Protein AF-A0A0C4EGZ3-F1 (afdb_monomer_lite)

pLDDT: mean 76.12, std 15.62, range [22.12, 98.0]

Structure (mmCIF, N/CA/C/O backbone):
data_AF-A0A0C4EGZ3-F1
#
_entry.id   AF-A0A0C4EGZ3-F1
#
loop_
_atom_site.group_PDB
_atom_site.id
_atom_site.type_symbol
_atom_site.label_atom_id
_atom_site.label_alt_id
_atom_site.label_comp_id
_atom_site.label_asym_id
_atom_site.label_entity_id
_atom_site.label_seq_id
_atom_site.pdbx_PDB_ins_code
_atom_site.Cartn_x
_atom_site.Cartn_y
_atom_site.Cartn_z
_atom_site.occupancy
_atom_site.B_iso_or_equiv
_atom_site.auth_seq_id
_atom_site.auth_comp_id
_atom_site.auth_asym_id
_atom_site.auth_atom_id
_atom_site.pdbx_PDB_model_num
ATOM 1 N N . MET A 1 1 ? -20.909 23.816 -12.575 1.00 28.28 1 MET A N 1
ATOM 2 C CA . MET A 1 1 ? -21.375 24.308 -11.260 1.00 28.28 1 MET A CA 1
ATOM 3 C C . MET A 1 1 ? -20.165 24.326 -10.350 1.00 28.28 1 MET A C 1
ATOM 5 O O . MET A 1 1 ? -19.418 23.358 -10.388 1.00 28.28 1 MET A O 1
ATOM 9 N N . GLU A 1 2 ? -19.930 25.403 -9.607 1.00 22.12 2 GLU A N 1
ATOM 10 C CA . GLU A 1 2 ? -18.817 25.447 -8.649 1.00 22.12 2 GLU A CA 1
ATOM 11 C C . GLU A 1 2 ? -19.122 24.556 -7.429 1.00 22.12 2 GLU A C 1
ATOM 13 O O . GLU A 1 2 ? -20.281 24.499 -7.002 1.00 22.12 2 GLU A O 1
ATOM 18 N N . PRO A 1 3 ? -18.127 23.863 -6.847 1.00 28.38 3 PRO A N 1
ATOM 19 C CA . PRO A 1 3 ? -18.323 23.124 -5.608 1.00 28.38 3 PRO A CA 1
ATOM 20 C C . PRO A 1 3 ? -18.499 24.108 -4.444 1.00 28.38 3 PRO A C 1
ATOM 22 O O . PRO A 1 3 ? -17.603 24.891 -4.126 1.00 28.38 3 PRO A O 1
ATOM 25 N N . ALA A 1 4 ? -19.666 24.072 -3.800 1.00 27.59 4 ALA A N 1
ATOM 26 C CA . ALA A 1 4 ? -19.974 24.956 -2.684 1.00 27.59 4 ALA A CA 1
ATOM 27 C C . ALA A 1 4 ? -18.995 24.736 -1.517 1.00 27.59 4 ALA A C 1
ATOM 29 O O . ALA A 1 4 ? -18.885 23.635 -0.974 1.00 27.59 4 ALA A O 1
ATOM 30 N N . THR A 1 5 ? -18.313 25.802 -1.093 1.00 28.08 5 THR A N 1
ATOM 31 C CA . THR A 1 5 ? -17.576 25.789 0.176 1.00 28.08 5 THR A CA 1
ATOM 32 C C . THR A 1 5 ? -18.561 25.656 1.340 1.00 28.08 5 THR A C 1
ATOM 34 O O . THR A 1 5 ? -19.625 26.280 1.299 1.00 28.08 5 THR A O 1
ATOM 37 N N . PRO A 1 6 ? -18.216 24.924 2.418 1.00 26.80 6 PRO A N 1
ATOM 38 C CA . PRO A 1 6 ? -19.010 24.877 3.640 1.00 26.80 6 PRO A CA 1
ATOM 39 C C . PRO A 1 6 ? -18.819 26.167 4.452 1.00 26.80 6 PRO A C 1
ATOM 41 O O . PRO A 1 6 ? -18.401 26.147 5.610 1.00 26.80 6 PRO A O 1
ATOM 44 N N . LYS A 1 7 ? -19.160 27.313 3.851 1.00 27.16 7 LYS A N 1
ATOM 45 C CA . LYS A 1 7 ? -19.597 28.465 4.636 1.00 27.16 7 LYS A CA 1
ATOM 46 C C . LYS A 1 7 ? -20.762 27.981 5.499 1.00 27.16 7 LYS A C 1
ATOM 48 O O . LYS A 1 7 ? -21.623 27.247 5.006 1.00 27.16 7 LYS A O 1
ATOM 53 N N . ARG A 1 8 ? -20.831 28.414 6.763 1.00 26.69 8 ARG A N 1
ATOM 54 C CA . ARG A 1 8 ? -22.121 28.393 7.469 1.00 26.69 8 ARG A CA 1
ATOM 55 C C . ARG A 1 8 ? -23.141 29.079 6.541 1.00 26.69 8 ARG A C 1
ATOM 57 O O . ARG A 1 8 ? -22.766 30.088 5.932 1.00 26.69 8 ARG A O 1
ATOM 64 N N . PRO A 1 9 ? -24.374 28.557 6.382 1.00 26.31 9 PRO A N 1
ATOM 65 C CA . PRO A 1 9 ? -25.407 29.308 5.673 1.00 26.31 9 PRO A CA 1
ATOM 66 C C . PRO A 1 9 ? -25.470 30.700 6.302 1.00 26.31 9 PRO A C 1
ATOM 68 O O . PRO A 1 9 ? -25.292 30.798 7.517 1.00 26.31 9 PRO A O 1
ATOM 71 N N . PHE A 1 10 ? -25.637 31.749 5.488 1.00 32.25 10 PHE A N 1
ATOM 72 C CA . PHE A 1 10 ? -25.647 33.132 5.972 1.00 32.25 10 PHE A CA 1
ATOM 73 C C . PHE A 1 10 ? -26.631 33.241 7.138 1.00 32.25 10 PHE A C 1
ATOM 75 O O . PHE A 1 10 ? -27.843 33.235 6.931 1.00 32.25 10 PHE A O 1
ATOM 82 N N . ALA A 1 11 ? -26.096 33.294 8.358 1.00 34.78 11 ALA A N 1
ATOM 83 C CA . ALA A 1 11 ? -26.894 33.567 9.531 1.00 34.78 11 ALA A CA 1
ATOM 84 C C . ALA A 1 11 ? -27.449 34.977 9.353 1.00 34.78 11 ALA A C 1
ATOM 86 O O . ALA A 1 11 ? -26.715 35.886 8.948 1.00 34.78 11 ALA A O 1
ATOM 87 N N . GLU A 1 12 ? -28.742 35.145 9.618 1.00 38.12 12 GLU A N 1
ATOM 88 C CA . GLU A 1 12 ? -29.346 36.469 9.678 1.00 38.12 12 GLU A CA 1
ATOM 89 C C . GLU A 1 12 ? -28.510 37.315 10.644 1.00 38.12 12 GLU A C 1
ATOM 91 O O . GLU A 1 12 ? -28.166 36.855 11.733 1.00 38.12 12 GLU A O 1
ATOM 96 N N . VAL A 1 13 ? -28.084 38.499 10.194 1.00 42.41 13 VAL A N 1
ATOM 97 C CA . VAL A 1 13 ? -27.062 39.288 10.893 1.00 42.41 13 VAL A CA 1
ATOM 98 C C . VAL A 1 13 ? -27.560 39.613 12.297 1.00 42.41 13 VAL A C 1
ATOM 100 O O . VAL A 1 13 ? -28.473 40.427 12.437 1.00 42.41 13 VAL A O 1
ATOM 103 N N . GLU A 1 14 ? -26.963 38.991 13.320 1.00 48.62 14 GLU A N 1
ATOM 104 C CA . GLU A 1 14 ? -27.366 39.201 14.712 1.00 48.62 14 GLU A CA 1
ATOM 105 C C . GLU A 1 14 ? -27.346 40.704 15.039 1.00 48.62 14 GLU A C 1
ATOM 107 O O . GLU A 1 14 ? -26.294 41.351 14.927 1.00 48.62 14 GLU A O 1
ATOM 112 N N . PRO A 1 15 ? -28.479 41.293 15.464 1.00 52.50 15 PRO A N 1
ATOM 113 C CA . PRO A 1 15 ? -28.486 42.665 15.938 1.00 52.50 15 PRO A CA 1
ATOM 114 C C . PRO A 1 15 ? -27.582 42.791 17.168 1.00 52.50 15 PRO A C 1
ATOM 116 O O . PRO A 1 15 ? -27.762 42.091 18.166 1.00 52.50 15 PRO A O 1
ATOM 119 N N . LEU A 1 16 ? -26.639 43.739 17.139 1.00 56.06 16 LEU A N 1
ATOM 120 C CA . LEU A 1 16 ? -25.745 44.017 18.280 1.00 56.06 16 LEU A CA 1
ATOM 121 C C . LEU A 1 16 ? -26.473 44.647 19.481 1.00 56.06 16 LEU A C 1
ATOM 123 O O . LEU A 1 16 ? -25.844 44.973 20.484 1.00 56.06 16 LEU A O 1
ATOM 127 N N . ASP A 1 17 ? -27.788 44.808 19.364 1.00 58.28 17 ASP A N 1
ATOM 128 C CA . ASP A 1 17 ? -28.697 45.263 20.409 1.00 58.28 17 ASP A CA 1
ATOM 129 C C . ASP A 1 17 ? -29.010 44.137 21.423 1.00 58.28 17 ASP A C 1
ATOM 131 O O . ASP A 1 17 ? -29.636 44.378 22.454 1.00 58.28 17 ASP A O 1
ATOM 135 N N . ASN A 1 18 ? -28.514 42.912 21.183 1.00 67.38 18 ASN A N 1
ATOM 136 C CA . ASN A 1 18 ? -28.378 41.880 22.211 1.00 67.38 18 ASN A CA 1
ATOM 137 C C . ASN A 1 18 ? -27.344 42.313 23.275 1.00 67.38 18 ASN A C 1
ATOM 139 O O . ASN A 1 18 ? -26.167 42.532 22.979 1.00 67.38 18 ASN A O 1
ATOM 143 N N . ASP A 1 19 ? -27.774 42.368 24.537 1.00 74.69 19 ASP A N 1
ATOM 144 C CA . ASP A 1 19 ? -26.971 42.729 25.714 1.00 74.69 19 ASP A CA 1
ATOM 145 C C . ASP A 1 19 ? -25.637 41.954 25.823 1.00 74.69 19 ASP A C 1
ATOM 147 O O . ASP A 1 19 ? -24.616 42.531 26.209 1.00 74.69 19 ASP A O 1
ATOM 151 N N . GLN A 1 20 ? -25.591 40.683 25.402 1.00 76.62 20 GLN A N 1
ATOM 152 C CA . GLN A 1 20 ? -24.344 39.908 25.369 1.00 76.62 20 GLN A CA 1
ATOM 153 C C . GLN A 1 20 ? -23.332 40.468 24.352 1.00 76.62 20 GLN A C 1
ATOM 155 O O . GLN A 1 20 ? -22.144 40.593 24.667 1.00 76.62 20 GLN A O 1
ATOM 160 N N . ALA A 1 21 ? -23.792 40.843 23.154 1.00 78.38 21 ALA A N 1
ATOM 161 C CA . ALA A 1 21 ? -22.951 41.436 22.115 1.00 78.38 21 ALA A CA 1
ATOM 162 C C . ALA A 1 21 ? -22.480 42.843 22.519 1.00 78.38 21 ALA A C 1
ATOM 164 O O . ALA A 1 21 ? -21.316 43.185 22.314 1.00 78.38 21 ALA A O 1
ATOM 165 N N . LEU A 1 22 ? -23.338 43.634 23.174 1.00 81.38 22 LEU A N 1
ATOM 166 C CA . LEU A 1 22 ? -22.990 44.966 23.676 1.00 81.38 22 LEU A CA 1
ATOM 167 C C . LEU A 1 22 ? -21.930 44.914 24.796 1.00 81.38 22 LEU A C 1
ATOM 169 O O . LEU A 1 22 ? -20.983 45.708 24.798 1.00 81.38 22 LEU A O 1
ATOM 173 N N . LYS A 1 23 ? -22.038 43.947 25.718 1.00 84.81 23 LYS A N 1
ATOM 174 C CA . LYS A 1 23 ? -21.036 43.689 26.771 1.00 84.81 23 LYS A CA 1
ATOM 175 C C . LYS A 1 23 ? -19.691 43.243 26.192 1.00 84.81 23 LYS A C 1
ATOM 177 O O . LYS A 1 23 ? -18.650 43.764 26.602 1.00 84.81 23 LYS A O 1
ATOM 182 N N . ALA A 1 24 ? -19.707 42.333 25.218 1.00 85.94 24 ALA A N 1
ATOM 183 C CA . ALA A 1 24 ? -18.502 41.891 24.523 1.00 85.94 24 ALA A CA 1
ATOM 184 C C . ALA A 1 24 ? -17.862 43.022 23.695 1.00 85.94 24 ALA A C 1
ATOM 186 O O . ALA A 1 24 ? -16.649 43.210 23.773 1.00 85.94 24 ALA A O 1
ATOM 187 N N . PHE A 1 25 ? -18.657 43.842 22.992 1.00 87.31 25 PHE A N 1
ATOM 188 C CA . PHE A 1 25 ? -18.159 45.013 22.260 1.00 87.31 25 PHE A CA 1
ATOM 189 C C . PHE A 1 25 ? -17.453 46.003 23.189 1.00 87.31 25 PHE A C 1
ATOM 191 O O . PHE A 1 25 ? -16.370 46.490 22.860 1.00 87.31 25 PHE A O 1
ATOM 198 N N . LYS A 1 26 ? -18.023 46.266 24.374 1.00 85.12 26 LYS A N 1
ATOM 199 C CA . LYS A 1 26 ? -17.377 47.125 25.371 1.00 85.12 26 LYS A CA 1
ATOM 200 C C . LYS A 1 26 ? -16.008 46.567 25.775 1.00 85.12 26 LYS A C 1
ATOM 202 O O . LYS A 1 26 ? -15.026 47.285 25.645 1.00 85.12 26 LYS A O 1
ATOM 207 N N . ARG A 1 27 ? -15.917 45.294 26.186 1.00 87.50 27 ARG A N 1
ATOM 208 C CA . ARG A 1 27 ? -14.638 44.642 26.555 1.00 87.50 27 ARG A CA 1
ATOM 209 C C . ARG A 1 27 ? -13.618 44.604 25.412 1.00 87.50 27 ARG A C 1
ATOM 211 O O . ARG A 1 27 ? -12.423 44.724 25.663 1.00 87.50 27 ARG A O 1
ATOM 218 N N . PHE A 1 28 ? -14.083 44.444 24.175 1.00 86.75 28 PHE A N 1
ATOM 219 C CA . PHE A 1 28 ? -13.249 44.465 22.976 1.00 86.75 28 PHE A CA 1
ATOM 220 C C . PHE A 1 28 ? -12.660 45.853 22.718 1.00 86.75 28 PHE A C 1
ATOM 222 O O . PHE A 1 28 ? -11.446 45.992 22.607 1.00 86.75 28 PHE A O 1
ATOM 229 N N . ARG A 1 29 ? -13.501 46.895 22.681 1.00 85.00 29 ARG A N 1
ATOM 230 C CA . ARG A 1 29 ? -13.050 48.283 22.510 1.00 85.00 29 ARG A CA 1
ATOM 231 C C . ARG A 1 29 ? -12.151 48.711 23.667 1.00 85.00 29 ARG A C 1
ATOM 233 O O . ARG A 1 29 ? -11.118 49.324 23.441 1.00 85.00 29 ARG A O 1
ATOM 240 N N . ASP A 1 30 ? -12.507 48.337 24.892 1.00 83.56 30 ASP A N 1
ATOM 241 C CA . ASP A 1 30 ? -11.729 48.641 26.092 1.00 83.56 30 ASP A CA 1
ATOM 242 C C . ASP A 1 30 ? -10.389 47.854 26.144 1.00 83.56 30 ASP A C 1
ATOM 244 O O . ASP A 1 30 ? -9.596 48.103 27.047 1.00 83.56 30 ASP A O 1
ATOM 248 N N . ASN A 1 31 ? -10.091 46.980 25.167 1.00 82.25 31 ASN A N 1
ATOM 249 C CA . ASN A 1 31 ? -8.781 46.346 24.929 1.00 82.25 31 ASN A CA 1
ATOM 250 C C . ASN A 1 31 ? -7.975 46.974 23.762 1.00 82.25 31 ASN A C 1
ATOM 252 O O . ASN A 1 31 ? -6.841 46.562 23.525 1.00 82.25 31 ASN A O 1
ATOM 256 N N . LEU A 1 32 ? -8.512 47.971 23.047 1.00 79.56 32 LEU A N 1
ATOM 257 C CA . LEU A 1 32 ? -7.816 48.679 21.961 1.00 79.56 32 LEU A CA 1
ATOM 258 C C . LEU A 1 32 ? -7.083 49.946 22.457 1.00 79.56 32 LEU A C 1
ATOM 260 O O . LEU A 1 32 ? -7.340 50.427 23.571 1.00 79.56 32 LEU A O 1
ATOM 264 N N . PRO A 1 33 ? -6.176 50.522 21.647 1.00 77.56 33 PRO A N 1
ATOM 265 C CA . PRO A 1 33 ? -5.698 51.889 21.829 1.00 77.56 33 PRO A CA 1
ATOM 266 C C . PRO A 1 33 ? -6.845 52.911 21.675 1.00 77.56 33 PRO A C 1
ATOM 268 O O . PRO A 1 33 ? -7.692 52.742 20.791 1.00 77.56 33 PRO A O 1
ATOM 271 N N . PRO A 1 34 ? -6.874 54.001 22.472 1.00 72.31 34 PRO A N 1
ATOM 272 C CA . PRO A 1 34 ? -7.842 55.094 22.312 1.00 72.31 34 PRO A CA 1
ATOM 273 C C . PRO A 1 34 ? -7.934 55.657 20.888 1.00 72.31 34 PRO A C 1
ATOM 275 O O . PRO A 1 34 ? -8.995 56.107 20.459 1.00 72.31 34 PRO A O 1
ATOM 278 N N . GLU A 1 35 ? -6.818 55.618 20.167 1.00 69.88 35 GLU A N 1
ATOM 279 C CA . GLU A 1 35 ? -6.644 56.116 18.809 1.00 69.88 35 GLU A CA 1
ATOM 280 C C . GLU A 1 35 ? -7.433 55.283 17.765 1.00 69.88 35 GLU A C 1
ATOM 282 O O . GLU A 1 35 ? -7.863 55.820 16.747 1.00 69.88 35 GLU A O 1
ATOM 287 N N . GLU A 1 36 ? -7.724 54.003 18.041 1.00 70.12 36 GLU A N 1
ATOM 288 C CA . GLU A 1 36 ? -8.481 53.094 17.153 1.00 70.12 36 GLU A CA 1
ATOM 289 C C . GLU A 1 36 ? -9.994 53.046 17.437 1.00 70.12 36 GLU A C 1
ATOM 291 O O . GLU A 1 36 ? -10.761 52.397 16.714 1.00 70.12 36 GLU A O 1
ATOM 296 N N . HIS A 1 37 ? -10.465 53.736 18.481 1.00 73.38 37 HIS A N 1
ATOM 297 C CA . HIS A 1 37 ? -11.857 53.655 18.934 1.00 73.38 37 HIS A CA 1
ATOM 298 C C . HIS A 1 37 ? -12.893 53.965 17.836 1.00 73.38 37 HIS A C 1
ATOM 300 O O . HIS A 1 37 ? -13.986 53.395 17.879 1.00 73.38 37 HIS A O 1
ATOM 306 N N . ALA A 1 38 ? -12.561 54.804 16.848 1.00 66.62 38 ALA A N 1
ATOM 307 C CA . ALA A 1 38 ? -13.451 55.168 15.742 1.00 66.62 38 ALA A CA 1
ATOM 308 C C . ALA A 1 38 ? -13.899 53.955 14.899 1.00 66.62 38 ALA A C 1
ATOM 310 O O . ALA A 1 38 ? -15.091 53.793 14.642 1.00 66.62 38 ALA A O 1
ATOM 311 N N . ASN A 1 39 ? -12.968 53.062 14.544 1.00 69.25 39 ASN A N 1
ATOM 312 C CA . ASN A 1 39 ? -13.236 51.917 13.660 1.00 69.25 39 ASN A CA 1
ATOM 313 C C . ASN A 1 39 ? -13.618 50.641 14.439 1.00 69.25 39 ASN A C 1
ATOM 315 O O . ASN A 1 39 ? -14.086 49.656 13.861 1.00 69.25 39 ASN A O 1
ATOM 319 N N . SER A 1 40 ? -13.466 50.663 15.770 1.00 78.69 40 SER A N 1
ATOM 320 C CA . SER A 1 40 ? -13.679 49.516 16.665 1.00 78.69 40 SER A CA 1
ATOM 321 C C . SER A 1 40 ? -15.025 48.796 16.482 1.00 78.69 40 SER A C 1
ATOM 323 O O . SER A 1 40 ? -15.082 47.572 16.596 1.00 78.69 40 SER A O 1
ATOM 325 N N . LYS A 1 41 ? -16.111 49.520 16.168 1.00 80.62 41 LYS A N 1
ATOM 326 C CA . LYS A 1 41 ? -17.461 48.941 16.016 1.00 80.62 41 LYS A CA 1
ATOM 327 C C . LYS A 1 41 ? -17.584 48.034 14.789 1.00 80.62 41 LYS A C 1
ATOM 329 O O . LYS A 1 41 ? -18.318 47.050 14.836 1.00 80.62 41 LYS A O 1
ATOM 334 N N . GLU A 1 42 ? -16.872 48.334 13.708 1.00 80.06 42 GLU A N 1
ATOM 335 C CA . GLU A 1 42 ? -16.872 47.520 12.488 1.00 80.06 42 GLU A CA 1
ATOM 336 C C . GLU A 1 42 ? -15.873 46.360 12.592 1.00 80.06 42 GLU A C 1
ATOM 338 O O . GLU A 1 42 ? -16.224 45.211 12.322 1.00 80.06 42 GLU A O 1
ATOM 343 N N . ALA A 1 43 ? -14.685 46.627 13.142 1.00 80.81 43 ALA A N 1
ATOM 344 C CA . ALA A 1 43 ? -13.686 45.604 13.449 1.00 80.81 43 ALA A CA 1
ATOM 345 C C . ALA A 1 43 ? -14.187 44.534 14.447 1.00 80.81 43 ALA A C 1
ATOM 347 O O . ALA A 1 43 ? -13.747 43.382 14.383 1.00 80.81 43 ALA A O 1
ATOM 348 N N . PHE A 1 44 ? -15.113 44.901 15.346 1.00 86.62 44 PHE A N 1
ATOM 349 C CA . PHE A 1 44 ? -15.837 43.967 16.214 1.00 86.62 44 PHE A CA 1
ATOM 350 C C . PHE A 1 44 ? -16.922 43.186 15.464 1.00 86.62 44 PHE A C 1
ATOM 352 O O . PHE A 1 44 ? -17.010 41.975 15.632 1.00 86.62 44 PHE A O 1
ATOM 359 N N . ARG A 1 45 ? -17.730 43.851 14.622 1.00 84.00 45 ARG A N 1
ATOM 360 C CA . ARG A 1 45 ? -18.804 43.215 13.832 1.00 84.00 45 ARG A CA 1
ATOM 361 C C . ARG A 1 45 ? -18.290 42.067 12.970 1.00 84.00 45 ARG A C 1
ATOM 363 O O . ARG A 1 45 ? -18.865 40.985 13.001 1.00 84.00 45 ARG A O 1
ATOM 370 N N . LEU A 1 46 ? -17.200 42.292 12.237 1.00 82.69 46 LEU A N 1
ATOM 371 C CA . LEU A 1 46 ? -16.586 41.267 11.389 1.00 82.69 46 LEU A CA 1
ATOM 372 C C . LEU A 1 46 ? -16.129 40.057 12.224 1.00 82.69 46 LEU A C 1
ATOM 374 O O . LEU A 1 46 ? -16.478 38.921 11.914 1.00 82.69 46 LEU A O 1
ATOM 378 N N . PHE A 1 47 ? -15.443 40.310 13.343 1.00 86.69 47 PHE A N 1
ATOM 379 C CA . PHE A 1 47 ? -14.962 39.270 14.256 1.00 86.69 47 PHE A CA 1
ATOM 380 C C . PHE A 1 47 ? -16.101 38.488 14.933 1.00 86.69 47 PHE A C 1
ATOM 382 O O . PHE A 1 47 ? -16.028 37.264 15.014 1.00 86.69 47 PHE A O 1
ATOM 389 N N . TRP A 1 48 ? -17.172 39.164 15.364 1.00 86.44 48 TRP A N 1
ATOM 390 C CA . TRP A 1 48 ? -18.366 38.529 15.937 1.00 86.44 48 TRP A CA 1
ATOM 391 C C . TRP A 1 48 ? -19.062 37.614 14.931 1.00 86.44 48 TRP A C 1
ATOM 393 O O . TRP A 1 48 ? -19.365 36.468 15.258 1.00 86.44 48 TRP A O 1
ATOM 403 N N . ASN A 1 49 ? -19.250 38.086 13.698 1.00 83.31 49 ASN A N 1
ATOM 404 C CA . ASN A 1 49 ? -19.936 37.333 12.652 1.00 83.31 49 ASN A CA 1
ATOM 405 C C . ASN A 1 49 ? -19.140 36.100 12.187 1.00 83.31 49 ASN A C 1
ATOM 407 O O . ASN A 1 49 ? -19.741 35.072 11.876 1.00 83.31 49 ASN A O 1
ATOM 411 N N . GLU A 1 50 ? -17.805 36.179 12.137 1.00 81.25 50 GLU A N 1
ATOM 412 C CA . GLU A 1 50 ? -16.965 35.067 11.670 1.00 81.25 50 GLU A CA 1
ATOM 413 C C . GLU A 1 50 ? -16.633 34.056 12.786 1.00 81.25 50 GLU A C 1
ATOM 415 O O . GLU A 1 50 ? -16.741 32.847 12.572 1.00 81.25 50 GLU A O 1
ATOM 420 N N . ALA A 1 51 ? -16.286 34.520 13.993 1.00 83.94 51 ALA A N 1
ATOM 421 C CA . ALA A 1 51 ? -15.950 33.645 15.123 1.00 83.94 51 ALA A CA 1
ATOM 422 C C . ALA A 1 51 ? -17.194 33.097 15.854 1.00 83.94 51 ALA A C 1
ATOM 424 O O . ALA A 1 51 ? -17.205 31.953 16.315 1.00 83.94 51 ALA A O 1
ATOM 425 N N . GLY A 1 52 ? -18.254 33.901 15.961 1.00 87.00 52 GLY A N 1
ATOM 426 C CA . GLY A 1 52 ? -19.413 33.636 16.813 1.00 87.00 52 GLY A CA 1
ATOM 427 C C . GLY A 1 52 ? -19.180 33.965 18.295 1.00 87.00 52 GLY A C 1
ATOM 428 O O . GLY A 1 52 ? -18.049 34.015 18.790 1.00 87.00 52 GLY A O 1
ATOM 429 N N . ALA A 1 53 ? -20.284 34.170 19.019 1.00 84.00 53 ALA A N 1
ATOM 430 C CA . ALA A 1 53 ? -20.302 34.701 20.383 1.00 84.00 53 ALA A CA 1
ATOM 431 C C . ALA A 1 53 ? -19.390 33.959 21.383 1.00 84.00 53 ALA A C 1
ATOM 433 O O . ALA A 1 53 ? -18.722 34.603 22.195 1.00 84.00 53 ALA A O 1
ATOM 434 N N . GLU A 1 54 ? -19.337 32.624 21.336 1.00 85.62 54 GLU A N 1
ATOM 435 C CA . GLU A 1 54 ? -18.522 31.814 22.257 1.00 85.62 54 GLU A CA 1
ATOM 436 C C . GLU A 1 54 ? -17.020 32.086 22.098 1.00 85.62 54 GLU A C 1
ATOM 438 O O . GLU A 1 54 ? -16.321 32.323 23.086 1.00 85.62 54 GLU A O 1
ATOM 443 N N . LEU A 1 55 ? -16.520 32.098 20.856 1.00 86.50 55 LEU A N 1
ATOM 444 C CA . LEU A 1 55 ? -15.101 32.315 20.575 1.00 86.50 55 LEU A CA 1
ATOM 445 C C . LEU A 1 55 ? -14.678 33.763 20.834 1.00 86.50 55 LEU A C 1
ATOM 447 O O . LEU A 1 55 ? -13.570 33.971 21.325 1.00 86.50 55 LEU A O 1
ATOM 451 N N . VAL A 1 56 ? -15.546 34.753 20.589 1.00 89.88 56 VAL A N 1
ATOM 452 C CA . VAL A 1 56 ? -15.239 36.154 20.933 1.00 89.88 56 VAL A CA 1
ATOM 453 C C . VAL A 1 56 ? -15.185 36.365 22.446 1.00 89.88 56 VAL A C 1
ATOM 455 O O . VAL A 1 56 ? -14.239 36.982 22.931 1.00 89.88 56 VAL A O 1
ATOM 458 N N . ASN A 1 57 ? -16.147 35.840 23.213 1.00 87.69 57 ASN A N 1
ATOM 459 C CA . ASN A 1 57 ? -16.103 35.968 24.675 1.00 87.69 57 ASN A CA 1
ATOM 460 C C . ASN A 1 57 ? -14.874 35.253 25.256 1.00 87.69 57 ASN A C 1
ATOM 462 O O . ASN A 1 57 ? -14.138 35.853 26.039 1.00 87.69 57 ASN A O 1
ATOM 466 N N . LYS A 1 58 ? -14.574 34.037 24.780 1.00 89.56 58 LYS A N 1
ATOM 467 C CA . LYS A 1 58 ? -13.362 33.313 25.176 1.00 89.56 58 LYS A CA 1
ATOM 468 C C . LYS A 1 58 ? -12.076 34.057 24.802 1.00 89.56 58 LYS A C 1
ATOM 470 O O . LYS A 1 58 ? -11.170 34.112 25.625 1.00 89.56 58 LYS A O 1
ATOM 475 N N . TYR A 1 59 ? -11.987 34.645 23.606 1.00 93.62 59 TYR A N 1
ATOM 476 C CA . TYR A 1 59 ? -10.843 35.477 23.210 1.00 93.62 59 TYR A CA 1
ATOM 477 C C . TYR A 1 59 ? -10.616 36.619 24.204 1.00 93.62 59 TYR A C 1
ATOM 479 O O . TYR A 1 59 ? -9.482 36.846 24.610 1.00 93.62 59 TYR A O 1
ATOM 487 N N . LEU A 1 60 ? -11.682 37.305 24.626 1.00 92.06 60 LEU A N 1
ATOM 488 C CA . LEU A 1 60 ? -11.593 38.408 25.586 1.00 92.06 60 LEU A CA 1
ATOM 489 C C . LEU A 1 60 ? -11.156 37.921 26.977 1.00 92.06 60 LEU A C 1
ATOM 491 O O . LEU A 1 60 ? -10.316 38.561 27.600 1.00 92.06 60 LEU A O 1
ATOM 495 N N . ASP A 1 61 ? -11.651 36.774 27.447 1.00 91.12 61 ASP A N 1
ATOM 496 C CA . ASP A 1 61 ? -11.220 36.173 28.720 1.00 91.12 61 ASP A CA 1
ATOM 497 C C . ASP A 1 61 ? -9.749 35.711 28.684 1.00 91.12 61 ASP A C 1
ATOM 499 O O . ASP A 1 61 ? -8.968 36.017 29.594 1.00 91.12 61 ASP A O 1
ATOM 503 N N . ASP A 1 62 ? -9.350 35.016 27.613 1.00 91.12 62 ASP A N 1
ATOM 504 C CA . ASP A 1 62 ? -7.983 34.531 27.411 1.00 91.12 62 ASP A CA 1
ATOM 505 C C . ASP A 1 62 ? -6.992 35.694 27.191 1.00 91.12 62 ASP A C 1
ATOM 507 O O . ASP A 1 62 ? -5.844 35.580 27.637 1.00 91.12 62 ASP A O 1
ATOM 511 N N . LEU A 1 63 ? -7.417 36.805 26.568 1.00 92.38 63 LEU A N 1
ATOM 512 C CA . LEU A 1 63 ? -6.641 38.041 26.379 1.00 92.38 63 LEU A CA 1
ATOM 513 C C . LEU A 1 63 ? -6.510 38.845 27.678 1.00 92.38 63 LEU A C 1
ATOM 515 O O . LEU A 1 63 ? -5.396 39.220 28.036 1.00 92.38 63 LEU A O 1
ATOM 519 N N . ASP A 1 64 ? -7.605 39.059 28.413 1.00 89.19 64 ASP A N 1
ATOM 520 C CA . ASP A 1 64 ? -7.594 39.765 29.701 1.00 89.19 64 ASP A CA 1
ATOM 521 C C . ASP A 1 64 ? -6.725 39.017 30.731 1.00 89.19 64 ASP A C 1
ATOM 523 O O . ASP A 1 64 ? -6.064 39.630 31.568 1.00 89.19 64 ASP A O 1
ATOM 527 N N . SER A 1 65 ? -6.694 37.679 30.687 1.00 90.62 65 SER A N 1
ATOM 528 C CA . SER A 1 65 ? -5.726 36.896 31.466 1.00 90.62 65 SER A CA 1
ATOM 529 C C . SER A 1 65 ? -4.305 37.018 30.913 1.00 90.62 65 SER A C 1
ATOM 531 O O . SER A 1 65 ? -3.378 37.156 31.704 1.00 90.62 65 SER A O 1
ATOM 533 N N . PHE A 1 66 ? -4.111 36.990 29.591 1.00 90.44 66 PHE A N 1
ATOM 534 C CA . PHE A 1 66 ? -2.779 37.076 28.990 1.00 90.44 66 PHE A CA 1
ATOM 535 C C . PHE A 1 66 ? -2.099 38.414 29.291 1.00 90.44 66 PHE A C 1
ATOM 537 O O . PHE A 1 66 ? -0.927 38.419 29.651 1.00 90.44 66 PHE A O 1
ATOM 544 N N . SER A 1 67 ? -2.825 39.532 29.217 1.00 89.69 67 SER A N 1
ATOM 545 C CA . SER A 1 67 ? -2.295 40.862 29.535 1.00 89.69 67 SER A CA 1
ATOM 546 C C . SER A 1 67 ? -1.860 40.968 31.000 1.00 89.69 67 SER A C 1
ATOM 548 O O . SER A 1 67 ? -0.772 41.472 31.272 1.00 89.69 67 SER A O 1
ATOM 550 N N . ARG A 1 68 ? -2.636 40.414 31.945 1.00 87.75 68 ARG A N 1
ATOM 551 C CA . ARG A 1 68 ? -2.245 40.329 33.365 1.00 87.75 68 ARG A CA 1
ATOM 552 C C . ARG A 1 68 ? -0.985 39.487 33.570 1.00 87.75 68 ARG A C 1
ATOM 554 O O . ARG A 1 68 ? -0.058 39.957 34.225 1.00 87.75 68 ARG A O 1
ATOM 561 N N . ASP A 1 69 ? -0.928 38.295 32.977 1.00 85.88 69 ASP A N 1
ATOM 562 C CA . ASP A 1 69 ? 0.228 37.390 33.077 1.00 85.88 69 ASP A CA 1
ATOM 563 C C . ASP A 1 69 ? 1.507 38.015 32.471 1.00 85.88 69 ASP A C 1
ATOM 565 O O . ASP A 1 69 ? 2.614 37.752 32.936 1.00 85.88 69 ASP A O 1
ATOM 569 N N . LEU A 1 70 ? 1.356 38.854 31.439 1.00 84.75 70 LEU A N 1
ATOM 570 C CA . LEU A 1 70 ? 2.435 39.519 30.698 1.00 84.75 70 LEU A CA 1
ATOM 571 C C . LEU A 1 70 ? 2.929 40.820 31.362 1.00 84.75 70 LEU A C 1
ATOM 573 O O . LEU A 1 70 ? 4.105 41.176 31.269 1.00 84.75 70 LEU A O 1
ATOM 577 N N . LEU A 1 71 ? 2.035 41.560 32.023 1.00 85.56 71 LEU A N 1
ATOM 578 C CA . LEU A 1 71 ? 2.383 42.776 32.765 1.00 85.56 71 LEU A CA 1
ATOM 579 C C . LEU A 1 71 ? 2.962 42.462 34.156 1.00 85.56 71 LEU A C 1
ATOM 581 O O . LEU A 1 71 ? 3.653 43.298 34.747 1.00 85.56 71 LEU A O 1
ATOM 585 N N . GLN A 1 72 ? 2.751 41.243 34.662 1.00 79.19 72 GLN A N 1
ATOM 586 C CA . GLN A 1 72 ? 3.341 40.779 35.913 1.00 79.19 72 GLN A CA 1
ATOM 587 C C . GLN A 1 72 ? 4.880 40.850 35.853 1.00 79.19 72 GLN A C 1
ATOM 589 O O . GLN A 1 72 ? 5.529 40.209 35.031 1.00 79.19 72 GLN A O 1
ATOM 594 N N . ASN A 1 73 ? 5.474 41.636 36.755 1.00 67.69 73 ASN A N 1
ATOM 595 C CA . ASN A 1 73 ? 6.923 41.855 36.892 1.00 67.69 73 ASN A CA 1
ATOM 596 C C . ASN A 1 73 ? 7.637 42.575 35.721 1.00 67.69 73 ASN A C 1
ATOM 598 O O . ASN A 1 73 ? 8.861 42.710 35.770 1.00 67.69 73 ASN A O 1
ATOM 602 N N . THR A 1 74 ? 6.933 43.086 34.700 1.00 74.25 74 THR A N 1
ATOM 603 C CA . THR A 1 74 ? 7.573 43.860 33.608 1.00 74.25 74 THR A CA 1
ATOM 604 C C . THR A 1 74 ? 7.613 45.370 33.854 1.00 74.25 74 THR A C 1
ATOM 606 O O . THR A 1 74 ? 8.439 46.056 33.255 1.00 74.25 74 THR A O 1
ATOM 609 N N . GLY A 1 75 ? 6.761 45.897 34.744 1.00 75.38 75 GLY A N 1
ATOM 610 C CA . GLY A 1 75 ? 6.695 47.331 35.069 1.00 75.38 75 GLY A CA 1
ATOM 611 C C . GLY A 1 75 ? 6.074 48.205 33.969 1.00 75.38 75 GLY A C 1
ATOM 612 O O . GLY A 1 75 ? 6.161 49.430 34.033 1.00 75.38 75 GLY A O 1
ATOM 613 N N . LEU A 1 76 ? 5.467 47.586 32.954 1.00 84.00 76 LEU A N 1
ATOM 614 C CA . LEU A 1 76 ? 4.792 48.264 31.848 1.00 84.00 76 LEU A CA 1
ATOM 615 C C . LEU A 1 76 ? 3.312 48.519 32.178 1.00 84.00 76 LEU A C 1
ATOM 617 O O . LEU A 1 76 ? 2.755 47.932 33.103 1.00 84.00 76 LEU A O 1
ATOM 621 N N . THR A 1 77 ? 2.663 49.406 31.421 1.00 86.38 77 THR A N 1
ATOM 622 C CA . THR A 1 77 ? 1.247 49.760 31.638 1.00 86.38 77 THR A CA 1
ATOM 623 C C . THR A 1 77 ? 0.318 48.999 30.694 1.00 86.38 77 THR A C 1
ATOM 625 O O . THR A 1 77 ? 0.730 48.598 29.604 1.00 86.38 77 THR A O 1
ATOM 628 N N . GLU A 1 78 ? -0.971 48.900 31.035 1.00 84.44 78 GLU A N 1
ATOM 629 C CA . GLU A 1 78 ? -1.987 48.434 30.080 1.00 84.44 78 GLU A CA 1
ATOM 630 C C . GLU A 1 78 ? -2.015 49.272 28.794 1.00 84.44 78 GLU A C 1
ATOM 632 O O . GLU A 1 78 ? -2.165 48.703 27.718 1.00 84.44 78 GLU A O 1
ATOM 637 N N . LYS A 1 79 ? -1.797 50.599 28.854 1.00 85.31 79 LYS A N 1
ATOM 638 C CA . LYS A 1 79 ? -1.699 51.417 27.630 1.00 85.31 79 LYS A CA 1
ATOM 639 C C . LYS A 1 79 ? -0.536 50.945 26.745 1.00 85.31 79 LYS A C 1
ATOM 641 O O . LYS A 1 79 ? -0.686 50.871 25.530 1.00 85.31 79 LYS A O 1
ATOM 646 N N . THR A 1 80 ? 0.597 50.578 27.348 1.00 85.50 80 THR A N 1
ATOM 647 C CA . THR A 1 80 ? 1.743 49.993 26.635 1.00 85.50 80 THR A CA 1
ATOM 648 C C . THR A 1 80 ? 1.400 48.633 26.026 1.00 85.50 80 THR A C 1
ATOM 650 O O . THR A 1 80 ? 1.801 48.371 24.895 1.00 85.50 80 THR A O 1
ATOM 653 N N . PHE A 1 81 ? 0.648 47.786 26.740 1.00 89.50 81 PHE A N 1
ATOM 654 C CA . PHE A 1 81 ? 0.161 46.511 26.207 1.00 89.50 81 PHE A CA 1
ATOM 655 C C . PHE A 1 81 ? -0.743 46.712 24.989 1.00 89.50 81 PHE A C 1
ATOM 657 O O . PHE A 1 81 ? -0.442 46.163 23.938 1.00 89.50 81 PHE A O 1
ATOM 664 N N . ARG A 1 82 ? -1.796 47.533 25.097 1.00 88.38 82 ARG A N 1
ATOM 665 C CA . ARG A 1 82 ? -2.799 47.710 24.030 1.00 88.38 82 ARG A CA 1
ATOM 666 C C . ARG A 1 82 ? -2.182 48.222 22.727 1.00 88.38 82 ARG A C 1
ATOM 668 O O . ARG A 1 82 ? -2.441 47.645 21.681 1.00 88.38 82 ARG A O 1
ATOM 675 N N . VAL A 1 83 ? -1.300 49.227 22.798 1.00 87.94 83 VAL A N 1
ATOM 676 C CA . VAL A 1 83 ? -0.565 49.734 21.619 1.00 87.94 83 VAL A CA 1
ATOM 677 C C . VAL A 1 83 ? 0.287 48.631 20.986 1.00 87.94 83 VAL A C 1
ATOM 679 O O . VAL A 1 83 ? 0.155 48.357 19.800 1.00 87.94 83 VAL A O 1
ATOM 682 N N . ARG A 1 84 ? 1.107 47.931 21.780 1.00 89.31 84 ARG A N 1
ATOM 683 C CA . ARG A 1 84 ? 2.000 46.878 21.264 1.00 89.31 84 ARG A CA 1
ATOM 684 C C . ARG A 1 84 ? 1.254 45.624 20.799 1.00 89.31 84 ARG A C 1
ATOM 686 O O . ARG A 1 84 ? 1.780 44.879 19.979 1.00 89.31 84 ARG A O 1
ATOM 693 N N . TRP A 1 85 ? 0.049 45.389 21.314 1.00 91.38 85 TRP A N 1
ATOM 694 C CA . TRP A 1 85 ? -0.855 44.348 20.838 1.00 91.38 85 TRP A CA 1
ATOM 695 C C . TRP A 1 85 ? -1.448 44.724 19.477 1.00 91.38 85 TRP A C 1
ATOM 697 O O . TRP A 1 85 ? -1.408 43.893 18.577 1.00 91.38 85 TRP A O 1
ATOM 707 N N . SER A 1 86 ? -1.881 45.974 19.274 1.00 88.25 86 SER A N 1
ATOM 708 C CA . SER A 1 86 ? -2.259 46.472 17.942 1.00 88.25 86 SER A CA 1
ATOM 709 C C . SER A 1 86 ? -1.109 46.399 16.936 1.00 88.25 86 SER A C 1
ATOM 711 O O . SER A 1 86 ? -1.312 45.849 15.858 1.00 88.25 86 SER A O 1
ATOM 713 N N . ASP A 1 87 ? 0.105 46.843 17.292 1.00 87.12 87 ASP A N 1
ATOM 714 C CA . ASP A 1 87 ? 1.275 46.746 16.398 1.00 87.12 87 ASP A CA 1
ATOM 715 C C . ASP A 1 87 ? 1.524 45.290 15.937 1.00 87.12 87 ASP A C 1
ATOM 717 O O . ASP A 1 87 ? 1.886 45.036 14.786 1.00 87.12 87 ASP A O 1
ATOM 721 N N . PHE A 1 88 ? 1.327 44.319 16.839 1.00 89.25 88 PHE A N 1
ATOM 722 C CA . PHE A 1 88 ? 1.481 42.887 16.563 1.00 89.25 88 PHE A CA 1
ATOM 723 C C . PHE A 1 88 ? 0.317 42.314 15.735 1.00 89.25 88 PHE A C 1
ATOM 725 O O . PHE A 1 88 ? 0.550 41.507 14.839 1.00 89.25 88 PHE A O 1
ATOM 732 N N . LEU A 1 89 ? -0.923 42.757 15.977 1.00 88.31 89 LEU A N 1
ATOM 733 C CA . LEU A 1 89 ? -2.094 42.379 15.174 1.00 88.31 89 LEU A CA 1
ATOM 734 C C . LEU A 1 89 ? -2.046 42.950 13.748 1.00 88.31 89 LEU A C 1
ATOM 736 O O . LEU A 1 89 ? -2.522 42.293 12.825 1.00 88.31 89 LEU A O 1
ATOM 740 N N . ALA A 1 90 ? -1.477 44.143 13.563 1.00 83.19 90 ALA A N 1
ATOM 741 C CA . ALA A 1 90 ? -1.308 44.791 12.261 1.00 83.19 90 ALA A CA 1
ATOM 742 C C . ALA A 1 90 ? -0.139 44.220 11.432 1.00 83.19 90 ALA A C 1
ATOM 744 O O . ALA A 1 90 ? -0.033 44.497 10.239 1.00 83.19 90 ALA A O 1
ATOM 745 N N . GLY A 1 91 ? 0.753 43.432 12.046 1.00 81.69 91 GLY A N 1
ATOM 746 C CA . GLY A 1 91 ? 1.974 42.942 11.397 1.00 81.69 91 GLY A CA 1
ATOM 747 C C . GLY A 1 91 ? 3.077 44.001 11.254 1.00 81.69 91 GLY A C 1
ATOM 748 O O . GLY A 1 91 ? 4.031 43.794 10.500 1.00 81.69 91 GLY A O 1
ATOM 749 N N . ASP A 1 92 ? 2.972 45.123 11.973 1.00 85.38 92 ASP A N 1
ATOM 750 C CA . ASP A 1 92 ? 4.014 46.158 12.057 1.00 85.38 92 ASP A CA 1
ATOM 751 C C . ASP A 1 92 ? 5.044 45.859 13.165 1.00 85.38 92 ASP A C 1
ATOM 753 O O . ASP A 1 92 ? 6.163 46.378 13.145 1.00 85.38 92 ASP A O 1
ATOM 757 N N . MET A 1 93 ? 4.717 44.957 14.099 1.00 87.12 93 MET A N 1
ATOM 758 C CA . MET A 1 93 ? 5.652 44.387 15.070 1.00 87.12 93 MET A CA 1
ATOM 759 C C . MET A 1 93 ? 5.789 42.865 14.894 1.00 87.12 93 MET A C 1
ATOM 761 O O . MET A 1 93 ? 4.799 42.152 15.040 1.00 87.12 93 MET A O 1
ATOM 765 N N . PRO A 1 94 ? 7.000 42.321 14.659 1.00 88.31 94 PRO A N 1
ATOM 766 C CA . PRO A 1 94 ? 7.217 40.875 14.634 1.00 88.31 94 PRO A CA 1
ATOM 767 C C . PRO A 1 94 ? 7.153 40.271 16.046 1.00 88.31 94 PRO A C 1
ATOM 769 O O . PRO A 1 94 ? 7.431 40.950 17.041 1.00 88.31 94 PRO A O 1
ATOM 772 N N . LEU A 1 95 ? 6.866 38.966 16.131 1.00 88.31 95 LEU A N 1
ATOM 773 C CA . LEU A 1 95 ? 6.755 38.220 17.392 1.00 88.31 95 LEU A CA 1
ATOM 774 C C . LEU A 1 95 ? 8.000 38.381 18.279 1.00 88.31 95 LEU A C 1
ATOM 776 O O . LEU A 1 95 ? 7.881 38.596 19.481 1.00 88.31 95 LEU A O 1
ATOM 780 N N . GLU A 1 96 ? 9.199 38.343 17.701 1.00 87.69 96 GLU A N 1
ATOM 781 C CA . GLU A 1 96 ? 10.466 38.520 18.417 1.00 87.69 96 GLU A CA 1
ATOM 782 C C . GLU A 1 96 ? 10.605 39.933 19.007 1.00 87.69 96 GLU A C 1
ATOM 784 O O . GLU A 1 96 ? 11.210 40.105 20.067 1.00 87.69 96 GLU A O 1
ATOM 789 N N . GLY A 1 97 ? 10.029 40.942 18.344 1.00 87.62 97 GLY A N 1
ATOM 790 C CA . GLY A 1 97 ? 9.948 42.318 18.835 1.00 87.62 97 GLY A CA 1
ATOM 791 C C . GLY A 1 97 ? 8.978 42.440 20.008 1.00 87.62 97 GLY A C 1
ATOM 792 O O . GLY A 1 97 ? 9.356 42.953 21.063 1.00 87.62 97 GLY A O 1
ATOM 793 N N . PHE A 1 98 ? 7.773 41.881 19.861 1.00 89.69 98 PHE A N 1
ATOM 794 C CA . PHE A 1 98 ? 6.765 41.832 20.923 1.00 89.69 98 PHE A CA 1
ATOM 795 C C . PHE A 1 98 ? 7.298 41.094 22.164 1.00 89.69 98 PHE A C 1
ATOM 797 O O . PHE A 1 98 ? 7.289 41.626 23.275 1.00 89.69 98 PHE A O 1
ATOM 804 N N . CYS A 1 99 ? 7.867 39.899 21.983 1.00 88.69 99 CYS A N 1
ATOM 805 C CA . CYS A 1 99 ? 8.457 39.124 23.071 1.00 88.69 99 CYS A CA 1
ATOM 806 C C . CYS A 1 99 ? 9.623 39.853 23.750 1.00 88.69 99 CYS A C 1
ATOM 808 O O . CYS A 1 99 ? 9.713 39.818 24.975 1.00 88.69 99 CYS A O 1
ATOM 810 N N . ARG A 1 100 ? 10.483 40.558 23.000 1.00 87.06 100 ARG A N 1
ATOM 811 C CA . ARG A 1 100 ? 11.564 41.373 23.580 1.00 87.06 100 ARG A CA 1
ATOM 812 C C . ARG A 1 100 ? 11.018 42.528 24.423 1.00 87.06 100 ARG A C 1
ATOM 814 O O . ARG A 1 100 ? 11.529 42.762 25.516 1.00 87.06 100 ARG A O 1
ATOM 821 N N . GLN A 1 101 ? 9.978 43.215 23.947 1.00 84.88 101 GLN A N 1
ATOM 822 C CA . GLN A 1 101 ? 9.357 44.343 24.648 1.00 84.88 101 GLN A CA 1
ATOM 823 C C . GLN A 1 101 ? 8.793 43.938 26.021 1.00 84.88 101 GLN A C 1
ATOM 825 O O . GLN A 1 101 ? 8.933 44.694 26.980 1.00 84.88 101 GLN A O 1
ATOM 830 N N . PHE A 1 102 ? 8.207 42.740 26.126 1.00 85.69 102 PHE A N 1
ATOM 831 C CA . PHE A 1 102 ? 7.590 42.218 27.354 1.00 85.69 102 PHE A CA 1
ATOM 832 C C . PHE A 1 102 ? 8.419 41.133 28.075 1.00 85.69 102 PHE A C 1
ATOM 834 O O . PHE A 1 102 ? 7.899 40.457 28.956 1.00 85.69 102 PHE A O 1
ATOM 841 N N . ARG A 1 103 ? 9.708 40.961 27.732 1.00 83.38 103 ARG A N 1
ATOM 842 C CA . ARG A 1 103 ? 10.629 39.969 28.344 1.00 83.38 103 ARG A CA 1
ATOM 843 C C . ARG A 1 103 ? 10.083 38.526 28.342 1.00 83.38 103 ARG A C 1
ATOM 845 O O . ARG A 1 103 ? 10.205 37.781 29.313 1.00 83.38 103 ARG A O 1
ATOM 852 N N . VAL A 1 104 ? 9.446 38.132 27.241 1.00 83.00 104 VAL A N 1
ATOM 853 C CA . VAL A 1 104 ? 8.765 36.839 27.093 1.00 83.00 104 VAL A CA 1
ATOM 854 C C . VAL A 1 104 ? 9.741 35.772 26.613 1.00 83.00 104 VAL A C 1
ATOM 856 O O . VAL A 1 104 ? 9.855 35.517 25.416 1.00 83.00 104 VAL A O 1
ATOM 859 N N . ASP A 1 105 ? 10.415 35.101 27.542 1.00 75.69 105 ASP A N 1
ATOM 860 C CA . ASP A 1 105 ? 11.344 34.018 27.189 1.00 75.69 105 ASP A CA 1
ATOM 861 C C . ASP A 1 105 ? 10.648 32.649 27.065 1.00 75.69 105 ASP A C 1
ATOM 863 O O . ASP A 1 105 ? 10.985 31.854 26.181 1.00 75.69 105 ASP A O 1
ATOM 867 N N . ASN A 1 106 ? 9.615 32.397 27.877 1.00 80.06 106 ASN A N 1
ATOM 868 C CA . ASN A 1 106 ? 8.893 31.122 27.935 1.00 80.06 106 ASN A CA 1
ATOM 869 C C . ASN A 1 106 ? 8.036 30.858 26.679 1.00 80.06 106 ASN A C 1
ATOM 871 O O . ASN A 1 106 ? 7.086 31.592 26.396 1.00 80.06 106 ASN A O 1
ATOM 875 N N . GLN A 1 107 ? 8.305 29.743 25.990 1.00 81.75 107 GLN A N 1
ATOM 876 C CA . GLN A 1 107 ? 7.578 29.306 24.793 1.00 81.75 107 GLN A CA 1
ATOM 877 C C . GLN A 1 107 ? 6.054 29.231 24.988 1.00 81.75 107 GLN A C 1
ATOM 879 O O . GLN A 1 107 ? 5.313 29.602 24.085 1.00 81.75 107 GLN A O 1
ATOM 884 N N . ARG A 1 108 ? 5.560 28.846 26.174 1.00 84.31 108 ARG A N 1
ATOM 885 C CA . ARG A 1 108 ? 4.113 28.765 26.453 1.00 84.31 108 ARG A CA 1
ATOM 886 C C . ARG A 1 108 ? 3.401 30.117 26.303 1.00 84.31 108 ARG A C 1
ATOM 888 O O . ARG A 1 108 ? 2.237 30.147 25.912 1.00 84.31 108 ARG A O 1
ATOM 895 N N . LEU A 1 109 ? 4.080 31.224 26.611 1.00 84.75 109 LEU A N 1
ATOM 896 C CA . LEU A 1 109 ? 3.532 32.574 26.437 1.00 84.75 109 LEU A CA 1
ATOM 897 C C . LEU A 1 109 ? 3.648 33.049 24.982 1.00 84.75 109 LEU A C 1
ATOM 899 O O . LEU A 1 109 ? 2.729 33.702 24.496 1.00 84.75 109 LEU A O 1
ATOM 903 N N . LYS A 1 110 ? 4.710 32.653 24.265 1.00 87.81 110 LYS A N 1
ATOM 904 C CA . LYS A 1 110 ? 4.869 32.894 22.816 1.00 87.81 110 LYS A CA 1
ATOM 905 C C . LYS A 1 110 ? 3.750 32.213 22.023 1.00 87.81 110 LYS A C 1
ATOM 907 O O . LYS A 1 110 ? 3.043 32.866 21.262 1.00 87.81 110 LYS A O 1
ATOM 912 N N . ASP A 1 111 ? 3.515 30.929 22.292 1.00 88.56 111 ASP A N 1
ATOM 913 C CA . ASP A 1 111 ? 2.439 30.144 21.679 1.00 88.56 111 ASP A CA 1
ATOM 914 C C . ASP A 1 111 ? 1.049 30.728 21.980 1.00 88.56 111 ASP A C 1
ATOM 916 O O . ASP A 1 111 ? 0.164 30.698 21.124 1.00 88.56 111 ASP A O 1
ATOM 920 N N . ARG A 1 112 ? 0.843 31.274 23.188 1.00 91.56 112 ARG A N 1
ATOM 921 C CA . ARG A 1 112 ? -0.413 31.932 23.579 1.00 91.56 112 ARG A CA 1
ATOM 922 C C . ARG A 1 112 ? -0.620 33.261 22.849 1.00 91.56 112 ARG A C 1
ATOM 924 O O . ARG A 1 112 ? -1.727 33.492 22.371 1.00 91.56 112 ARG A O 1
ATOM 931 N N . ALA A 1 113 ? 0.426 34.078 22.705 1.00 90.62 113 ALA A N 1
ATOM 932 C CA . ALA A 1 113 ? 0.386 35.311 21.916 1.00 90.62 113 ALA A CA 1
ATOM 933 C C . ALA A 1 113 ? 0.009 35.022 20.454 1.00 90.62 113 ALA A C 1
ATOM 935 O O . ALA A 1 113 ? -0.955 35.586 19.940 1.00 90.62 113 ALA A O 1
ATOM 936 N N . VAL A 1 114 ? 0.702 34.071 19.816 1.00 93.19 114 VAL A N 1
ATOM 937 C CA . VAL A 1 114 ? 0.418 33.646 18.434 1.00 93.19 114 VAL A CA 1
ATOM 938 C C . VAL A 1 114 ? -1.020 33.143 18.288 1.00 93.19 114 VAL A C 1
ATOM 940 O O . VAL A 1 114 ? -1.712 33.544 17.359 1.00 93.19 114 VAL A O 1
ATOM 943 N N . ARG A 1 115 ? -1.508 32.301 19.209 1.00 92.62 115 ARG A N 1
ATOM 944 C CA . ARG A 1 115 ? -2.885 31.776 19.158 1.00 92.62 115 ARG A CA 1
ATOM 945 C C . ARG A 1 115 ? -3.949 32.863 19.316 1.00 92.62 115 ARG A C 1
ATOM 947 O O . ARG A 1 115 ? -4.954 32.807 18.613 1.00 92.62 115 ARG A O 1
ATOM 954 N N . LEU A 1 116 ? -3.742 33.832 20.210 1.00 93.69 116 LEU A N 1
ATOM 955 C CA . LEU A 1 116 ? -4.669 34.951 20.402 1.00 93.69 116 LEU A CA 1
ATOM 956 C C . LEU A 1 116 ? -4.710 35.862 19.168 1.00 93.69 116 LEU A C 1
ATOM 958 O O . LEU A 1 116 ? -5.796 36.151 18.670 1.00 93.69 116 LEU A O 1
ATOM 962 N N . ALA A 1 117 ? -3.553 36.248 18.624 1.00 92.56 117 ALA A N 1
ATOM 963 C CA . ALA A 1 117 ? -3.491 37.045 17.399 1.00 92.56 117 ALA A CA 1
ATOM 964 C C . ALA A 1 117 ? -4.081 36.299 16.188 1.00 92.56 117 ALA A C 1
ATOM 966 O O . ALA A 1 117 ? -4.830 36.878 15.403 1.00 92.56 117 ALA A O 1
ATOM 967 N N . PHE A 1 118 ? -3.838 34.990 16.074 1.00 92.38 118 PHE A N 1
ATOM 968 C CA . PHE A 1 118 ? -4.405 34.172 15.002 1.00 92.38 118 PHE A CA 1
ATOM 969 C C . PHE A 1 118 ? -5.934 34.045 15.095 1.00 92.38 118 PHE A C 1
ATOM 971 O O . PHE A 1 118 ? -6.606 34.155 14.077 1.00 92.38 118 PHE A O 1
ATOM 978 N N . LEU A 1 119 ? -6.507 33.890 16.298 1.00 92.44 119 LEU A N 1
ATOM 979 C CA . LEU A 1 119 ? -7.965 33.956 16.489 1.00 92.44 119 LEU A CA 1
ATOM 980 C C . LEU A 1 119 ? -8.526 35.328 16.095 1.00 92.44 119 LEU A C 1
ATOM 982 O O . LEU A 1 119 ? -9.592 35.406 15.496 1.00 92.44 119 LEU A O 1
ATOM 986 N N . ARG A 1 120 ? -7.811 36.409 16.416 1.00 89.00 120 ARG A N 1
ATOM 987 C CA . ARG A 1 120 ? -8.252 37.780 16.141 1.00 89.00 120 ARG A CA 1
ATOM 988 C C . ARG A 1 120 ? -8.254 38.133 14.648 1.00 89.00 120 ARG A C 1
ATOM 990 O O . ARG A 1 120 ? -9.169 38.840 14.224 1.00 89.00 120 ARG A O 1
ATOM 997 N N . ASN A 1 121 ? -7.271 37.647 13.887 1.00 88.00 121 ASN A N 1
ATOM 998 C CA . ASN A 1 121 ? -7.088 37.970 12.464 1.00 88.00 121 ASN A CA 1
ATOM 999 C C . ASN A 1 121 ? -7.670 36.915 11.506 1.00 88.00 121 ASN A C 1
ATOM 1001 O O . ASN A 1 121 ? -8.054 37.254 10.389 1.00 88.00 121 ASN A O 1
ATOM 1005 N N . HIS A 1 122 ? -7.738 35.646 11.922 1.00 88.56 122 HIS A N 1
ATOM 1006 C CA . HIS A 1 122 ? -8.149 34.507 11.089 1.00 88.56 122 HIS A CA 1
ATOM 1007 C C . HIS A 1 122 ? -9.160 33.579 11.809 1.00 88.56 122 HIS A C 1
ATOM 1009 O O . HIS A 1 122 ? -8.943 32.361 11.893 1.00 88.56 122 HIS A O 1
ATOM 1015 N N . PRO A 1 123 ? -10.264 34.120 12.369 1.00 86.88 123 PRO A N 1
ATOM 1016 C CA . PRO A 1 123 ? -11.156 33.381 13.265 1.00 86.88 123 PRO A CA 1
ATOM 1017 C C . PRO A 1 123 ? -11.790 32.138 12.632 1.00 86.88 123 PRO A C 1
ATOM 1019 O O . PRO A 1 123 ? -11.851 31.103 13.299 1.00 86.88 123 PRO A O 1
ATOM 1022 N N . GLY A 1 124 ? -12.177 32.183 11.350 1.00 84.12 124 GLY A N 1
ATOM 1023 C CA . GLY A 1 124 ? -12.747 31.042 10.624 1.00 84.12 124 GLY A CA 1
ATOM 1024 C C . GLY A 1 124 ? -11.825 29.817 10.525 1.00 84.12 124 GLY A C 1
ATOM 1025 O O . GLY A 1 124 ? -12.290 28.716 10.229 1.00 84.12 124 GLY A O 1
ATOM 1026 N N . TYR A 1 125 ? -10.531 29.978 10.823 1.00 84.12 125 TYR A N 1
ATOM 1027 C CA . TYR A 1 125 ? -9.528 28.913 10.795 1.00 84.12 125 TYR A CA 1
ATOM 1028 C C . TYR A 1 125 ? -9.028 28.480 12.180 1.00 84.12 125 TYR A C 1
ATOM 1030 O O . TYR A 1 125 ? -8.396 27.429 12.294 1.00 84.12 125 TYR A O 1
ATOM 1038 N N . PHE A 1 126 ? -9.304 29.242 13.245 1.00 83.88 126 PHE A N 1
ATOM 1039 C CA . PHE A 1 126 ? -8.718 29.016 14.575 1.00 83.88 126 PHE A CA 1
ATOM 1040 C C . PHE A 1 126 ? -9.040 27.640 15.179 1.00 83.88 126 PHE A C 1
ATOM 1042 O O . PHE A 1 126 ? -8.207 27.052 15.870 1.00 83.88 126 PHE A O 1
ATOM 1049 N N . THR A 1 127 ? -10.232 27.103 14.912 1.00 79.56 127 THR A N 1
ATOM 1050 C CA . THR A 1 127 ? -10.672 25.797 15.430 1.00 79.56 127 THR A CA 1
ATOM 1051 C C . THR A 1 127 ? -10.119 24.604 14.643 1.00 79.56 127 THR A C 1
ATOM 1053 O O . THR A 1 127 ? -10.446 23.464 14.969 1.00 79.56 127 THR A O 1
ATOM 1056 N N . ASN A 1 128 ? -9.315 24.824 13.597 1.00 74.00 128 ASN A N 1
ATOM 1057 C CA . ASN A 1 128 ? -8.796 23.748 12.760 1.00 74.00 128 ASN A CA 1
ATOM 1058 C C . ASN A 1 128 ? -7.485 23.166 13.323 1.00 74.00 128 ASN A C 1
ATOM 1060 O O . ASN A 1 128 ? -6.415 23.765 13.213 1.00 74.00 128 ASN A O 1
ATOM 1064 N N . GLU A 1 129 ? -7.564 21.956 13.887 1.00 69.12 129 GLU A N 1
ATOM 1065 C CA . GLU A 1 129 ? -6.430 21.257 14.515 1.00 69.12 129 GLU A CA 1
ATOM 1066 C C . GLU A 1 129 ? -5.249 20.964 13.560 1.00 69.12 129 GLU A C 1
ATOM 1068 O O . GLU A 1 129 ? -4.137 20.719 14.030 1.00 69.12 129 GLU A O 1
ATOM 1073 N N . ALA A 1 130 ? -5.446 21.017 12.234 1.00 64.62 130 ALA A N 1
ATOM 1074 C CA . ALA A 1 130 ? -4.395 20.780 11.236 1.00 64.62 130 ALA A CA 1
ATOM 1075 C C . ALA A 1 130 ? -3.471 21.996 10.986 1.00 64.62 130 ALA A C 1
ATOM 1077 O O . ALA A 1 130 ? -2.509 21.895 10.208 1.00 64.62 130 ALA A O 1
ATOM 1078 N N . ILE A 1 131 ? -3.750 23.140 11.623 1.00 74.19 131 ILE A N 1
ATOM 1079 C CA . ILE A 1 131 ? -2.927 24.355 11.581 1.00 74.19 131 ILE A CA 1
ATOM 1080 C C . ILE A 1 131 ? -2.105 24.429 12.874 1.00 74.19 131 ILE A C 1
ATOM 1082 O O . ILE A 1 131 ? -2.632 24.577 13.976 1.00 74.19 131 ILE A O 1
ATOM 1086 N N . THR A 1 132 ? -0.784 24.302 12.752 1.00 84.12 132 THR A N 1
ATOM 1087 C CA . THR A 1 132 ? 0.127 24.298 13.909 1.00 84.12 132 THR A CA 1
ATOM 1088 C C . THR A 1 132 ? 0.508 25.717 14.343 1.00 84.12 132 THR A C 1
ATOM 1090 O O . THR A 1 132 ? 0.428 26.651 13.552 1.00 84.12 132 THR A O 1
ATOM 1093 N N . VAL A 1 133 ? 0.981 25.905 15.582 1.00 84.62 133 VAL A N 1
ATOM 1094 C CA . VAL A 1 133 ? 1.393 27.237 16.083 1.00 84.62 133 VAL A CA 1
ATOM 1095 C C . VAL A 1 133 ? 2.457 27.913 15.193 1.00 84.62 133 VAL A C 1
ATOM 1097 O O . VAL A 1 133 ? 2.291 29.094 14.903 1.00 84.62 133 VAL A O 1
ATOM 1100 N N . PRO A 1 134 ? 3.481 27.214 14.653 1.00 86.94 134 PRO A N 1
ATOM 1101 C CA . PRO A 1 134 ? 4.380 27.816 13.664 1.00 86.94 134 PRO A CA 1
ATOM 1102 C C . PRO A 1 134 ? 3.677 28.273 12.377 1.00 86.94 134 PRO A C 1
ATOM 1104 O O . PRO A 1 134 ? 4.052 29.293 11.819 1.00 86.94 134 PRO A O 1
ATOM 1107 N N . GLN A 1 135 ? 2.637 27.565 11.920 1.00 85.19 135 GLN A N 1
ATOM 1108 C CA . GLN A 1 135 ? 1.847 27.952 10.742 1.00 85.19 135 GLN A CA 1
ATOM 1109 C C . GLN A 1 135 ? 0.932 29.151 11.034 1.00 85.19 135 GLN A C 1
ATOM 1111 O O . GLN A 1 135 ? 0.816 30.044 10.201 1.00 85.19 135 GLN A O 1
ATOM 1116 N N . MET A 1 136 ? 0.355 29.223 12.239 1.00 90.00 136 MET A N 1
ATOM 1117 C CA . MET A 1 136 ? -0.345 30.418 12.730 1.00 90.00 136 MET A CA 1
ATOM 1118 C C . MET A 1 136 ? 0.600 31.630 12.774 1.00 90.00 136 MET A C 1
ATOM 1120 O O . MET A 1 136 ? 0.244 32.709 12.315 1.00 90.00 136 MET A O 1
ATOM 1124 N N . SER A 1 137 ? 1.829 31.437 13.268 1.00 87.44 137 SER A N 1
ATOM 1125 C CA . SER A 1 137 ? 2.854 32.486 13.338 1.00 87.44 137 SER A CA 1
ATOM 1126 C C . SER A 1 137 ? 3.415 32.905 11.977 1.00 87.44 137 SER A C 1
ATOM 1128 O O . SER A 1 137 ? 4.016 33.974 11.900 1.00 87.44 137 SER A O 1
ATOM 1130 N N . GLU A 1 138 ? 3.274 32.082 10.937 1.00 86.12 138 GLU A N 1
ATOM 1131 C CA . GLU A 1 138 ? 3.676 32.434 9.571 1.00 86.12 138 GLU A CA 1
ATOM 1132 C C . GLU A 1 138 ? 2.559 33.198 8.853 1.00 86.12 138 GLU A C 1
ATOM 1134 O O . GLU A 1 138 ? 2.824 34.232 8.251 1.00 86.12 138 GLU A O 1
ATOM 1139 N N . ALA A 1 139 ? 1.301 32.763 9.007 1.00 86.69 139 ALA A N 1
ATOM 1140 C CA . ALA A 1 139 ? 0.136 33.474 8.477 1.00 86.69 139 ALA A CA 1
ATOM 1141 C C . ALA A 1 139 ? 0.051 34.922 8.996 1.00 86.69 139 ALA A C 1
ATOM 1143 O O . ALA A 1 139 ? -0.242 35.826 8.224 1.00 86.69 139 ALA A O 1
ATOM 1144 N N . LEU A 1 140 ? 0.401 35.154 10.269 1.00 87.06 140 LEU A N 1
ATOM 1145 C CA . LEU A 1 140 ? 0.473 36.490 10.883 1.00 87.06 140 LEU A CA 1
ATOM 1146 C C . LEU A 1 140 ? 1.592 37.403 10.329 1.00 87.06 140 LEU A C 1
ATOM 1148 O O . LEU A 1 140 ? 1.664 38.563 10.723 1.00 87.06 140 LEU A O 1
ATOM 1152 N N . LYS A 1 141 ? 2.476 36.910 9.448 1.00 85.38 141 LYS A N 1
ATOM 1153 C CA . LYS A 1 141 ? 3.483 37.728 8.737 1.00 85.38 141 LYS A CA 1
ATOM 1154 C C . LYS A 1 141 ? 3.034 38.128 7.331 1.00 85.38 141 LYS A C 1
ATOM 1156 O O . LYS A 1 141 ? 3.572 39.082 6.773 1.00 85.38 141 LYS A O 1
ATOM 1161 N N . CYS A 1 142 ? 2.113 37.368 6.741 1.00 81.69 142 CYS A N 1
ATOM 1162 C CA . CYS A 1 142 ? 1.578 37.620 5.408 1.00 81.69 142 CYS A CA 1
ATOM 1163 C C . CYS A 1 142 ? 0.704 38.880 5.415 1.00 81.69 142 CYS A C 1
ATOM 1165 O O . CYS A 1 142 ? -0.011 39.131 6.385 1.00 81.69 142 CYS A O 1
ATOM 1167 N N . ARG A 1 143 ? 0.739 39.664 4.331 1.00 74.88 143 ARG A N 1
ATOM 1168 C CA . ARG A 1 143 ? -0.061 40.893 4.211 1.00 74.88 143 ARG A CA 1
ATOM 1169 C C . ARG A 1 143 ? -1.280 40.669 3.317 1.00 74.88 143 ARG A C 1
ATOM 1171 O O . ARG A 1 143 ? -1.257 39.855 2.395 1.00 74.88 143 ARG A O 1
ATOM 1178 N N . ASP A 1 144 ? -2.357 41.389 3.613 1.00 66.81 144 ASP A N 1
ATOM 1179 C CA . ASP A 1 144 ? -3.608 41.375 2.849 1.00 66.81 144 ASP A CA 1
ATOM 1180 C C . ASP A 1 144 ? -4.106 39.943 2.527 1.00 66.81 144 ASP A C 1
ATOM 1182 O O . ASP A 1 144 ? -4.182 39.072 3.398 1.00 66.81 144 ASP A O 1
ATOM 1186 N N . ASN A 1 145 ? -4.442 39.673 1.262 1.00 70.19 145 ASN A N 1
ATOM 1187 C CA . ASN A 1 145 ? -4.980 38.387 0.811 1.00 70.19 145 ASN A CA 1
ATOM 1188 C C . ASN A 1 145 ? -3.955 37.232 0.817 1.00 70.19 145 ASN A C 1
ATOM 1190 O O . ASN A 1 145 ? -4.344 36.082 0.599 1.00 70.19 145 ASN A O 1
ATOM 1194 N N . GLU A 1 146 ? -2.663 37.486 1.059 1.00 76.62 146 GLU A N 1
ATOM 1195 C CA . GLU A 1 146 ? -1.646 36.426 1.097 1.00 76.62 146 GLU A CA 1
ATOM 1196 C C . GLU A 1 146 ? -1.876 35.455 2.257 1.00 76.62 146 GLU A C 1
ATOM 1198 O O . GLU A 1 146 ? -1.712 34.250 2.078 1.00 76.62 146 GLU A O 1
ATOM 1203 N N . ALA A 1 147 ? -2.309 35.949 3.424 1.00 79.56 147 ALA A N 1
ATOM 1204 C CA . ALA A 1 147 ? -2.590 35.107 4.588 1.00 79.56 147 ALA A CA 1
ATOM 1205 C C . ALA A 1 147 ? -3.738 34.123 4.302 1.00 79.56 147 ALA A C 1
ATOM 1207 O O . ALA A 1 147 ? -3.644 32.935 4.603 1.00 79.56 147 ALA A O 1
ATOM 1208 N N . GLU A 1 148 ? -4.792 34.602 3.639 1.00 79.19 148 GLU A N 1
ATOM 1209 C CA . GLU A 1 148 ? -5.951 33.812 3.211 1.00 79.19 148 GLU A CA 1
ATOM 1210 C C . GLU A 1 148 ? -5.566 32.757 2.155 1.00 79.19 148 GLU A C 1
ATOM 1212 O O . GLU A 1 148 ? -6.000 31.604 2.224 1.00 79.19 148 GLU A O 1
ATOM 1217 N N . LEU A 1 149 ? -4.700 33.109 1.196 1.00 75.69 149 LEU A N 1
ATOM 1218 C CA . LEU A 1 149 ? -4.160 32.166 0.208 1.00 75.69 149 LEU A CA 1
ATOM 1219 C C . LEU A 1 149 ? -3.226 31.127 0.848 1.00 75.69 149 LEU A C 1
ATOM 1221 O O . LEU A 1 149 ? -3.322 29.938 0.535 1.00 75.69 149 LEU A O 1
ATOM 1225 N N . TYR A 1 150 ? -2.365 31.544 1.778 1.00 78.62 150 TYR A N 1
ATOM 1226 C CA . TYR A 1 150 ? -1.481 30.665 2.540 1.00 78.62 150 TYR A CA 1
ATOM 1227 C C . TYR A 1 150 ? -2.282 29.675 3.391 1.00 78.62 150 TYR A C 1
ATOM 1229 O O . TYR A 1 150 ? -2.052 28.467 3.297 1.00 78.62 150 TYR A O 1
ATOM 1237 N N . LEU A 1 151 ? -3.279 30.142 4.145 1.00 79.12 151 LEU A N 1
ATOM 1238 C CA . LEU A 1 151 ? -4.148 29.292 4.962 1.00 79.12 151 LEU A CA 1
ATOM 1239 C C . LEU A 1 151 ? -4.974 28.328 4.106 1.00 79.12 151 LEU A C 1
ATOM 1241 O O . LEU A 1 151 ? -5.012 27.134 4.408 1.00 79.12 151 LEU A O 1
ATOM 1245 N N . LYS A 1 152 ? -5.517 28.779 2.969 1.00 76.00 152 LYS A N 1
ATOM 1246 C CA . LYS A 1 152 ? -6.133 27.876 1.982 1.00 76.00 152 LYS A CA 1
ATOM 1247 C C . LYS A 1 152 ? -5.139 26.856 1.434 1.00 76.00 152 LYS A C 1
ATOM 1249 O O . LYS A 1 152 ? -5.502 25.692 1.322 1.00 76.00 152 LYS A O 1
ATOM 1254 N N . SER A 1 153 ? -3.879 27.214 1.178 1.00 65.06 153 SER A N 1
ATOM 1255 C CA . SER A 1 153 ? -2.846 26.243 0.771 1.00 65.06 153 SER A CA 1
ATOM 1256 C C . SER A 1 153 ? -2.505 25.225 1.876 1.00 65.06 153 SER A C 1
ATOM 1258 O O . SER A 1 153 ? -2.240 24.058 1.587 1.00 65.06 153 SER A O 1
ATOM 1260 N N . LEU A 1 154 ? -2.575 25.633 3.151 1.00 61.72 154 LEU A N 1
ATOM 1261 C CA . LEU A 1 154 ? -2.365 24.768 4.315 1.00 61.72 154 LEU A CA 1
ATOM 1262 C C . LEU A 1 154 ? -3.549 23.838 4.620 1.00 61.72 154 LEU A C 1
ATOM 1264 O O . LEU A 1 154 ? -3.383 22.908 5.414 1.00 61.72 154 LEU A O 1
ATOM 1268 N N . LEU A 1 155 ? -4.714 24.090 4.027 1.00 60.22 155 LEU A N 1
ATOM 1269 C CA . LEU A 1 155 ? -5.929 23.278 4.147 1.00 60.22 155 LEU A CA 1
ATOM 1270 C C . LEU A 1 155 ? -6.149 22.425 2.890 1.00 60.22 155 LEU A C 1
ATOM 1272 O O . LEU A 1 155 ? -6.456 21.242 2.999 1.00 60.22 155 LEU A O 1
ATOM 1276 N N . ASN A 1 156 ? -5.770 22.947 1.723 1.00 48.84 156 ASN A N 1
ATOM 1277 C CA . ASN A 1 156 ? -5.528 22.204 0.481 1.00 48.84 156 ASN A CA 1
ATOM 1278 C C . ASN A 1 156 ? -4.203 21.394 0.530 1.00 48.84 156 ASN A C 1
ATOM 1280 O O . ASN A 1 156 ? -3.621 21.048 -0.500 1.00 48.84 156 ASN A O 1
ATOM 1284 N N . LYS A 1 157 ? -3.741 21.043 1.742 1.00 42.47 157 LYS A N 1
ATOM 1285 C CA . LYS A 1 157 ? -2.535 20.253 2.041 1.00 42.47 157 LYS A CA 1
ATOM 1286 C C . LYS A 1 157 ? -2.420 18.875 1.364 1.00 42.47 157 LYS A C 1
ATOM 1288 O O . LYS A 1 157 ? -1.267 18.469 1.190 1.00 42.47 157 LYS A O 1
ATOM 1293 N N . PRO A 1 158 ? -3.494 18.142 0.978 1.00 40.62 158 PRO A N 1
ATOM 1294 C CA . PRO A 1 158 ? -3.324 16.824 0.354 1.00 40.62 158 PRO A CA 1
ATOM 1295 C C . PRO A 1 158 ? -2.499 16.877 -0.938 1.00 40.62 158 PRO A C 1
ATOM 1297 O O . PRO A 1 158 ? -1.741 15.964 -1.260 1.00 40.62 158 PRO A O 1
ATOM 1300 N N . ALA A 1 159 ? -2.536 18.017 -1.631 1.00 41.97 159 ALA A N 1
ATOM 1301 C CA . ALA A 1 159 ? -1.944 18.175 -2.946 1.00 41.97 159 ALA A CA 1
ATOM 1302 C C . ALA A 1 159 ? -0.395 18.151 -2.989 1.00 41.97 159 ALA A C 1
ATOM 1304 O O . ALA A 1 159 ? 0.176 18.365 -4.051 1.00 41.97 159 ALA A O 1
ATOM 1305 N N . ARG A 1 160 ? 0.340 17.851 -1.904 1.00 39.69 160 ARG A N 1
ATOM 1306 C CA . ARG A 1 160 ? 1.814 17.723 -1.986 1.00 39.69 160 ARG A CA 1
ATOM 1307 C C . ARG A 1 160 ? 2.319 16.490 -2.746 1.00 39.69 160 ARG A C 1
ATOM 1309 O O . ARG A 1 160 ? 3.463 16.522 -3.186 1.00 39.69 160 ARG A O 1
ATOM 1316 N N . GLU A 1 161 ? 1.491 15.467 -2.975 1.00 37.31 161 GLU A N 1
ATOM 1317 C CA . GLU A 1 161 ? 1.779 14.439 -3.996 1.00 37.31 161 GLU A CA 1
ATOM 1318 C C . GLU A 1 161 ? 1.042 14.705 -5.328 1.00 37.31 161 GLU A C 1
ATOM 1320 O O . GLU A 1 161 ? 1.619 14.496 -6.397 1.00 37.31 161 GLU A O 1
ATOM 1325 N N . ALA A 1 162 ? -0.195 15.221 -5.293 1.00 39.50 162 ALA A N 1
ATOM 1326 C CA . ALA A 1 162 ? -1.017 15.432 -6.494 1.00 39.50 162 ALA A CA 1
ATOM 1327 C C . ALA A 1 162 ? -0.630 16.677 -7.328 1.00 39.50 162 ALA A C 1
ATOM 1329 O O . ALA A 1 162 ? -0.489 16.586 -8.546 1.00 39.50 162 ALA A O 1
ATOM 1330 N N . LEU A 1 163 ? -0.382 17.836 -6.702 1.00 39.41 163 LEU A N 1
ATOM 1331 C CA . LEU A 1 163 ? 0.012 19.079 -7.394 1.00 39.41 163 LEU A CA 1
ATOM 1332 C C . LEU A 1 163 ? 1.420 18.985 -7.999 1.00 39.41 163 LEU A C 1
ATOM 1334 O O . LEU A 1 163 ? 1.705 19.627 -9.002 1.00 39.41 163 LEU A O 1
ATOM 1338 N N . ALA A 1 164 ? 2.290 18.159 -7.410 1.00 41.97 164 ALA A N 1
ATOM 1339 C CA . ALA A 1 164 ? 3.627 17.872 -7.934 1.00 41.97 164 ALA A CA 1
ATOM 1340 C C . ALA A 1 164 ? 3.611 16.977 -9.193 1.00 41.97 164 ALA A C 1
ATOM 1342 O O . ALA A 1 164 ? 4.654 16.761 -9.809 1.00 41.97 164 ALA A O 1
ATOM 1343 N N . SER A 1 165 ? 2.447 16.430 -9.558 1.00 48.94 165 SER A N 1
ATOM 1344 C CA . SER A 1 165 ? 2.299 15.444 -10.633 1.00 48.94 165 SER A CA 1
ATOM 1345 C C . SER A 1 165 ? 1.147 15.715 -11.611 1.00 48.94 165 SER A C 1
ATOM 1347 O O . SER A 1 165 ? 1.096 15.060 -12.648 1.00 48.94 165 SER A O 1
ATOM 1349 N N . GLY A 1 166 ? 0.259 16.677 -11.327 1.00 60.44 166 GLY A N 1
ATOM 1350 C CA . GLY A 1 166 ? -0.887 17.043 -12.177 1.00 60.44 166 GLY A CA 1
ATOM 1351 C C . GLY A 1 166 ? -2.065 16.058 -12.119 1.00 60.44 166 GLY A C 1
ATOM 1352 O O . GLY A 1 166 ? -2.957 16.086 -12.966 1.00 60.44 166 GLY A O 1
ATOM 1353 N N . ILE A 1 167 ? -2.068 15.153 -11.140 1.00 70.12 167 ILE A N 1
ATOM 1354 C CA . ILE A 1 167 ? -2.973 14.000 -11.104 1.00 70.12 167 ILE A CA 1
ATOM 1355 C C . ILE A 1 167 ? -4.282 14.346 -10.391 1.00 70.12 167 ILE A C 1
ATOM 1357 O O . ILE A 1 167 ? -4.278 14.810 -9.251 1.00 70.12 167 ILE A O 1
ATOM 1361 N N . SER A 1 168 ? -5.416 14.046 -11.028 1.00 75.62 168 SER A N 1
ATOM 1362 C CA . SER A 1 168 ? -6.734 14.192 -10.407 1.00 75.62 168 SER A CA 1
ATOM 1363 C C . SER A 1 168 ? -7.013 13.065 -9.408 1.00 75.62 168 SER A C 1
ATOM 1365 O O . SER A 1 168 ? -7.106 11.887 -9.766 1.00 75.62 168 SER A O 1
ATOM 1367 N N . VAL A 1 169 ? -7.223 13.440 -8.145 1.00 73.12 169 VAL A N 1
ATOM 1368 C CA . VAL A 1 169 ? -7.685 12.531 -7.081 1.00 73.12 169 VAL A CA 1
ATOM 1369 C C . VAL A 1 169 ? -9.068 11.950 -7.413 1.00 73.12 169 VAL A C 1
ATOM 1371 O O . VAL A 1 169 ? -9.349 10.797 -7.089 1.00 73.12 169 VAL A O 1
ATOM 1374 N N . GLU A 1 170 ? -9.914 12.703 -8.118 1.00 79.38 170 GLU A N 1
ATOM 1375 C CA . GLU A 1 170 ? -11.252 12.270 -8.537 1.00 79.38 170 GLU A CA 1
ATOM 1376 C C . GLU A 1 170 ? -11.176 11.143 -9.576 1.00 79.38 170 GLU A C 1
ATOM 1378 O O . GLU A 1 170 ? -11.923 10.170 -9.490 1.00 79.38 170 GLU A O 1
ATOM 1383 N N . ILE A 1 171 ? -10.212 11.212 -10.499 1.00 83.31 171 ILE A N 1
ATOM 1384 C CA . ILE A 1 171 ? -9.982 10.168 -11.509 1.00 83.31 171 ILE A CA 1
ATOM 1385 C C . ILE A 1 171 ? -9.287 8.947 -10.888 1.00 83.31 171 ILE A C 1
ATOM 1387 O O . ILE A 1 171 ? -9.653 7.818 -11.213 1.00 83.31 171 ILE A O 1
ATOM 1391 N N . ILE A 1 172 ? -8.369 9.130 -9.924 1.00 81.44 172 ILE A N 1
ATOM 1392 C CA . ILE A 1 172 ? -7.877 8.013 -9.089 1.00 81.44 172 ILE A CA 1
ATOM 1393 C C . ILE A 1 172 ? -9.050 7.308 -8.398 1.00 81.44 172 ILE A C 1
ATOM 1395 O O . ILE A 1 172 ? -9.099 6.078 -8.376 1.00 81.44 172 ILE A O 1
ATOM 1399 N N . LYS A 1 173 ? -10.000 8.068 -7.841 1.00 82.38 173 LYS A N 1
ATOM 1400 C CA . LYS A 1 173 ? -11.177 7.512 -7.171 1.00 82.38 173 LYS A CA 1
ATOM 1401 C C . LYS A 1 173 ? -12.098 6.780 -8.151 1.00 82.38 173 LYS A C 1
ATOM 1403 O O . LYS A 1 173 ? -12.447 5.637 -7.884 1.00 82.38 173 LYS A O 1
ATOM 1408 N N . LYS A 1 174 ? -12.410 7.367 -9.311 1.00 85.56 174 LYS A N 1
ATOM 1409 C CA . LYS A 1 174 ? -13.177 6.720 -10.392 1.00 85.56 174 LYS A CA 1
ATOM 1410 C C . LYS A 1 174 ? -12.531 5.395 -10.833 1.00 85.56 174 LYS A C 1
ATOM 1412 O O . LYS A 1 174 ? -13.217 4.377 -10.918 1.00 85.56 174 LYS A O 1
ATOM 1417 N N . GLY A 1 175 ? -11.205 5.376 -10.981 1.00 85.12 175 GLY A N 1
ATOM 1418 C CA . GLY A 1 175 ? -10.433 4.172 -11.300 1.00 85.12 175 GLY A CA 1
ATOM 1419 C C . GLY A 1 175 ? -10.366 3.137 -10.177 1.00 85.12 175 GLY A C 1
ATOM 1420 O O . GLY A 1 175 ? -10.314 1.941 -10.462 1.00 85.12 175 GLY A O 1
ATOM 1421 N N . TYR A 1 176 ? -10.412 3.570 -8.914 1.00 84.75 176 TYR A N 1
ATOM 1422 C CA . TYR A 1 176 ? -10.561 2.686 -7.758 1.00 84.75 176 TYR A CA 1
ATOM 1423 C C . TYR A 1 176 ? -11.974 2.097 -7.663 1.00 84.75 176 TYR A C 1
ATOM 1425 O O . TYR A 1 176 ? -12.107 0.929 -7.311 1.00 84.75 176 TYR A O 1
ATOM 1433 N N . ASP A 1 177 ? -13.014 2.873 -7.974 1.00 86.06 177 ASP A N 1
ATOM 1434 C CA . ASP A 1 177 ? -14.417 2.470 -7.834 1.00 86.06 177 ASP A CA 1
ATOM 1435 C C . ASP A 1 177 ? -14.942 1.619 -9.009 1.00 86.06 177 ASP A C 1
ATOM 1437 O O . ASP A 1 177 ? -15.907 0.874 -8.819 1.00 86.06 177 ASP A O 1
ATOM 1441 N N . GLY A 1 178 ? -14.273 1.641 -10.169 1.00 85.50 178 GLY A N 1
ATOM 1442 C CA . GLY A 1 178 ? -14.604 0.851 -11.366 1.00 85.50 178 GLY A CA 1
ATOM 1443 C C . GLY A 1 178 ? -14.339 -0.668 -11.299 1.00 85.50 178 GLY A C 1
ATOM 1444 O O . GLY A 1 178 ? -13.968 -1.233 -10.265 1.00 85.50 178 GLY A O 1
ATOM 1445 N N . ASP A 1 179 ? -14.556 -1.348 -12.429 1.00 87.00 179 ASP A N 1
ATOM 1446 C CA . ASP A 1 179 ? -14.624 -2.816 -12.518 1.00 87.00 179 ASP A CA 1
ATOM 1447 C C . ASP A 1 179 ? -13.374 -3.564 -12.028 1.00 87.00 179 ASP A C 1
ATOM 1449 O O . ASP A 1 179 ? -12.231 -3.181 -12.287 1.00 87.00 179 ASP A O 1
ATOM 1453 N N . PHE A 1 180 ? -13.602 -4.698 -11.354 1.00 88.56 180 PHE A N 1
ATOM 1454 C CA . PHE A 1 180 ? -12.538 -5.575 -10.867 1.00 88.56 180 PHE A CA 1
ATOM 1455 C C . PHE A 1 180 ? -12.264 -6.710 -11.860 1.00 88.56 180 PHE A C 1
ATOM 1457 O O . PHE A 1 180 ? -12.988 -7.703 -11.923 1.00 88.56 180 PHE A O 1
ATOM 1464 N N . LEU A 1 181 ? -11.215 -6.538 -12.660 1.00 87.12 181 LEU A N 1
ATOM 1465 C CA . LEU A 1 181 ? -10.879 -7.431 -13.769 1.00 87.12 181 LEU A CA 1
ATOM 1466 C C . LEU A 1 181 ? -10.095 -8.672 -13.315 1.00 87.12 181 LEU A C 1
ATOM 1468 O O . LEU A 1 181 ? -9.368 -8.636 -12.325 1.00 87.12 181 LEU A O 1
ATOM 1472 N N . LYS A 1 182 ? -10.217 -9.764 -14.087 1.00 85.81 182 LYS A N 1
ATOM 1473 C CA . LYS A 1 182 ? -9.548 -11.064 -13.854 1.00 85.81 182 LYS A CA 1
ATOM 1474 C C . LYS A 1 182 ? -9.770 -11.603 -12.422 1.00 85.81 182 LYS A C 1
ATOM 1476 O O . LYS A 1 182 ? -8.850 -12.134 -11.802 1.00 85.81 182 LYS A O 1
ATOM 1481 N N . SER A 1 183 ? -11.000 -11.474 -11.904 1.00 86.31 183 SER A N 1
ATOM 1482 C CA . SER A 1 183 ? -11.361 -11.808 -10.514 1.00 86.31 183 SER A CA 1
ATOM 1483 C C . SER A 1 183 ? -10.917 -13.217 -10.090 1.00 86.31 183 SER A C 1
ATOM 1485 O O . SER A 1 183 ? -10.211 -13.359 -9.092 1.00 86.31 183 SER A O 1
ATOM 1487 N N . ASP A 1 184 ? -11.196 -14.242 -10.903 1.00 85.56 184 ASP A N 1
ATOM 1488 C CA . ASP A 1 184 ? -10.785 -15.632 -10.639 1.00 85.56 184 ASP A CA 1
ATOM 1489 C C . ASP A 1 184 ? -9.261 -15.835 -10.577 1.00 85.56 184 ASP A C 1
ATOM 1491 O O . ASP A 1 184 ? -8.781 -16.770 -9.943 1.00 85.56 184 ASP A O 1
ATOM 1495 N N . THR A 1 185 ? -8.476 -14.964 -11.215 1.00 86.88 185 THR A N 1
ATOM 1496 C CA . THR A 1 185 ? -7.004 -15.017 -11.203 1.00 86.88 185 THR A CA 1
ATOM 1497 C C . THR A 1 185 ? -6.405 -14.339 -9.964 1.00 86.88 185 THR A C 1
ATOM 1499 O O . THR A 1 185 ? -5.277 -14.652 -9.577 1.00 86.88 185 THR A O 1
ATOM 1502 N N . ILE A 1 186 ? -7.141 -13.414 -9.333 1.00 88.69 186 ILE A N 1
ATOM 1503 C CA . ILE A 1 186 ? -6.649 -12.568 -8.232 1.00 88.69 186 ILE A CA 1
ATOM 1504 C C . ILE A 1 186 ? -7.282 -12.954 -6.889 1.00 88.69 186 ILE A C 1
ATOM 1506 O O . ILE A 1 186 ? -6.562 -13.175 -5.915 1.00 88.69 186 ILE A O 1
ATOM 1510 N N . LEU A 1 187 ? -8.614 -13.053 -6.814 1.00 91.44 187 LEU A N 1
ATOM 1511 C CA . LEU A 1 187 ? -9.320 -13.330 -5.560 1.00 91.44 187 LEU A CA 1
ATOM 1512 C C . LEU A 1 187 ? -9.277 -14.805 -5.180 1.00 91.44 187 LEU A C 1
ATOM 1514 O O . LEU A 1 187 ? -9.140 -15.101 -3.997 1.00 91.44 187 LEU A O 1
ATOM 1518 N N . LYS A 1 188 ? -9.370 -15.734 -6.139 1.00 90.25 188 LYS A N 1
ATOM 1519 C CA . LYS A 1 188 ? -9.436 -17.169 -5.824 1.00 90.25 188 LYS A CA 1
ATOM 1520 C C . LYS A 1 188 ? -8.195 -17.669 -5.059 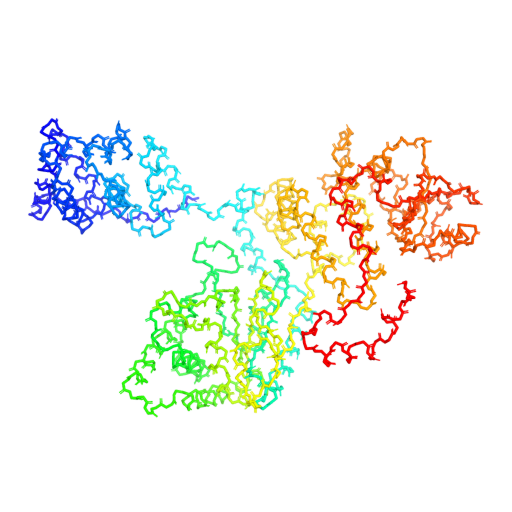1.00 90.25 188 LYS A C 1
ATOM 1522 O O . LYS A 1 188 ? -8.398 -18.237 -3.987 1.00 90.25 188 LYS A O 1
ATOM 1527 N N . PRO A 1 189 ? -6.937 -17.394 -5.475 1.00 91.06 189 PRO A N 1
ATOM 1528 C CA . PRO A 1 189 ? -5.762 -17.831 -4.710 1.00 91.06 189 PRO A CA 1
ATOM 1529 C C . PRO A 1 189 ? -5.663 -17.158 -3.330 1.00 91.06 189 PRO A C 1
ATOM 1531 O O . PRO A 1 189 ? -5.290 -17.798 -2.347 1.00 91.06 189 PRO A O 1
ATOM 1534 N N . LEU A 1 190 ? -6.044 -15.877 -3.239 1.00 91.94 190 LEU A N 1
ATOM 1535 C CA . LEU A 1 190 ? -6.093 -15.111 -1.989 1.00 91.94 190 LEU A CA 1
ATOM 1536 C C . LEU A 1 190 ? -7.116 -15.706 -1.004 1.00 91.94 190 LEU A C 1
ATOM 1538 O O . LEU A 1 190 ? -6.803 -15.926 0.167 1.00 91.94 190 LEU A O 1
ATOM 1542 N N . LEU A 1 191 ? -8.320 -16.012 -1.487 1.00 92.38 191 LEU A N 1
ATOM 1543 C CA . LEU A 1 191 ? -9.414 -16.606 -0.726 1.00 92.38 191 LEU A CA 1
ATOM 1544 C C . LEU A 1 191 ? -9.104 -18.050 -0.309 1.00 92.38 191 LEU A C 1
ATOM 1546 O O . LEU A 1 191 ? -9.400 -18.427 0.820 1.00 92.38 191 LEU A O 1
ATOM 1550 N N . GLU A 1 192 ? -8.475 -18.850 -1.171 1.00 92.25 192 GLU A N 1
ATOM 1551 C CA . GLU A 1 192 ? -8.022 -20.208 -0.842 1.00 92.25 192 GLU A CA 1
ATOM 1552 C C . GLU A 1 192 ? -6.913 -20.195 0.224 1.00 92.25 192 GLU A C 1
ATOM 1554 O O . GLU A 1 192 ? -6.985 -20.954 1.195 1.00 92.25 192 GLU A O 1
ATOM 1559 N N . LYS A 1 193 ? -5.933 -19.284 0.118 1.00 93.19 193 LYS A N 1
ATOM 1560 C CA . LYS A 1 193 ? -4.892 -19.082 1.143 1.00 93.19 193 LYS A CA 1
ATOM 1561 C C . LYS A 1 193 ? -5.498 -18.644 2.481 1.00 93.19 193 LYS A C 1
ATOM 1563 O O . LYS A 1 193 ? -5.121 -19.203 3.511 1.00 93.19 193 LYS A O 1
ATOM 1568 N N . LEU A 1 194 ? -6.459 -17.715 2.469 1.00 94.12 194 LEU A N 1
ATOM 1569 C CA . LEU A 1 194 ? -7.170 -17.256 3.669 1.00 94.12 194 LEU A CA 1
ATOM 1570 C C . LEU A 1 194 ? -8.028 -18.354 4.304 1.00 94.12 194 LEU A C 1
ATOM 1572 O O . LEU A 1 194 ? -7.889 -18.602 5.498 1.00 94.12 194 LEU A O 1
ATOM 1576 N N . ARG A 1 195 ? -8.838 -19.075 3.517 1.00 94.00 195 ARG A N 1
ATOM 1577 C CA . ARG A 1 195 ? -9.617 -20.239 3.981 1.00 94.00 195 ARG A CA 1
ATOM 1578 C C . ARG A 1 195 ? -8.716 -21.291 4.625 1.00 94.00 195 ARG A C 1
ATOM 1580 O O . ARG A 1 195 ? -9.042 -21.798 5.695 1.00 94.00 195 ARG A O 1
ATOM 1587 N N . LYS A 1 196 ? -7.558 -21.579 4.018 1.00 93.50 196 LYS A N 1
ATOM 1588 C CA . LYS A 1 196 ? -6.569 -22.509 4.579 1.00 93.50 196 LYS A CA 1
ATOM 1589 C C . LYS A 1 196 ? -5.967 -21.995 5.890 1.00 93.50 196 LYS A C 1
ATOM 1591 O O . LYS A 1 196 ? -5.824 -22.781 6.816 1.00 93.50 196 LYS A O 1
ATOM 1596 N N . GLN A 1 197 ? -5.618 -20.711 5.996 1.00 93.81 197 GLN A N 1
ATOM 1597 C CA . GLN A 1 197 ? -5.065 -20.145 7.235 1.00 93.81 197 GLN A CA 1
ATOM 1598 C C . GLN A 1 197 ? -6.110 -20.074 8.363 1.00 93.81 197 GLN A C 1
ATOM 1600 O O . GLN A 1 197 ? -5.801 -20.472 9.482 1.00 93.81 197 GLN A O 1
ATOM 1605 N N . ALA A 1 198 ? -7.359 -19.706 8.062 1.00 93.25 198 ALA A N 1
ATOM 1606 C CA . ALA A 1 198 ? -8.467 -19.730 9.020 1.00 93.25 198 ALA A 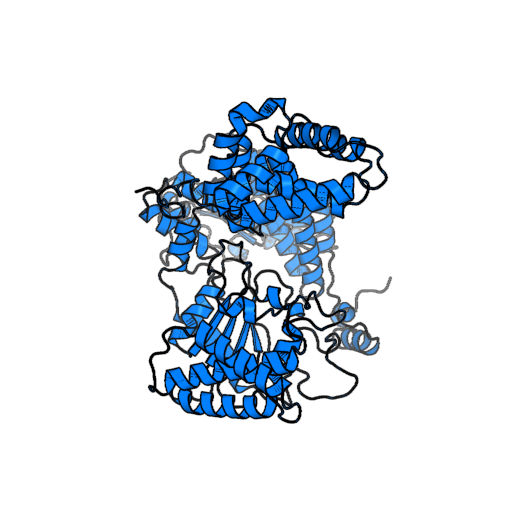CA 1
ATOM 1607 C C . ALA A 1 198 ? -8.769 -21.148 9.542 1.00 93.25 198 ALA A C 1
ATOM 1609 O O . ALA A 1 198 ? -8.901 -21.345 10.747 1.00 93.25 198 ALA A O 1
ATOM 1610 N N . ALA A 1 199 ? -8.794 -22.154 8.660 1.00 91.88 199 ALA A N 1
ATOM 1611 C CA . ALA A 1 199 ? -8.990 -23.557 9.041 1.00 91.88 199 ALA A CA 1
ATOM 1612 C C . ALA A 1 199 ? -7.790 -24.181 9.790 1.00 91.88 199 ALA A C 1
ATOM 1614 O O . ALA A 1 199 ? -7.929 -25.242 10.391 1.00 91.88 199 ALA A O 1
ATOM 1615 N N . MET A 1 200 ? -6.618 -23.536 9.767 1.00 92.31 200 MET A N 1
ATOM 1616 C CA . MET A 1 200 ? -5.441 -23.913 10.563 1.00 92.31 200 MET A CA 1
ATOM 1617 C C . MET A 1 200 ? -5.358 -23.151 11.902 1.00 92.31 200 MET A C 1
ATOM 1619 O O . MET A 1 200 ? -4.363 -23.296 12.611 1.00 92.31 200 MET A O 1
ATOM 1623 N N . TRP A 1 201 ? -6.359 -22.335 12.267 1.00 92.94 201 TRP A N 1
ATOM 1624 C CA . TRP A 1 201 ? -6.373 -21.638 13.556 1.00 92.94 201 TRP A CA 1
ATOM 1625 C C . TRP A 1 201 ? -6.553 -22.612 14.727 1.00 92.94 201 TRP A C 1
ATOM 1627 O O . TRP A 1 201 ? -7.621 -23.189 14.927 1.00 92.94 201 TRP A O 1
ATOM 1637 N N . ASP A 1 202 ? -5.493 -22.733 15.523 1.00 88.81 202 ASP A N 1
ATOM 1638 C CA . ASP A 1 202 ? -5.433 -23.418 16.810 1.00 88.81 202 ASP A CA 1
ATOM 1639 C C . ASP A 1 202 ? -4.545 -22.602 17.762 1.00 88.81 202 ASP A C 1
ATOM 1641 O O . ASP A 1 202 ? -3.427 -22.222 17.401 1.00 88.81 202 ASP A O 1
ATOM 1645 N N . GLU A 1 203 ? -5.037 -22.381 18.984 1.00 85.19 203 GLU A N 1
ATOM 1646 C CA . GLU A 1 203 ? -4.370 -21.574 20.013 1.00 85.19 203 GLU A CA 1
ATOM 1647 C C . GLU A 1 203 ? -3.044 -22.179 20.497 1.00 85.19 203 GLU A C 1
ATOM 1649 O O . GLU A 1 203 ? -2.211 -21.459 21.038 1.00 85.19 203 GLU A O 1
ATOM 1654 N N . ASN A 1 204 ? -2.813 -23.484 20.315 1.00 84.94 204 ASN A N 1
ATOM 1655 C CA . ASN A 1 204 ? -1.592 -24.147 20.778 1.00 84.94 204 ASN A CA 1
ATOM 1656 C C . ASN A 1 204 ? -0.446 -24.016 19.754 1.00 84.94 204 ASN A C 1
ATOM 1658 O O . ASN A 1 204 ? 0.705 -23.802 20.141 1.00 84.94 204 ASN A O 1
ATOM 1662 N N . ASN A 1 205 ? -0.755 -24.099 18.455 1.00 84.12 205 ASN A N 1
ATOM 1663 C CA . ASN A 1 205 ? 0.210 -23.982 17.358 1.00 84.12 205 ASN A CA 1
ATOM 1664 C C . ASN A 1 205 ? 0.512 -22.528 16.959 1.00 84.12 205 ASN A C 1
ATOM 1666 O O . ASN A 1 205 ? 1.675 -22.198 16.709 1.00 84.12 205 ASN A O 1
ATOM 1670 N N . TYR A 1 206 ? -0.506 -21.665 16.901 1.00 87.06 206 TYR A N 1
ATOM 1671 C CA . TYR A 1 206 ? -0.398 -20.287 16.412 1.00 87.06 206 TYR A CA 1
ATOM 1672 C C . TYR A 1 206 ? -0.714 -19.261 17.505 1.00 87.06 206 TYR A C 1
ATOM 1674 O O . TYR A 1 206 ? -1.539 -19.510 18.376 1.00 87.06 206 TYR A O 1
ATOM 1682 N N . HIS A 1 207 ? -0.091 -18.081 17.446 1.00 85.31 207 HIS A N 1
ATOM 1683 C CA . HIS A 1 207 ? -0.290 -17.024 18.447 1.00 85.31 207 HIS A CA 1
ATOM 1684 C C . HIS A 1 207 ? -1.733 -16.497 18.442 1.00 85.31 207 HIS A C 1
ATOM 1686 O O . HIS A 1 207 ? -2.333 -16.313 19.496 1.00 85.31 207 HIS A O 1
ATOM 1692 N N . SER A 1 208 ? -2.271 -16.202 17.253 1.00 89.94 208 SER A N 1
ATOM 1693 C CA . SER A 1 208 ? -3.572 -15.538 17.041 1.00 89.94 208 SER A CA 1
ATOM 1694 C C . SER A 1 208 ? -4.037 -15.684 15.578 1.00 89.94 208 SER A C 1
ATOM 1696 O O . SER A 1 208 ? -3.178 -15.781 14.696 1.00 89.94 208 SER A O 1
ATOM 1698 N N . PRO A 1 209 ? -5.353 -15.622 15.286 1.00 94.75 209 PRO A N 1
ATOM 1699 C CA . PRO A 1 209 ? -5.935 -15.802 13.952 1.00 94.75 209 PRO A CA 1
ATOM 1700 C C . PRO A 1 209 ? -5.772 -14.557 13.062 1.00 94.75 209 PRO A C 1
ATOM 1702 O O . PRO A 1 209 ? -6.739 -13.850 12.765 1.00 94.75 209 PRO A O 1
ATOM 1705 N N . TYR A 1 210 ? -4.539 -14.262 12.643 1.00 94.94 210 TYR A N 1
ATOM 1706 C CA . TYR A 1 210 ? -4.268 -13.190 11.684 1.00 94.94 210 TYR A CA 1
ATOM 1707 C C . TYR A 1 210 ? -3.125 -13.501 10.715 1.00 94.94 210 TYR A C 1
ATOM 1709 O O . TYR A 1 210 ? -2.200 -14.245 11.036 1.00 94.94 210 TYR A O 1
ATOM 1717 N N . THR A 1 211 ? -3.153 -12.847 9.554 1.00 93.19 211 THR A N 1
ATOM 1718 C CA . THR A 1 211 ? -2.003 -12.712 8.645 1.00 93.19 211 THR A CA 1
ATOM 1719 C C . THR A 1 211 ? -1.820 -11.252 8.207 1.00 93.19 211 THR A C 1
ATOM 1721 O O . THR A 1 211 ? -2.635 -10.389 8.540 1.00 93.19 211 THR A O 1
ATOM 1724 N N . SER A 1 212 ? -0.759 -10.957 7.455 1.00 89.94 212 SER A N 1
ATOM 1725 C CA . SER A 1 212 ? -0.556 -9.667 6.790 1.00 89.94 212 SER A CA 1
ATOM 1726 C C . SER A 1 212 ? -0.662 -9.783 5.266 1.00 89.94 212 SER A C 1
ATOM 1728 O O . SER A 1 212 ? -0.333 -10.817 4.683 1.00 89.94 212 SER A O 1
ATOM 1730 N N . LEU A 1 213 ? -1.135 -8.715 4.616 1.00 89.12 213 LEU A N 1
ATOM 1731 C CA . LEU A 1 213 ? -1.181 -8.572 3.159 1.00 89.12 213 LEU A CA 1
ATOM 1732 C C . LEU A 1 213 ? -0.094 -7.587 2.725 1.00 89.12 213 LEU A C 1
ATOM 1734 O O . LEU A 1 213 ? -0.197 -6.379 2.952 1.00 89.12 213 LEU A O 1
ATOM 1738 N N . VAL A 1 214 ? 0.953 -8.120 2.106 1.00 78.88 214 VAL A N 1
ATOM 1739 C CA . VAL A 1 214 ? 2.190 -7.413 1.779 1.00 78.88 214 VAL A CA 1
ATOM 1740 C C . VAL A 1 214 ? 2.236 -7.131 0.281 1.00 78.88 214 VAL A C 1
ATOM 1742 O O . VAL A 1 214 ? 1.951 -7.993 -0.543 1.00 78.88 214 VAL A O 1
ATOM 1745 N N . GLY A 1 215 ? 2.616 -5.914 -0.091 1.00 71.56 215 GLY A N 1
ATOM 1746 C CA . GLY A 1 215 ? 2.804 -5.534 -1.488 1.00 71.56 215 GLY A CA 1
ATOM 1747 C C . GLY A 1 215 ? 3.016 -4.030 -1.643 1.00 71.56 215 GLY A C 1
ATOM 1748 O O . GLY A 1 215 ? 2.698 -3.278 -0.714 1.00 71.56 215 GLY A O 1
ATOM 1749 N N . PRO A 1 216 ? 3.528 -3.570 -2.796 1.00 70.88 216 PRO A N 1
ATOM 1750 C CA . PRO A 1 216 ? 3.769 -2.153 -3.049 1.00 70.88 216 PRO A CA 1
ATOM 1751 C C . PRO A 1 216 ? 2.472 -1.326 -3.061 1.00 70.88 216 PRO A C 1
ATOM 1753 O O . PRO A 1 216 ? 1.349 -1.834 -2.949 1.00 70.88 216 PRO A O 1
ATOM 1756 N N . THR A 1 217 ? 2.613 -0.011 -3.207 1.00 72.69 217 THR A N 1
ATOM 1757 C CA . THR A 1 217 ? 1.482 0.871 -3.511 1.00 72.69 217 THR A CA 1
ATOM 1758 C C . THR A 1 217 ? 0.867 0.443 -4.846 1.00 72.69 217 THR A C 1
ATOM 1760 O O . THR A 1 217 ? 1.571 -0.021 -5.740 1.00 72.69 217 THR A O 1
ATOM 1763 N N . THR A 1 218 ? -0.440 0.641 -5.025 1.00 77.44 218 THR A N 1
ATOM 1764 C CA . THR A 1 218 ? -1.149 0.481 -6.314 1.00 77.44 218 THR A CA 1
ATOM 1765 C C . THR A 1 218 ? -1.305 -0.945 -6.877 1.00 77.44 218 THR A C 1
ATOM 1767 O O . THR A 1 218 ? -2.068 -1.119 -7.822 1.00 77.44 218 THR A O 1
ATOM 1770 N N . CYS A 1 219 ? -0.733 -1.994 -6.269 1.00 78.88 219 CYS A N 1
ATOM 1771 C CA . CYS A 1 219 ? -0.950 -3.394 -6.692 1.00 78.88 219 CYS A CA 1
ATOM 1772 C C . CYS A 1 219 ? -2.329 -3.985 -6.306 1.00 78.88 219 CYS A C 1
ATOM 1774 O O . CYS A 1 219 ? -2.487 -5.199 -6.211 1.00 78.88 219 CYS A O 1
ATOM 1776 N N . GLY A 1 220 ? -3.345 -3.154 -6.062 1.00 84.38 220 GLY A N 1
ATOM 1777 C CA . GLY A 1 220 ? -4.721 -3.609 -5.833 1.00 84.38 220 GLY A CA 1
ATOM 1778 C C . GLY A 1 220 ? -5.043 -4.220 -4.460 1.00 84.38 220 GLY A C 1
ATOM 1779 O O . GLY A 1 220 ? -6.191 -4.632 -4.289 1.00 84.38 220 GLY A O 1
ATOM 1780 N N . LYS A 1 221 ? -4.109 -4.254 -3.484 1.00 87.19 221 LYS A N 1
ATOM 1781 C CA . LYS A 1 221 ? -4.321 -4.788 -2.109 1.00 87.19 221 LYS A CA 1
ATOM 1782 C C . LYS A 1 221 ? -5.721 -4.486 -1.564 1.00 87.19 221 LYS A C 1
ATOM 1784 O O . LYS A 1 221 ? -6.518 -5.391 -1.333 1.00 87.19 221 LYS A O 1
ATOM 1789 N N . THR A 1 222 ? -6.032 -3.202 -1.416 1.00 89.19 222 THR A N 1
ATOM 1790 C CA . THR A 1 222 ? -7.252 -2.742 -0.754 1.00 89.19 222 THR A CA 1
ATOM 1791 C C . THR A 1 222 ? -8.518 -3.002 -1.567 1.00 89.19 222 THR A C 1
ATOM 1793 O O . THR A 1 222 ? -9.538 -3.393 -1.007 1.00 89.19 222 THR A O 1
ATOM 1796 N N . ARG A 1 223 ? -8.453 -2.876 -2.899 1.00 88.88 223 ARG A N 1
ATOM 1797 C CA . ARG A 1 223 ? -9.587 -3.219 -3.770 1.00 88.88 223 ARG A CA 1
ATOM 1798 C C . ARG A 1 223 ? -9.890 -4.721 -3.710 1.00 88.88 223 ARG A C 1
ATOM 1800 O O . ARG A 1 223 ? -11.057 -5.094 -3.695 1.00 88.88 223 ARG A O 1
ATOM 1807 N N . SER A 1 224 ? -8.858 -5.560 -3.580 1.00 91.00 224 SER A N 1
ATOM 1808 C CA . SER A 1 224 ? -9.006 -7.007 -3.366 1.00 91.00 224 SER A CA 1
ATOM 1809 C C . SER A 1 224 ? -9.651 -7.311 -2.009 1.00 91.00 224 SER A C 1
ATOM 1811 O O . SER A 1 224 ? -10.582 -8.106 -1.959 1.00 91.00 224 SER A O 1
ATOM 1813 N N . LEU A 1 225 ? -9.238 -6.632 -0.927 1.00 92.25 225 LEU A N 1
ATOM 1814 C CA . LEU A 1 225 ? -9.895 -6.742 0.388 1.00 92.25 225 LEU A CA 1
ATOM 1815 C C . LEU A 1 225 ? -11.384 -6.380 0.324 1.00 92.25 225 LEU A C 1
ATOM 1817 O O . LEU A 1 225 ? -12.210 -7.112 0.860 1.00 92.25 225 LEU A O 1
ATOM 1821 N N . GLY A 1 226 ? -11.729 -5.284 -0.359 1.00 90.81 226 GLY A N 1
ATOM 1822 C CA . GLY A 1 226 ? -13.122 -4.896 -0.581 1.00 90.81 226 GLY A CA 1
ATOM 1823 C C . GLY A 1 226 ? -13.897 -5.945 -1.382 1.00 90.81 226 GLY A C 1
ATOM 1824 O O . GLY A 1 226 ? -15.000 -6.321 -0.996 1.00 90.81 226 GLY A O 1
ATOM 1825 N N . LYS A 1 227 ? -13.310 -6.476 -2.460 1.00 92.56 227 LYS A N 1
ATOM 1826 C CA . LYS A 1 227 ? -13.957 -7.465 -3.336 1.00 92.56 227 LYS A CA 1
ATOM 1827 C C . LYS A 1 227 ? -14.092 -8.869 -2.735 1.00 92.56 227 LYS A C 1
ATOM 1829 O O . LYS A 1 227 ? -14.990 -9.596 -3.139 1.00 92.56 227 LYS A O 1
ATOM 1834 N N . LEU A 1 228 ? -13.323 -9.224 -1.700 1.00 92.94 228 LEU A N 1
ATOM 1835 C CA . LEU A 1 228 ? -13.588 -10.440 -0.913 1.00 92.94 228 LEU A CA 1
ATOM 1836 C C . LEU A 1 228 ? -14.988 -10.442 -0.257 1.00 92.94 228 LEU A C 1
ATOM 1838 O O . LEU A 1 228 ? -15.484 -11.520 0.065 1.00 92.94 228 LEU A O 1
ATOM 1842 N N . SER A 1 229 ? -15.655 -9.285 -0.117 1.00 91.75 229 SER A N 1
ATOM 1843 C CA . SER A 1 229 ? -17.042 -9.203 0.382 1.00 91.75 229 SER A CA 1
ATOM 1844 C C . SER A 1 229 ? -18.074 -9.944 -0.482 1.00 91.75 229 SER A C 1
ATOM 1846 O O . SER A 1 229 ? -19.144 -10.288 0.010 1.00 91.75 229 SER A O 1
ATOM 1848 N N . GLU A 1 230 ? -17.735 -10.275 -1.731 1.00 91.06 230 GLU A N 1
ATOM 1849 C CA . GLU A 1 230 ? -18.558 -11.102 -2.627 1.00 91.06 230 GLU A CA 1
ATOM 1850 C C . GLU A 1 230 ? -18.488 -12.606 -2.277 1.00 91.06 230 GLU A C 1
ATOM 1852 O O . GLU A 1 230 ? -19.194 -13.421 -2.876 1.00 91.06 230 GLU A O 1
ATOM 1857 N N . HIS A 1 231 ? -17.632 -13.000 -1.321 1.00 90.75 231 HIS A N 1
ATOM 1858 C CA . HIS A 1 231 ? -17.332 -14.402 -0.989 1.00 90.75 231 HIS A CA 1
ATOM 1859 C C . HIS A 1 231 ? -17.238 -14.719 0.519 1.00 90.75 231 HIS A C 1
ATOM 1861 O O . HIS A 1 231 ? -17.213 -15.896 0.890 1.00 90.75 231 HIS A O 1
ATOM 1867 N N . VAL A 1 232 ? -17.129 -13.705 1.383 1.00 93.94 232 VAL A N 1
ATOM 1868 C CA . VAL A 1 232 ? -17.065 -13.814 2.852 1.00 93.94 232 VAL A CA 1
ATOM 1869 C C . VAL A 1 232 ? -17.574 -12.507 3.477 1.00 93.94 232 VAL A C 1
ATOM 1871 O O . VAL A 1 232 ? -17.474 -11.459 2.845 1.00 93.94 232 VAL A O 1
ATOM 1874 N N . CYS A 1 233 ? -18.098 -12.504 4.708 1.00 94.88 233 CYS A N 1
ATOM 1875 C CA . CYS A 1 233 ? -18.418 -11.238 5.375 1.00 94.88 233 CYS A CA 1
ATOM 1876 C C . CYS A 1 233 ? -17.117 -10.479 5.690 1.00 94.88 233 CYS A C 1
ATOM 1878 O O . CYS A 1 233 ? -16.318 -10.944 6.499 1.00 94.88 233 CYS A O 1
ATOM 1880 N N . VAL A 1 234 ? -16.888 -9.317 5.069 1.00 96.06 234 VAL A N 1
ATOM 1881 C CA . VAL A 1 234 ? -15.700 -8.489 5.336 1.00 96.06 234 VAL A CA 1
ATOM 1882 C C . VAL A 1 234 ? -16.070 -7.301 6.220 1.00 96.06 234 VAL A C 1
ATOM 1884 O O . VAL A 1 234 ? -16.770 -6.386 5.790 1.00 96.06 234 VAL A O 1
ATOM 1887 N N . VAL A 1 235 ? -15.537 -7.275 7.442 1.00 96.62 235 VAL A N 1
ATOM 1888 C CA . VAL A 1 235 ? -15.554 -6.092 8.309 1.00 96.62 235 VAL A CA 1
ATOM 1889 C C . VAL A 1 235 ? -14.312 -5.268 7.976 1.00 96.62 235 VAL A C 1
ATOM 1891 O O . VAL A 1 235 ? -13.203 -5.606 8.385 1.00 96.62 235 VAL A O 1
ATOM 1894 N N . TYR A 1 236 ? -14.488 -4.218 7.175 1.00 96.00 236 TYR A N 1
ATOM 1895 C CA . TYR A 1 236 ? -13.389 -3.429 6.617 1.00 96.00 236 TYR A CA 1
ATOM 1896 C C . TYR A 1 236 ? -13.116 -2.138 7.409 1.00 96.00 236 TYR A C 1
ATOM 1898 O O . TYR A 1 236 ? -14.023 -1.332 7.626 1.00 96.00 236 TYR A O 1
ATOM 1906 N N . ILE A 1 237 ? -11.857 -1.911 7.804 1.00 95.88 237 ILE A N 1
ATOM 1907 C CA . ILE A 1 237 ? -11.420 -0.722 8.551 1.00 95.88 237 ILE A CA 1
ATOM 1908 C C . ILE A 1 237 ? -10.094 -0.187 7.982 1.00 95.88 237 ILE A C 1
ATOM 1910 O O . ILE A 1 237 ? -9.029 -0.756 8.209 1.00 95.88 237 ILE A O 1
ATOM 1914 N N . CYS A 1 238 ? -10.134 0.953 7.288 1.00 93.44 238 CYS A N 1
ATOM 1915 C CA . CYS A 1 238 ? -8.939 1.663 6.828 1.00 93.44 238 CYS A CA 1
ATOM 1916 C C . CYS A 1 238 ? -8.454 2.662 7.885 1.00 93.44 238 CYS A C 1
ATOM 1918 O O . CYS A 1 238 ? -9.180 3.595 8.240 1.00 93.44 238 CYS A O 1
ATOM 1920 N N . LEU A 1 239 ? -7.215 2.506 8.353 1.00 91.69 239 LEU A N 1
ATOM 1921 C CA . LEU A 1 239 ? -6.596 3.343 9.386 1.00 91.69 239 LEU A CA 1
ATOM 1922 C C . LEU A 1 239 ? -5.795 4.534 8.834 1.00 91.69 239 LEU A C 1
ATOM 1924 O O . LEU A 1 239 ? -5.063 5.181 9.590 1.00 91.69 239 LEU A O 1
ATOM 1928 N N . ARG A 1 240 ? -5.976 4.857 7.544 1.00 86.12 240 ARG A N 1
ATOM 1929 C CA . ARG A 1 240 ? -5.435 6.040 6.849 1.00 86.12 240 ARG A CA 1
ATOM 1930 C C . ARG A 1 240 ? -5.524 7.299 7.718 1.00 86.12 240 ARG A C 1
ATOM 1932 O O . ARG A 1 240 ? -6.501 7.480 8.445 1.00 86.12 240 ARG A O 1
ATOM 1939 N N . ASN A 1 241 ? -4.515 8.174 7.668 1.00 79.50 241 ASN A N 1
ATOM 1940 C CA . ASN A 1 241 ? -4.556 9.426 8.431 1.00 79.50 241 ASN A CA 1
ATOM 1941 C C . ASN A 1 241 ? -5.774 10.284 8.024 1.00 79.50 241 ASN A C 1
ATOM 1943 O O . ASN A 1 241 ? -6.176 10.254 6.863 1.00 79.50 241 ASN A O 1
ATOM 1947 N N . LYS A 1 242 ? -6.340 11.057 8.963 1.00 75.44 242 LYS A N 1
ATOM 1948 C CA . LYS A 1 242 ? -7.493 11.943 8.708 1.00 75.44 242 LYS A CA 1
ATOM 1949 C C . LYS A 1 242 ? -7.231 12.925 7.559 1.00 75.44 242 LYS A C 1
ATOM 1951 O O . LYS A 1 242 ? -8.138 13.204 6.788 1.00 75.44 242 LYS A O 1
ATOM 1956 N N . ASP A 1 243 ? -5.989 13.390 7.437 1.00 67.62 243 ASP A N 1
ATOM 1957 C CA . ASP A 1 243 ? -5.573 14.436 6.493 1.00 67.62 243 ASP A CA 1
ATOM 1958 C C . ASP A 1 243 ? -5.124 13.884 5.119 1.00 67.62 243 ASP A C 1
ATOM 1960 O O . ASP A 1 243 ? -4.475 14.593 4.353 1.00 67.62 243 ASP A O 1
ATOM 1964 N N . SER A 1 244 ? -5.391 12.604 4.822 1.00 64.50 244 SER A N 1
ATOM 1965 C CA . SER A 1 244 ? -4.943 11.933 3.593 1.00 64.50 244 SER A CA 1
ATOM 1966 C C . SER A 1 244 ? -6.098 11.679 2.620 1.00 64.50 244 SER A C 1
ATOM 1968 O O . SER A 1 244 ? -7.094 11.045 2.957 1.00 64.50 244 SER A O 1
ATOM 1970 N N . ASP A 1 245 ? -5.895 12.134 1.387 1.00 57.59 245 ASP A N 1
ATOM 1971 C CA . ASP A 1 245 ? -6.728 11.979 0.185 1.00 57.59 245 ASP A CA 1
ATOM 1972 C C . ASP A 1 245 ? -6.626 10.604 -0.499 1.00 57.59 245 ASP A C 1
ATOM 1974 O O . ASP A 1 245 ? -7.415 10.288 -1.397 1.00 57.59 245 ASP A O 1
ATOM 1978 N N . GLY A 1 246 ? -5.662 9.779 -0.083 1.00 64.81 246 GLY A N 1
ATOM 1979 C CA . GLY A 1 246 ? -5.446 8.440 -0.621 1.00 64.81 246 GLY A CA 1
ATOM 1980 C C . GLY A 1 246 ? -6.708 7.576 -0.554 1.00 64.81 246 GLY A C 1
ATOM 1981 O O . GLY A 1 246 ? -7.467 7.624 0.413 1.00 64.81 246 GLY A O 1
ATOM 1982 N N . GLN A 1 247 ? -6.933 6.761 -1.583 1.00 71.75 247 GLN A N 1
ATOM 1983 C CA . GLN A 1 247 ? -8.096 5.876 -1.641 1.00 71.75 247 GLN A CA 1
ATOM 1984 C C . GLN A 1 247 ? -7.777 4.484 -1.066 1.00 71.75 247 GLN A C 1
ATOM 1986 O O . GLN A 1 247 ? -6.677 3.972 -1.294 1.00 71.75 247 GLN A O 1
ATOM 1991 N N . PRO A 1 248 ? -8.719 3.845 -0.347 1.00 79.50 248 PRO A N 1
ATOM 1992 C CA . PRO A 1 248 ? -9.983 4.397 0.149 1.00 79.50 248 PRO A CA 1
ATOM 1993 C C . PRO A 1 248 ? -9.772 5.321 1.370 1.00 79.50 248 PRO A C 1
ATOM 1995 O O . PRO A 1 248 ? -8.717 5.254 2.013 1.00 79.50 248 PRO A O 1
ATOM 1998 N N . PRO A 1 249 ? -10.769 6.156 1.721 1.00 83.69 249 PRO A N 1
ATOM 1999 C CA . PRO A 1 249 ? -10.707 7.051 2.877 1.00 83.69 249 PRO A CA 1
ATOM 2000 C C . PRO A 1 249 ? -10.661 6.305 4.222 1.00 83.69 249 PRO A C 1
ATOM 2002 O O . PRO A 1 249 ? -11.021 5.130 4.327 1.00 83.69 249 PRO A O 1
ATOM 2005 N N . ARG A 1 250 ? -10.264 7.026 5.280 1.00 89.50 250 ARG A N 1
ATOM 2006 C CA . ARG A 1 250 ? -10.280 6.545 6.672 1.00 89.50 250 ARG A CA 1
ATOM 2007 C C . ARG A 1 250 ? -11.693 6.105 7.087 1.00 89.50 250 ARG A C 1
ATOM 2009 O O . ARG A 1 250 ? -12.639 6.882 6.986 1.00 89.50 250 ARG A O 1
ATOM 2016 N N . SER A 1 251 ? -11.830 4.891 7.618 1.00 92.31 251 SER A N 1
ATOM 2017 C CA . SER A 1 251 ? -13.114 4.372 8.116 1.00 92.31 251 SER A CA 1
ATOM 2018 C C . SER A 1 251 ? -13.531 5.047 9.429 1.00 92.31 251 SER A C 1
ATOM 2020 O O . SER A 1 251 ? -12.681 5.401 10.243 1.00 92.31 251 SER A O 1
ATOM 2022 N N . ALA A 1 252 ? -14.835 5.156 9.708 1.00 91.62 252 ALA A N 1
ATOM 2023 C CA . ALA A 1 252 ? -15.318 5.791 10.942 1.00 91.62 252 ALA A CA 1
ATOM 2024 C C . ALA A 1 252 ? -14.820 5.076 12.222 1.00 91.62 252 ALA A C 1
ATOM 2026 O O . ALA A 1 252 ? -14.379 5.730 13.168 1.00 91.62 252 ALA A O 1
ATOM 2027 N N . LEU A 1 253 ? -14.772 3.735 12.211 1.00 92.50 253 LEU A N 1
ATOM 2028 C CA . LEU A 1 253 ? -14.199 2.911 13.291 1.00 92.50 253 LEU A CA 1
ATOM 2029 C C . LEU A 1 253 ? -12.671 3.024 13.452 1.00 92.50 253 LEU A C 1
ATOM 2031 O O . LEU A 1 253 ? -12.122 2.516 14.429 1.00 92.50 253 LEU A O 1
ATOM 2035 N N . ALA A 1 254 ? -11.956 3.692 12.543 1.00 92.38 254 ALA A N 1
ATOM 2036 C CA . ALA A 1 254 ? -10.497 3.764 12.599 1.00 92.38 254 ALA A CA 1
ATOM 2037 C C . ALA A 1 254 ? -9.967 4.497 13.840 1.00 92.38 254 ALA A C 1
ATOM 2039 O O . ALA A 1 254 ? -8.847 4.244 14.273 1.00 92.38 254 ALA A O 1
ATOM 2040 N N . SER A 1 255 ? -10.750 5.415 14.415 1.00 90.69 255 SER A N 1
ATOM 2041 C CA . SER A 1 255 ? -10.403 6.087 15.676 1.00 90.69 255 SER A CA 1
ATOM 2042 C C . SER A 1 255 ? -10.556 5.155 16.882 1.00 90.69 255 SER A C 1
ATOM 2044 O O . SER A 1 255 ? -9.729 5.201 17.788 1.00 90.69 255 SER A O 1
ATOM 2046 N N . SER A 1 256 ? -11.543 4.254 16.856 1.00 92.75 256 SER A N 1
ATOM 2047 C CA . SER A 1 256 ? -11.733 3.202 17.865 1.00 92.75 256 SER A CA 1
ATOM 2048 C C . SER A 1 256 ? -10.614 2.151 17.826 1.00 92.75 256 SER A C 1
ATOM 2050 O O . SER A 1 256 ? -10.334 1.514 18.829 1.00 92.75 256 SER A O 1
ATOM 2052 N N . MET A 1 257 ? -9.910 2.002 16.699 1.00 92.88 257 MET A N 1
ATOM 2053 C CA . MET A 1 257 ? -8.717 1.147 16.603 1.00 92.88 257 MET A CA 1
ATOM 2054 C C . MET A 1 257 ? -7.434 1.777 17.182 1.00 92.88 257 MET A C 1
ATOM 2056 O O . MET A 1 257 ? -6.445 1.063 17.337 1.00 92.88 257 MET A O 1
ATOM 2060 N N . THR A 1 258 ? -7.429 3.072 17.531 1.00 90.62 258 THR A N 1
ATOM 2061 C CA . THR A 1 258 ? -6.275 3.776 18.137 1.00 90.62 258 THR A CA 1
ATOM 2062 C C . THR A 1 258 ? -6.702 4.687 19.311 1.00 90.62 258 THR A C 1
ATOM 2064 O O . THR A 1 258 ? -6.608 5.917 19.204 1.00 90.62 258 THR A O 1
ATOM 2067 N N . PRO A 1 259 ? -7.223 4.132 20.423 1.00 89.06 259 PRO A N 1
ATOM 2068 C CA . PRO A 1 259 ? -7.829 4.916 21.502 1.00 89.06 259 PRO A CA 1
ATOM 2069 C C . PRO A 1 259 ? -6.790 5.551 22.454 1.00 89.06 259 PRO A C 1
ATOM 2071 O O . PRO A 1 259 ? -6.457 5.006 23.504 1.00 89.06 259 PRO A O 1
ATOM 2074 N N . ASP A 1 260 ? -6.334 6.767 22.132 1.00 78.88 260 ASP A N 1
ATOM 2075 C CA . ASP A 1 260 ? -5.369 7.583 22.912 1.00 78.88 260 ASP A CA 1
ATOM 2076 C C . ASP A 1 260 ? -5.859 8.002 24.337 1.00 78.88 260 ASP A C 1
ATOM 2078 O O . ASP A 1 260 ? -5.190 8.775 25.029 1.00 78.88 260 ASP A O 1
ATOM 2082 N N . THR A 1 261 ? -7.042 7.554 24.783 1.00 77.44 261 THR A N 1
ATOM 2083 C CA . THR A 1 261 ? -7.709 7.929 26.054 1.00 77.44 261 THR A CA 1
ATOM 2084 C C . THR A 1 261 ? -8.093 6.750 26.957 1.00 77.44 261 THR A C 1
ATOM 2086 O O . THR A 1 261 ? -8.620 6.973 28.046 1.00 77.44 261 THR A O 1
ATOM 2089 N N . VAL A 1 262 ? -7.857 5.511 26.526 1.00 82.88 262 VAL A N 1
ATOM 2090 C CA . VAL A 1 262 ? -8.310 4.289 27.212 1.00 82.88 262 VAL A CA 1
ATOM 2091 C C . VAL A 1 262 ? -7.231 3.757 28.153 1.00 82.88 262 VAL A C 1
ATOM 2093 O O . VAL A 1 262 ? -6.117 3.494 27.718 1.00 82.88 262 VAL A O 1
ATOM 2096 N N . ALA A 1 263 ? -7.574 3.585 29.433 1.00 79.56 263 ALA A N 1
ATOM 2097 C CA . ALA A 1 263 ? -6.647 3.144 30.481 1.00 79.56 263 ALA A CA 1
ATOM 2098 C C . ALA A 1 263 ? -6.296 1.642 30.437 1.00 79.56 263 ALA A C 1
ATOM 2100 O O . ALA A 1 263 ? -5.196 1.275 30.833 1.00 79.56 263 ALA A O 1
ATOM 2101 N N . ASP A 1 264 ? -7.204 0.784 29.958 1.00 85.31 264 ASP A N 1
ATOM 2102 C CA . ASP A 1 264 ? -6.974 -0.657 29.797 1.00 85.31 264 ASP A CA 1
ATOM 2103 C C . ASP A 1 264 ? -7.279 -1.077 28.356 1.00 85.31 264 ASP A C 1
ATOM 2105 O O . ASP A 1 264 ? -8.430 -1.285 27.965 1.00 85.31 264 ASP A O 1
ATOM 2109 N N . LEU A 1 265 ? -6.222 -1.213 27.554 1.00 87.56 265 LEU A N 1
ATOM 2110 C CA . LEU A 1 265 ? -6.338 -1.650 26.165 1.00 87.56 265 LEU A CA 1
ATOM 2111 C C . LEU A 1 265 ? -6.722 -3.129 26.014 1.00 87.56 265 LEU A C 1
ATOM 2113 O O . LEU A 1 265 ? -7.213 -3.503 24.953 1.00 87.56 265 LEU A O 1
ATOM 2117 N N . THR A 1 266 ? -6.517 -3.974 27.028 1.00 84.38 266 THR A N 1
ATOM 2118 C CA . THR A 1 266 ? -6.807 -5.413 26.923 1.00 84.38 266 THR A CA 1
ATOM 2119 C C . THR A 1 266 ? -8.314 -5.633 26.955 1.00 84.38 266 THR A C 1
ATOM 2121 O O . THR A 1 266 ? -8.886 -6.115 25.975 1.00 84.38 266 THR A O 1
ATOM 2124 N N . ASN A 1 267 ? -8.984 -5.166 28.015 1.00 88.12 267 ASN A N 1
ATOM 2125 C CA . ASN A 1 267 ? -10.447 -5.224 28.092 1.00 88.12 267 ASN A CA 1
ATOM 2126 C C . ASN A 1 267 ? -11.117 -4.382 26.991 1.00 88.12 267 ASN A C 1
ATOM 2128 O O . ASN A 1 267 ? -12.210 -4.728 26.537 1.00 88.12 267 ASN A O 1
ATOM 2132 N N . TYR A 1 268 ? -10.475 -3.309 26.511 1.00 92.88 268 TYR A N 1
ATOM 2133 C CA . TYR A 1 268 ? -10.994 -2.524 25.389 1.00 92.88 268 TYR A CA 1
ATOM 2134 C C . TYR A 1 268 ? -10.971 -3.287 24.059 1.00 92.88 268 TYR A C 1
ATOM 2136 O O . TYR A 1 268 ? -11.995 -3.326 23.382 1.00 92.88 268 TYR A O 1
ATOM 2144 N N . TYR A 1 269 ? -9.858 -3.923 23.668 1.00 94.81 269 TYR A N 1
ATOM 2145 C CA . TYR A 1 269 ? -9.825 -4.679 22.407 1.00 94.81 269 TYR A CA 1
ATOM 2146 C C . TYR A 1 269 ? -10.676 -5.955 22.457 1.00 94.81 269 TYR A C 1
ATOM 2148 O O . TYR A 1 269 ? -11.225 -6.357 21.431 1.00 94.81 269 TYR A O 1
ATOM 2156 N N . GLU A 1 270 ? -10.875 -6.548 23.635 1.00 94.94 270 GLU A N 1
ATOM 2157 C CA . GLU A 1 270 ? -11.872 -7.610 23.812 1.00 94.94 270 GLU A CA 1
ATOM 2158 C C . GLU A 1 270 ? -13.298 -7.062 23.633 1.00 94.94 270 GLU A C 1
ATOM 2160 O O . GLU A 1 270 ? -14.067 -7.622 22.854 1.00 94.94 270 GLU A O 1
ATOM 2165 N N . SER A 1 271 ? -13.619 -5.904 24.227 1.00 95.44 271 SER A N 1
ATOM 2166 C CA . SER A 1 271 ? -14.895 -5.190 24.009 1.00 95.44 271 SER A CA 1
ATOM 2167 C C . SER A 1 271 ? -15.118 -4.794 22.542 1.00 95.44 271 SER A C 1
ATOM 2169 O O . SER A 1 271 ? -16.245 -4.837 22.055 1.00 95.44 271 SER A O 1
ATOM 2171 N N . PHE A 1 272 ? -14.050 -4.444 21.819 1.00 96.94 272 PHE A N 1
ATOM 2172 C CA . PHE A 1 272 ? -14.061 -4.124 20.389 1.00 96.94 272 PHE A CA 1
ATOM 2173 C C . PHE A 1 272 ? -14.423 -5.335 19.523 1.00 96.94 272 PHE A C 1
ATOM 2175 O O . PHE A 1 272 ? -15.284 -5.234 18.646 1.00 96.94 272 PHE A O 1
ATOM 2182 N N . LEU A 1 273 ? -13.815 -6.492 19.791 1.00 97.75 273 LEU A N 1
ATOM 2183 C CA . LEU A 1 273 ? -14.126 -7.729 19.074 1.00 97.75 273 LEU A CA 1
ATOM 2184 C C . LEU A 1 273 ? -15.535 -8.243 19.419 1.00 97.75 273 LEU A C 1
ATOM 2186 O O . LEU A 1 273 ? -16.273 -8.601 18.504 1.00 97.75 273 LEU A O 1
ATOM 2190 N N . ILE A 1 274 ? -15.951 -8.183 20.693 1.00 97.69 274 ILE A N 1
ATOM 2191 C CA . ILE A 1 274 ? -17.333 -8.481 21.120 1.00 97.69 274 ILE A CA 1
ATOM 2192 C C . ILE A 1 274 ? -18.328 -7.597 20.357 1.00 97.69 274 ILE A C 1
ATOM 2194 O O . ILE A 1 274 ? -19.275 -8.107 19.765 1.00 97.69 274 ILE A O 1
ATOM 2198 N N . ALA A 1 275 ? -18.095 -6.281 20.312 1.00 97.44 275 ALA A N 1
ATOM 2199 C CA . ALA A 1 275 ? -18.974 -5.340 19.625 1.00 97.44 275 ALA A CA 1
ATOM 2200 C C . ALA A 1 275 ? -19.102 -5.629 18.119 1.00 97.44 275 ALA A C 1
ATOM 2202 O O . ALA A 1 275 ? -20.208 -5.563 17.585 1.00 97.44 275 ALA A O 1
ATOM 2203 N N . ILE A 1 276 ? -18.007 -5.984 17.435 1.00 97.31 276 ILE A N 1
ATOM 2204 C CA . ILE A 1 276 ? -18.056 -6.412 16.027 1.00 97.31 276 ILE A CA 1
ATOM 2205 C C . ILE A 1 276 ? -18.858 -7.708 15.878 1.00 97.31 276 ILE A C 1
ATOM 2207 O O . ILE A 1 276 ? -19.752 -7.771 15.035 1.00 97.31 276 ILE A O 1
ATOM 2211 N N . PHE A 1 277 ? -18.573 -8.727 16.693 1.00 97.81 277 PHE A N 1
ATOM 2212 C CA . PHE A 1 277 ? -19.251 -10.023 16.616 1.00 97.81 277 PHE A CA 1
ATOM 2213 C C . PHE A 1 277 ? -20.753 -9.897 16.875 1.00 97.81 277 PHE A C 1
ATOM 2215 O O . PHE A 1 277 ? -21.542 -10.466 16.124 1.00 97.81 277 PHE A O 1
ATOM 2222 N N . GLU A 1 278 ? -21.170 -9.089 17.849 1.00 95.94 278 GLU A N 1
ATOM 2223 C CA . GLU A 1 278 ? -22.584 -8.810 18.104 1.00 95.94 278 GLU A CA 1
ATOM 2224 C C . GLU A 1 278 ? -23.272 -8.096 16.932 1.00 95.94 278 GLU A C 1
ATOM 2226 O O . GLU A 1 278 ? -24.369 -8.497 16.558 1.00 95.94 278 GLU A O 1
ATOM 2231 N N . VAL A 1 279 ? -22.662 -7.073 16.316 1.00 95.00 279 VAL A N 1
ATOM 2232 C CA . VAL A 1 279 ? -23.302 -6.362 15.186 1.00 95.00 279 VAL A CA 1
ATOM 2233 C C . VAL A 1 279 ? -23.362 -7.238 13.930 1.00 95.00 279 VAL A C 1
ATOM 2235 O O . VAL A 1 279 ? -24.356 -7.198 13.208 1.00 95.00 279 VAL A O 1
ATOM 2238 N N . VAL A 1 280 ? -22.356 -8.086 13.690 1.00 94.56 280 VAL A N 1
ATOM 2239 C CA . VAL A 1 280 ? -22.406 -9.109 12.628 1.00 94.56 280 VAL A CA 1
ATOM 2240 C C . VAL A 1 280 ? -23.510 -10.137 12.917 1.00 94.56 280 VAL A C 1
ATOM 2242 O O . VAL A 1 280 ? -24.304 -10.448 12.030 1.00 94.56 280 VAL A O 1
ATOM 2245 N N . THR A 1 281 ? -23.630 -10.607 14.162 1.00 94.62 281 THR A N 1
ATOM 2246 C CA . THR A 1 281 ? -24.711 -11.507 14.611 1.00 94.62 281 THR A CA 1
ATOM 2247 C C . THR A 1 281 ? -26.088 -10.871 14.386 1.00 94.62 281 THR A C 1
ATOM 2249 O O . THR A 1 281 ? -26.975 -11.494 13.803 1.00 94.62 281 THR A O 1
ATOM 2252 N N . GLU A 1 282 ? -26.266 -9.609 14.786 1.00 92.31 282 GLU A N 1
ATOM 2253 C CA . GLU A 1 282 ? -27.499 -8.839 14.589 1.00 92.31 282 GLU A CA 1
ATOM 2254 C C . GLU A 1 282 ? -27.850 -8.698 13.098 1.00 92.31 282 GLU A C 1
ATOM 2256 O O . GLU A 1 282 ? -28.987 -8.994 12.723 1.00 92.31 282 GLU A O 1
ATOM 2261 N N . PHE A 1 283 ? -26.876 -8.345 12.251 1.00 89.50 283 PHE A N 1
ATOM 2262 C CA . PHE A 1 283 ? -27.034 -8.197 10.799 1.00 89.50 283 PHE A CA 1
ATOM 2263 C C . PHE A 1 283 ? -27.513 -9.494 10.121 1.00 89.50 283 PHE A C 1
ATOM 2265 O O . PHE A 1 283 ? -28.523 -9.483 9.415 1.00 89.50 283 PHE A O 1
ATOM 2272 N N . PHE A 1 284 ? -26.854 -10.632 10.373 1.00 88.94 284 PHE A N 1
ATOM 2273 C CA . PHE A 1 284 ? -27.243 -11.907 9.753 1.00 88.94 284 PHE A CA 1
ATOM 2274 C C . PHE A 1 284 ? -28.525 -12.518 10.344 1.00 88.94 284 PHE A C 1
ATOM 2276 O O . PHE A 1 284 ? -29.243 -13.226 9.637 1.00 88.94 284 PHE A O 1
ATOM 2283 N N . SER A 1 285 ? -28.887 -12.186 11.589 1.00 86.00 285 SER A N 1
ATOM 2284 C CA . SER A 1 285 ? -30.097 -12.711 12.251 1.00 86.00 285 SER A CA 1
ATOM 2285 C C . SER A 1 285 ? -31.437 -12.244 11.652 1.00 86.00 285 SER A C 1
ATOM 2287 O O . SER A 1 285 ? -32.493 -12.686 12.109 1.00 86.00 285 SER A O 1
ATOM 2289 N N . LYS A 1 286 ? -31.423 -11.332 10.664 1.00 69.25 286 LYS A N 1
ATOM 2290 C CA . LYS A 1 286 ? -32.603 -10.683 10.043 1.00 69.25 286 LYS A CA 1
ATOM 2291 C C . LYS A 1 286 ? -33.481 -9.863 11.007 1.00 69.25 286 LYS A C 1
ATOM 2293 O O . LYS A 1 286 ? -34.603 -9.505 10.658 1.00 69.25 286 LYS A O 1
ATOM 2298 N N . ARG A 1 287 ? -33.006 -9.556 12.223 1.00 58.38 287 ARG A N 1
ATOM 2299 C CA . ARG A 1 287 ? -33.826 -8.930 13.284 1.00 58.38 287 ARG A CA 1
ATOM 2300 C C . ARG A 1 287 ? -33.962 -7.410 13.190 1.00 58.38 287 ARG A C 1
ATOM 2302 O O . ARG A 1 287 ? -34.873 -6.867 13.811 1.00 58.38 287 ARG A O 1
ATOM 2309 N N . LYS A 1 288 ? -33.069 -6.725 12.469 1.00 57.81 288 LYS A N 1
ATOM 2310 C CA . LYS A 1 288 ? -33.097 -5.271 12.228 1.00 57.81 288 LYS A CA 1
ATOM 2311 C C . LYS A 1 288 ? -32.220 -4.900 11.037 1.00 57.81 288 LYS A C 1
ATOM 2313 O O . LYS A 1 288 ? -31.189 -5.524 10.810 1.00 57.81 288 LYS A O 1
ATOM 2318 N N . GLU A 1 289 ? -32.594 -3.831 10.346 1.00 62.28 289 GLU A N 1
ATOM 2319 C CA . GLU A 1 289 ? -31.707 -3.144 9.411 1.00 62.28 289 GLU A CA 1
ATOM 2320 C C . GLU A 1 289 ? -30.653 -2.351 10.205 1.00 62.28 289 GLU A C 1
ATOM 2322 O O . GLU A 1 289 ? -30.987 -1.488 11.022 1.00 62.28 289 GLU A O 1
ATOM 2327 N N . VAL A 1 290 ? -29.370 -2.674 10.013 1.00 67.62 290 VAL A N 1
ATOM 2328 C CA . VAL A 1 290 ? -28.253 -2.006 10.702 1.00 67.62 290 VAL A CA 1
ATOM 2329 C C . VAL A 1 290 ? -27.865 -0.756 9.910 1.00 67.62 290 VAL A C 1
ATOM 2331 O O . VAL A 1 290 ? -26.936 -0.773 9.108 1.00 67.62 290 VAL A O 1
ATOM 2334 N N . THR A 1 291 ? -28.600 0.336 10.129 1.00 69.50 291 THR A N 1
ATOM 2335 C CA . THR A 1 291 ? -28.470 1.588 9.355 1.00 69.50 291 THR A CA 1
ATOM 2336 C C . THR A 1 291 ? -27.119 2.299 9.501 1.00 69.50 291 THR A C 1
ATOM 2338 O O . THR A 1 291 ? -26.746 3.079 8.630 1.00 69.50 291 THR A O 1
ATOM 2341 N N . ASP A 1 292 ? -26.363 2.026 10.569 1.00 86.56 292 ASP A N 1
ATOM 2342 C CA . ASP A 1 292 ? -24.974 2.473 10.742 1.00 86.56 292 ASP A CA 1
ATOM 2343 C C . ASP A 1 292 ? -24.187 1.449 11.580 1.00 86.56 292 ASP A C 1
ATOM 2345 O O . ASP A 1 292 ? -24.240 1.440 12.815 1.00 86.56 292 ASP A O 1
ATOM 2349 N N . PHE A 1 293 ? -23.435 0.583 10.893 1.00 89.88 293 PHE A N 1
ATOM 2350 C CA . PHE A 1 293 ? -22.569 -0.428 11.511 1.00 89.88 293 PHE A CA 1
ATOM 2351 C C . PHE A 1 293 ? -21.510 0.196 12.435 1.00 89.88 293 PHE A C 1
ATOM 2353 O O . PHE A 1 293 ? -21.237 -0.328 13.513 1.00 89.88 293 PHE A O 1
ATOM 2360 N N . SER A 1 294 ? -20.926 1.336 12.048 1.00 91.69 294 SER A N 1
ATOM 2361 C CA . SER A 1 294 ? -19.833 1.957 12.806 1.00 91.69 294 SER A CA 1
ATOM 2362 C C . SER A 1 294 ? -20.331 2.526 14.132 1.00 91.69 294 SER A C 1
ATOM 2364 O O . SER A 1 294 ? -19.717 2.317 15.176 1.00 91.69 294 SER A O 1
ATOM 2366 N N . LYS A 1 295 ? -21.482 3.201 14.116 1.00 91.81 295 LYS A N 1
ATOM 2367 C CA . LYS A 1 295 ? -22.132 3.743 15.315 1.00 91.81 295 LYS A CA 1
ATOM 2368 C C . LYS A 1 295 ? -22.703 2.647 16.214 1.00 91.81 295 LYS A C 1
ATOM 2370 O O . LYS A 1 295 ? -22.648 2.792 17.435 1.00 91.81 295 LYS A O 1
ATOM 2375 N N . ALA A 1 296 ? -23.199 1.548 15.639 1.00 92.75 296 ALA A N 1
ATOM 2376 C CA . ALA A 1 296 ? -23.622 0.371 16.398 1.00 92.75 296 ALA A CA 1
ATOM 2377 C C . ALA A 1 296 ? -22.445 -0.274 17.153 1.00 92.75 296 ALA A C 1
ATOM 2379 O O . ALA A 1 296 ? -22.545 -0.488 18.363 1.00 92.75 296 ALA A O 1
ATOM 2380 N N . VAL A 1 297 ? -21.313 -0.501 16.472 1.00 95.12 297 VAL A N 1
ATOM 2381 C CA . VAL A 1 297 ? -20.089 -1.045 17.083 1.00 95.12 297 VAL A CA 1
ATOM 2382 C C . VAL A 1 297 ? -19.536 -0.097 18.152 1.00 95.12 297 VAL A C 1
ATOM 2384 O O . VAL A 1 297 ? -19.344 -0.534 19.283 1.00 95.12 297 VAL A O 1
ATOM 2387 N N . SER A 1 298 ? -19.366 1.203 17.873 1.00 94.06 298 SER A N 1
ATOM 2388 C CA . SER A 1 298 ? -18.884 2.171 18.878 1.00 94.06 298 SER A CA 1
ATOM 2389 C C . SER A 1 298 ? -19.761 2.212 20.135 1.00 94.06 298 SER A C 1
ATOM 2391 O O . SER A 1 298 ? -19.243 2.142 21.245 1.00 94.06 298 SER A O 1
ATOM 2393 N N . LYS A 1 299 ? -21.094 2.210 19.989 1.00 94.31 299 LYS A N 1
ATOM 2394 C CA . LYS A 1 299 ? -22.010 2.178 21.142 1.00 94.31 299 LYS A CA 1
ATOM 2395 C C . LYS A 1 299 ? -21.863 0.900 21.984 1.00 94.31 299 LYS A C 1
ATOM 2397 O O . LYS A 1 299 ? -21.998 0.957 23.206 1.00 94.31 299 LYS A O 1
ATOM 2402 N N . LYS A 1 300 ? -21.614 -0.252 21.350 1.00 95.62 300 LYS A N 1
ATOM 2403 C CA . LYS A 1 300 ? -21.375 -1.528 22.046 1.00 95.62 300 LYS A CA 1
ATOM 2404 C C . LYS A 1 300 ? -20.000 -1.569 22.719 1.00 95.62 300 LYS A C 1
ATOM 2406 O O . LYS A 1 300 ? -19.914 -2.082 23.829 1.00 95.62 300 LYS A O 1
ATOM 2411 N N . ILE A 1 301 ? -18.967 -0.972 22.117 1.00 94.69 301 ILE A N 1
ATOM 2412 C CA . ILE A 1 301 ? -17.641 -0.800 22.741 1.00 94.69 301 ILE A CA 1
ATOM 2413 C C . ILE A 1 301 ? -17.775 -0.057 24.071 1.00 94.69 301 ILE A C 1
ATOM 2415 O O . ILE A 1 301 ? -17.352 -0.579 25.100 1.00 94.69 301 ILE A O 1
ATOM 2419 N N . ASP A 1 302 ? -18.408 1.120 24.060 1.00 92.56 302 ASP A N 1
ATOM 2420 C CA . ASP A 1 302 ? -18.567 1.952 25.259 1.00 92.56 302 ASP A CA 1
ATOM 2421 C C . ASP A 1 302 ? -19.378 1.233 26.352 1.00 92.56 302 ASP A C 1
ATOM 2423 O O . ASP A 1 302 ? -19.063 1.327 27.540 1.00 92.56 302 ASP A O 1
ATOM 2427 N N . HIS A 1 303 ? -20.404 0.469 25.952 1.00 93.44 303 HIS A N 1
ATOM 2428 C CA . HIS A 1 303 ? -21.222 -0.334 26.860 1.00 93.44 303 HIS A CA 1
ATOM 2429 C C . HIS A 1 303 ? -20.431 -1.470 27.523 1.00 93.44 303 HIS A C 1
ATOM 2431 O O . HIS A 1 303 ? -20.434 -1.580 28.750 1.00 93.44 303 HIS A O 1
ATOM 2437 N N . HIS A 1 304 ? -19.746 -2.298 26.729 1.00 93.12 304 HIS A N 1
ATOM 2438 C CA . HIS A 1 304 ? -18.992 -3.452 27.222 1.00 93.12 304 HIS A CA 1
ATOM 2439 C C . HIS A 1 304 ? -17.787 -3.018 28.053 1.00 93.12 304 HIS A C 1
ATOM 2441 O O . HIS A 1 304 ? -17.651 -3.437 29.202 1.00 93.12 304 HIS A O 1
ATOM 2447 N N . TYR A 1 305 ? -16.976 -2.087 27.547 1.00 91.19 305 TYR A N 1
ATOM 2448 C CA . TYR A 1 305 ? -15.809 -1.582 28.268 1.00 91.19 305 TYR A CA 1
ATOM 2449 C C . TYR A 1 305 ? -16.209 -0.901 29.590 1.00 91.19 305 TYR A C 1
ATOM 2451 O O . TYR A 1 305 ? -15.647 -1.204 30.644 1.00 91.19 305 TYR A O 1
ATOM 2459 N N . GLY A 1 306 ? -17.259 -0.069 29.574 1.00 88.75 306 GLY A N 1
ATOM 2460 C CA . GLY A 1 306 ? -17.822 0.551 30.779 1.00 88.75 306 GLY A CA 1
ATOM 2461 C C . GLY A 1 306 ? -18.512 -0.426 31.745 1.00 88.75 306 GLY A C 1
ATOM 2462 O O . GLY A 1 306 ? -18.757 -0.063 32.898 1.00 88.75 306 GLY A O 1
ATOM 2463 N N . SER A 1 307 ? -18.821 -1.651 31.308 1.00 87.81 307 SER A N 1
ATOM 2464 C CA . SER A 1 307 ? -19.306 -2.749 32.155 1.00 87.81 307 SER A CA 1
ATOM 2465 C C . SER A 1 307 ? -18.142 -3.461 32.850 1.00 87.81 307 SER A C 1
ATOM 2467 O O . SER A 1 307 ? -18.141 -3.581 34.077 1.00 87.81 307 SER A O 1
ATOM 2469 N N . PHE A 1 308 ? -17.096 -3.839 32.105 1.00 86.94 308 PHE A N 1
ATOM 2470 C CA . PHE A 1 308 ? -15.904 -4.489 32.665 1.00 86.94 308 PHE A CA 1
ATOM 2471 C C . PHE A 1 308 ? -15.161 -3.590 33.665 1.00 86.94 308 PHE A C 1
ATOM 2473 O O . PHE A 1 308 ? -14.766 -4.062 34.729 1.00 86.94 308 PHE A O 1
ATOM 2480 N N . GLN A 1 309 ? -15.082 -2.277 33.408 1.00 82.94 309 GLN A N 1
ATOM 2481 C CA . GLN A 1 309 ? -14.548 -1.306 34.375 1.00 82.94 309 GLN A CA 1
ATOM 2482 C C . GLN A 1 309 ? -15.308 -1.278 35.715 1.00 82.94 309 GLN A C 1
ATOM 2484 O O . GLN A 1 309 ? -14.714 -0.967 36.745 1.00 82.94 309 GLN A O 1
ATOM 2489 N N . LYS A 1 310 ? -16.613 -1.587 35.724 1.00 82.75 310 LYS A N 1
ATOM 2490 C CA . LYS A 1 310 ? -17.448 -1.595 36.940 1.00 82.75 310 LYS A CA 1
ATOM 2491 C C . LYS A 1 310 ? -17.425 -2.926 37.685 1.00 82.75 310 LYS A C 1
ATOM 2493 O O . LYS A 1 310 ? -17.763 -2.952 38.865 1.00 82.75 310 LYS A O 1
ATOM 2498 N N . ASN A 1 311 ? -17.065 -4.022 37.019 1.00 76.44 311 ASN A N 1
ATOM 2499 C CA . ASN A 1 311 ? -17.029 -5.349 37.625 1.00 76.44 311 ASN A CA 1
ATOM 2500 C C . ASN A 1 311 ? -15.816 -6.158 37.117 1.00 76.44 311 ASN A C 1
ATOM 2502 O O . ASN A 1 311 ? -15.980 -7.018 36.246 1.00 76.44 311 ASN A O 1
ATOM 2506 N N . PRO A 1 312 ? -14.606 -5.920 37.667 1.00 65.44 312 PRO A N 1
ATOM 2507 C CA . PRO A 1 312 ? -13.353 -6.515 37.179 1.00 65.44 312 PRO A CA 1
ATOM 2508 C C . PRO A 1 312 ? -13.275 -8.049 37.235 1.00 65.44 312 PRO A C 1
ATOM 2510 O O . PRO A 1 312 ? -12.374 -8.642 36.647 1.00 65.44 312 PRO A O 1
ATOM 2513 N N . ASN A 1 313 ? -14.210 -8.708 37.928 1.00 62.28 313 ASN A N 1
ATOM 2514 C CA . ASN A 1 313 ? -14.307 -10.168 37.967 1.00 62.28 313 ASN A CA 1
ATOM 2515 C C . ASN A 1 313 ? -14.890 -10.762 36.668 1.00 62.28 313 ASN A C 1
ATOM 2517 O O . ASN A 1 313 ? -14.684 -11.946 36.388 1.00 62.28 313 ASN A O 1
ATOM 2521 N N . ASN A 1 314 ? -15.591 -9.961 35.856 1.00 64.06 314 ASN A N 1
ATOM 2522 C CA . ASN A 1 314 ? -16.079 -10.382 34.546 1.00 64.06 314 ASN A CA 1
ATOM 2523 C C . ASN A 1 314 ? -14.925 -10.400 33.535 1.00 64.06 314 ASN A C 1
ATOM 2525 O O . ASN A 1 314 ? -14.535 -9.365 33.001 1.00 64.06 314 ASN A O 1
ATOM 2529 N N . LYS A 1 315 ? -14.407 -11.592 33.227 1.00 74.38 315 LYS A N 1
ATOM 2530 C CA . LYS A 1 315 ? -13.404 -11.782 32.169 1.00 74.38 315 LYS A CA 1
ATOM 2531 C C . LYS A 1 315 ? -14.024 -11.498 30.797 1.00 74.38 315 LYS A C 1
ATOM 2533 O O . LYS A 1 315 ? -14.816 -12.310 30.313 1.00 74.38 315 LYS A O 1
ATOM 2538 N N . ALA A 1 316 ? -13.646 -10.389 30.161 1.00 84.44 316 ALA A N 1
ATOM 2539 C CA . ALA A 1 316 ? -14.138 -10.021 28.831 1.00 84.44 316 ALA A CA 1
ATOM 2540 C C . ALA A 1 316 ? -13.858 -11.120 27.786 1.00 84.44 316 ALA A C 1
ATOM 2542 O O . ALA A 1 316 ? -14.747 -11.476 27.016 1.00 84.44 316 ALA A O 1
ATOM 2543 N N . SER A 1 317 ? -12.701 -11.778 27.865 1.00 86.50 317 SER A N 1
ATOM 2544 C CA . SER A 1 317 ? -12.339 -12.970 27.086 1.00 86.50 317 SER A CA 1
ATOM 2545 C C . SER A 1 317 ? -13.348 -14.127 27.159 1.00 86.50 317 SER A C 1
ATOM 2547 O O . SER A 1 317 ? -13.481 -14.863 26.183 1.00 86.50 317 SER A O 1
ATOM 2549 N N . THR A 1 318 ? -14.117 -14.284 28.243 1.00 90.06 318 THR A N 1
ATOM 2550 C CA . THR A 1 318 ? -15.220 -15.264 28.295 1.00 90.06 318 THR A CA 1
ATOM 2551 C C . THR A 1 318 ? -16.398 -14.822 27.423 1.00 90.06 318 THR A C 1
ATOM 2553 O O . THR A 1 318 ? -16.932 -15.632 26.666 1.00 90.06 318 THR A O 1
ATOM 2556 N N . LEU A 1 319 ? -16.780 -13.539 27.475 1.00 93.12 319 LEU A N 1
ATOM 2557 C CA . LEU A 1 319 ? -17.853 -12.998 26.632 1.00 93.12 319 LEU A CA 1
ATOM 2558 C C . LEU A 1 319 ? -17.442 -12.967 25.152 1.00 93.12 319 LEU A C 1
ATOM 2560 O O . LEU A 1 319 ? -18.249 -13.300 24.291 1.00 93.12 319 LEU A O 1
ATOM 2564 N N . LEU A 1 320 ? -16.172 -12.677 24.856 1.00 95.50 320 LEU A N 1
ATOM 2565 C CA . LEU A 1 320 ? -15.597 -12.759 23.511 1.00 95.50 320 LEU A CA 1
ATOM 2566 C C . LEU A 1 320 ? -15.685 -14.177 22.926 1.00 95.50 320 LEU A C 1
ATOM 2568 O O . LEU A 1 320 ? -16.044 -14.337 21.759 1.00 95.50 320 LEU A O 1
ATOM 2572 N N . LYS A 1 321 ? -15.420 -15.212 23.736 1.00 95.31 321 LYS A N 1
ATOM 2573 C CA . LYS A 1 321 ? -15.581 -16.612 23.313 1.00 95.31 321 LYS A CA 1
ATOM 2574 C C . LYS A 1 321 ? -17.038 -16.960 22.998 1.00 95.31 321 LYS A C 1
ATOM 2576 O O . LYS A 1 321 ? -17.265 -17.664 22.017 1.00 95.31 321 LYS A O 1
ATOM 2581 N N . GLN A 1 322 ? -18.005 -16.439 23.758 1.00 95.94 322 GLN A N 1
ATOM 2582 C CA . GLN A 1 322 ? -19.430 -16.628 23.462 1.00 95.94 322 GLN A CA 1
ATOM 2583 C C . GLN A 1 322 ? -19.860 -15.861 22.202 1.00 95.94 322 GLN A C 1
ATOM 2585 O O . GLN A 1 322 ? -20.409 -16.464 21.286 1.00 95.94 322 GLN A O 1
ATOM 2590 N N . ALA A 1 323 ? -19.517 -14.575 22.090 1.00 97.00 323 ALA A N 1
ATOM 2591 C CA . ALA A 1 323 ? -19.855 -13.754 20.928 1.00 97.00 323 ALA A CA 1
ATOM 2592 C C . ALA A 1 323 ? -19.283 -14.329 19.615 1.00 97.00 323 ALA A C 1
ATOM 2594 O O . ALA A 1 323 ? -19.939 -14.268 18.579 1.00 97.00 323 ALA A O 1
ATOM 2595 N N . ALA A 1 324 ? -18.101 -14.958 19.654 1.00 96.44 324 ALA A N 1
ATOM 2596 C CA . ALA A 1 324 ? -17.532 -15.679 18.512 1.00 96.44 324 ALA A CA 1
ATOM 2597 C C . ALA A 1 324 ? -18.327 -16.946 18.127 1.00 96.44 324 ALA A C 1
ATOM 2599 O O . ALA A 1 324 ? -18.392 -17.297 16.949 1.00 96.44 324 ALA A O 1
ATOM 2600 N N . VAL A 1 325 ? -18.933 -17.641 19.099 1.00 96.06 325 VAL A N 1
ATOM 2601 C CA . VAL A 1 325 ? -19.842 -18.775 18.849 1.00 96.06 325 VAL A CA 1
ATOM 2602 C C . VAL A 1 325 ? -21.156 -18.282 18.251 1.00 96.06 325 VAL A C 1
ATOM 2604 O O . VAL A 1 325 ? -21.595 -18.833 17.247 1.00 96.06 325 VAL A O 1
ATOM 2607 N N . ASP A 1 326 ? -21.747 -17.223 18.802 1.00 95.56 326 ASP A N 1
ATOM 2608 C CA . ASP A 1 326 ? -23.017 -16.666 18.320 1.00 95.56 326 ASP A CA 1
ATOM 2609 C C . ASP A 1 326 ? -22.881 -16.119 16.888 1.00 95.56 326 ASP A C 1
ATOM 2611 O O . ASP A 1 326 ? -23.692 -16.435 16.012 1.00 95.56 326 ASP A O 1
ATOM 2615 N N . MET A 1 327 ? -21.788 -15.393 16.623 1.00 96.00 327 MET A N 1
ATOM 2616 C CA . MET A 1 327 ? -21.410 -14.901 15.297 1.00 96.00 327 MET A CA 1
ATOM 2617 C C . MET A 1 327 ? -21.205 -16.048 14.306 1.00 96.00 327 MET A C 1
ATOM 2619 O O . MET A 1 327 ? -21.716 -15.974 13.188 1.00 96.00 327 MET A O 1
ATOM 2623 N N . PHE A 1 328 ? -20.503 -17.120 14.690 1.00 94.94 328 PHE A N 1
ATOM 2624 C CA . PHE A 1 328 ? -20.335 -18.288 13.823 1.00 94.94 328 PHE A CA 1
ATOM 2625 C C . PHE A 1 328 ? -21.689 -18.930 13.494 1.00 94.94 328 PHE A C 1
ATOM 2627 O O . PHE A 1 328 ? -22.007 -19.108 12.322 1.00 94.94 328 PHE A O 1
ATOM 2634 N N . THR A 1 329 ? -22.537 -19.165 14.498 1.00 93.44 329 THR A N 1
ATOM 2635 C CA . THR A 1 329 ? -23.868 -19.771 14.325 1.00 93.44 329 THR A CA 1
ATOM 2636 C C . THR A 1 329 ? -24.789 -18.947 13.414 1.00 93.44 329 THR A C 1
ATOM 2638 O O . THR A 1 329 ? -25.581 -19.520 12.673 1.00 93.44 329 THR A O 1
ATOM 2641 N N . GLN A 1 330 ? -24.709 -17.608 13.421 1.00 93.56 330 GLN A N 1
ATOM 2642 C CA . GLN A 1 330 ? -25.481 -16.777 12.477 1.00 93.56 330 GLN A CA 1
ATOM 2643 C C . GLN A 1 330 ? -24.834 -16.646 11.086 1.00 93.56 330 GLN A C 1
ATOM 2645 O O . GLN A 1 330 ? -25.518 -16.254 10.142 1.00 93.56 330 GLN A O 1
ATOM 2650 N N . THR A 1 331 ? -23.546 -16.968 10.929 1.00 92.06 331 THR A N 1
ATOM 2651 C CA . THR A 1 331 ? -22.804 -16.806 9.661 1.00 92.06 331 THR A CA 1
ATOM 2652 C C . THR A 1 331 ? -22.429 -18.121 8.973 1.00 92.06 331 THR A C 1
ATOM 2654 O O . THR A 1 331 ? -21.880 -18.086 7.871 1.00 92.06 331 THR A O 1
ATOM 2657 N N . GLU A 1 332 ? -22.742 -19.279 9.563 1.00 84.94 332 GLU A N 1
ATOM 2658 C CA . GLU A 1 332 ? -22.368 -20.621 9.082 1.00 84.94 332 GLU A CA 1
ATOM 2659 C C . GLU A 1 332 ? -22.730 -20.858 7.602 1.00 84.94 332 GLU A C 1
ATOM 2661 O O . GLU A 1 332 ? -21.920 -21.379 6.835 1.00 84.94 332 GLU A O 1
ATOM 2666 N N . GLY A 1 333 ? -23.888 -20.352 7.160 1.00 81.44 333 GLY A N 1
ATOM 2667 C CA . GLY A 1 333 ? -24.366 -20.445 5.773 1.00 81.44 333 GLY A CA 1
ATOM 2668 C C . GLY A 1 333 ? -23.533 -19.708 4.709 1.00 81.44 333 GLY A C 1
ATOM 2669 O O . GLY A 1 333 ? -23.842 -19.833 3.528 1.00 81.44 333 GLY A O 1
ATOM 2670 N N . ILE A 1 334 ? -22.495 -18.951 5.089 1.00 85.25 334 ILE A N 1
ATOM 2671 C CA . ILE A 1 334 ? -21.547 -18.320 4.151 1.00 85.25 334 ILE A CA 1
ATOM 2672 C C . ILE A 1 334 ? -20.527 -19.347 3.629 1.00 85.25 334 ILE A C 1
ATOM 2674 O O . ILE A 1 334 ? -20.234 -19.391 2.434 1.00 85.25 334 ILE A O 1
ATOM 2678 N N . HIS A 1 335 ? -19.950 -20.154 4.525 1.00 83.88 335 HIS A N 1
ATOM 2679 C CA . HIS A 1 335 ? -18.912 -21.143 4.218 1.00 83.88 335 HIS A CA 1
ATOM 2680 C C . HIS A 1 335 ? -18.694 -22.071 5.430 1.00 83.88 335 HIS A C 1
ATOM 2682 O O . HIS A 1 335 ? -18.711 -21.576 6.552 1.00 83.88 335 HIS A O 1
ATOM 2688 N N . PRO A 1 336 ? -18.359 -23.365 5.276 1.00 73.38 336 PRO A N 1
ATOM 2689 C CA . PRO A 1 336 ? -18.201 -24.272 6.426 1.00 73.38 336 PRO A CA 1
ATOM 2690 C C . PRO A 1 336 ? -17.065 -23.944 7.419 1.00 73.38 336 PRO A C 1
ATOM 2692 O O . PRO A 1 336 ? -16.963 -24.583 8.461 1.00 73.38 336 PRO A O 1
ATOM 2695 N N . SER A 1 337 ? -16.154 -23.019 7.088 1.00 76.81 337 SER A N 1
ATOM 2696 C CA . SER A 1 337 ? -14.922 -22.786 7.871 1.00 76.81 337 SER A CA 1
ATOM 2697 C C . SER A 1 337 ? -14.331 -21.370 7.823 1.00 76.81 337 SER A C 1
ATOM 2699 O O . SER A 1 337 ? -13.300 -21.123 8.449 1.00 76.81 337 SER A O 1
ATOM 2701 N N . PHE A 1 338 ? -14.926 -20.439 7.070 1.00 89.94 338 PHE A N 1
ATOM 2702 C CA . PHE A 1 338 ? -14.393 -19.079 6.910 1.00 89.94 338 PHE A CA 1
ATOM 2703 C C . PHE A 1 338 ? -15.496 -18.113 6.467 1.00 89.94 338 PHE A C 1
ATOM 2705 O O . PHE A 1 338 ? -15.860 -18.048 5.294 1.00 89.94 338 PHE A O 1
ATOM 2712 N N . ASN A 1 339 ? -16.037 -17.398 7.442 1.00 91.88 339 ASN A N 1
ATOM 2713 C CA . ASN A 1 339 ? -17.344 -16.757 7.414 1.00 91.88 339 ASN A CA 1
ATOM 2714 C C . ASN A 1 339 ? -17.216 -15.241 7.589 1.00 91.88 339 ASN A C 1
ATOM 2716 O O . ASN A 1 339 ? -17.957 -14.489 6.956 1.00 91.88 339 ASN A O 1
ATOM 2720 N N . VAL A 1 340 ? -16.252 -14.801 8.409 1.00 96.75 340 VAL A N 1
ATOM 2721 C CA . VAL A 1 340 ? -16.011 -13.395 8.749 1.00 96.75 340 VAL A CA 1
ATOM 2722 C C . VAL A 1 340 ? -14.516 -13.069 8.677 1.00 96.75 340 VAL A C 1
ATOM 2724 O O . VAL A 1 340 ? -13.683 -13.730 9.297 1.00 96.75 340 VAL A O 1
ATOM 2727 N N . LEU A 1 341 ? -14.179 -12.013 7.939 1.00 97.69 341 LEU A N 1
ATOM 2728 C CA . LEU A 1 341 ? -12.833 -11.474 7.772 1.00 97.69 341 LEU A CA 1
ATOM 2729 C C . LEU A 1 341 ? -12.771 -10.048 8.327 1.00 97.69 341 LEU A C 1
ATOM 2731 O O . LEU A 1 341 ? -13.407 -9.144 7.786 1.00 97.69 341 LEU A O 1
ATOM 2735 N N . LEU A 1 342 ? -11.964 -9.821 9.363 1.00 98.00 342 LEU A N 1
ATOM 2736 C CA . LEU A 1 342 ? -11.624 -8.472 9.819 1.00 98.00 342 LEU A CA 1
ATOM 2737 C C . LEU A 1 342 ? -10.440 -7.948 8.997 1.00 98.00 342 LEU A C 1
ATOM 2739 O O . LEU A 1 342 ? -9.305 -8.392 9.167 1.00 98.00 342 LEU A O 1
ATOM 2743 N N . ALA A 1 343 ? -10.711 -7.022 8.082 1.00 97.06 343 ALA A N 1
ATOM 2744 C CA . ALA A 1 343 ? -9.727 -6.460 7.166 1.00 97.06 343 ALA A CA 1
ATOM 2745 C C . ALA A 1 343 ? -9.289 -5.068 7.637 1.00 97.06 343 ALA A C 1
ATOM 2747 O O . ALA A 1 343 ? -10.036 -4.097 7.508 1.00 97.06 343 ALA A O 1
ATOM 2748 N N . ILE A 1 344 ? -8.070 -4.974 8.172 1.00 95.88 344 ILE A N 1
ATOM 2749 C CA . ILE A 1 344 ? -7.457 -3.714 8.605 1.00 95.88 344 ILE A CA 1
ATOM 2750 C C . ILE A 1 344 ? -6.482 -3.244 7.522 1.00 95.88 344 ILE A C 1
ATOM 2752 O O . ILE A 1 344 ? -5.479 -3.914 7.281 1.00 95.88 344 ILE A O 1
ATOM 2756 N N . ASP A 1 345 ? -6.747 -2.103 6.886 1.00 92.62 345 ASP A N 1
ATOM 2757 C CA . ASP A 1 345 ? -5.844 -1.486 5.897 1.00 92.62 345 ASP A CA 1
ATOM 2758 C C . ASP A 1 345 ? -5.152 -0.233 6.452 1.00 92.62 345 ASP A C 1
ATOM 2760 O O . ASP A 1 345 ? -5.627 0.380 7.409 1.00 92.62 345 ASP A O 1
ATOM 2764 N N . GLU A 1 346 ? -4.013 0.141 5.861 1.00 86.75 346 GLU A N 1
ATOM 2765 C CA . GLU A 1 346 ? -3.047 1.099 6.427 1.00 86.75 346 GLU A CA 1
ATOM 2766 C C . GLU A 1 346 ? -2.690 0.741 7.886 1.00 86.75 346 GLU A C 1
ATOM 2768 O O . GLU A 1 346 ? -2.599 1.596 8.775 1.00 86.75 346 GLU A O 1
ATOM 2773 N N . ALA A 1 347 ? -2.486 -0.557 8.146 1.00 89.69 347 ALA A N 1
ATOM 2774 C CA . ALA A 1 347 ? -2.319 -1.124 9.485 1.00 89.69 347 ALA A CA 1
ATOM 2775 C C . ALA A 1 347 ? -1.121 -0.548 10.272 1.00 89.69 347 ALA A C 1
ATOM 2777 O O . ALA A 1 347 ? -1.055 -0.722 11.491 1.00 89.69 347 ALA A O 1
ATOM 2778 N N . ARG A 1 348 ? -0.207 0.195 9.617 1.00 83.31 348 ARG A N 1
ATOM 2779 C CA . ARG A 1 348 ? 0.879 0.980 10.248 1.00 83.31 348 ARG A CA 1
ATOM 2780 C C . ARG A 1 348 ? 0.428 1.792 11.462 1.00 83.31 348 ARG A C 1
ATOM 2782 O O . ARG A 1 348 ? 1.204 1.960 12.396 1.00 83.31 348 ARG A O 1
ATOM 2789 N N . ALA A 1 349 ? -0.813 2.286 11.458 1.00 85.62 349 ALA A N 1
ATOM 2790 C CA . ALA A 1 349 ? -1.358 3.116 12.529 1.00 85.62 349 ALA A CA 1
ATOM 2791 C C . ALA A 1 349 ? -1.465 2.375 13.874 1.00 85.62 349 ALA A C 1
ATOM 2793 O O . ALA A 1 349 ? -1.529 3.019 14.915 1.00 85.62 349 ALA A O 1
ATOM 2794 N N . LEU A 1 350 ? -1.447 1.037 13.863 1.00 88.12 350 LEU A N 1
ATOM 2795 C CA . LEU A 1 350 ? -1.434 0.220 15.074 1.00 88.12 350 LEU A CA 1
ATOM 2796 C C . LEU A 1 350 ? -0.029 0.055 15.682 1.00 88.12 350 LEU A C 1
ATOM 2798 O O . LEU A 1 350 ? 0.101 -0.457 16.790 1.00 88.12 350 LEU A O 1
ATOM 2802 N N . LEU A 1 351 ? 1.038 0.447 14.981 1.00 83.12 351 LEU A N 1
ATOM 2803 C CA . LEU A 1 351 ? 2.411 0.248 15.457 1.00 83.12 351 LEU A CA 1
ATOM 2804 C C . LEU A 1 351 ? 2.843 1.278 16.517 1.00 83.12 351 LEU A C 1
ATOM 2806 O O . LEU A 1 351 ? 3.847 1.062 17.191 1.00 83.12 351 LEU A O 1
ATOM 2810 N N . SER A 1 352 ? 2.092 2.367 16.697 1.00 83.88 352 SER A N 1
ATOM 2811 C CA . SER A 1 352 ? 2.293 3.330 17.784 1.00 83.88 352 SER A CA 1
ATOM 2812 C C . SER A 1 352 ? 1.742 2.825 19.126 1.00 83.88 352 SER A C 1
ATOM 2814 O O . SER A 1 352 ? 0.799 2.032 19.177 1.00 83.88 352 SER A O 1
ATOM 2816 N N . SER A 1 353 ? 2.324 3.319 20.221 1.00 81.56 353 SER A N 1
ATOM 2817 C CA . SER A 1 353 ? 1.765 3.219 21.579 1.00 81.56 353 SER A CA 1
ATOM 2818 C C . SER A 1 353 ? 0.879 4.433 21.912 1.00 81.56 353 SER A C 1
ATOM 2820 O O . SER A 1 353 ? 1.052 5.492 21.294 1.00 81.56 353 SER A O 1
ATOM 2822 N N . PRO A 1 354 ? -0.034 4.324 22.898 1.00 80.38 354 PRO A N 1
ATOM 2823 C CA . PRO A 1 354 ? -0.843 5.447 23.372 1.00 80.38 354 PRO A CA 1
ATOM 2824 C C . PRO A 1 354 ? 0.019 6.576 23.933 1.00 80.38 354 PRO A C 1
ATOM 2826 O O . PRO A 1 354 ? 0.894 6.350 24.769 1.00 80.38 354 PRO A O 1
ATOM 2829 N N . LYS A 1 355 ? -0.272 7.825 23.563 1.00 76.44 355 LYS A N 1
ATOM 2830 C CA . LYS A 1 355 ? 0.519 8.989 24.010 1.00 76.44 355 LYS A CA 1
ATOM 2831 C C . LYS A 1 355 ? 0.382 9.293 25.502 1.00 76.44 355 LYS A C 1
ATOM 2833 O O . LYS A 1 355 ? 1.211 10.012 26.051 1.00 76.44 355 LYS A O 1
ATOM 2838 N N . LYS A 1 356 ? -0.686 8.807 26.143 1.00 68.44 356 LYS A N 1
ATOM 2839 C CA . LYS A 1 356 ? -1.035 9.125 27.539 1.00 68.44 356 LYS A CA 1
ATOM 2840 C C . LYS A 1 356 ? -0.593 8.079 28.564 1.00 68.44 356 LYS A C 1
ATOM 2842 O O . LYS A 1 356 ? -0.746 8.335 29.753 1.00 68.44 356 LYS A O 1
ATOM 2847 N N . ILE A 1 357 ? -0.060 6.932 28.133 1.00 66.94 357 ILE A N 1
ATOM 2848 C CA . ILE A 1 357 ? 0.347 5.843 29.033 1.00 66.94 357 ILE A CA 1
ATOM 2849 C C . ILE A 1 357 ? 1.815 5.489 28.750 1.00 66.94 357 ILE A C 1
ATOM 2851 O O . ILE A 1 357 ? 2.101 4.735 27.818 1.00 66.94 357 ILE A O 1
ATOM 2855 N N . PRO A 1 358 ? 2.770 6.056 29.513 1.00 59.06 358 PRO A N 1
ATOM 2856 C CA . PRO A 1 358 ? 4.184 5.738 29.363 1.00 59.06 358 PRO A CA 1
ATOM 2857 C C . PRO A 1 358 ? 4.445 4.235 29.512 1.00 59.06 358 PRO A C 1
ATOM 2859 O O . PRO A 1 358 ? 3.902 3.593 30.407 1.00 59.06 358 PRO A O 1
ATOM 2862 N N . ASN A 1 359 ? 5.313 3.696 28.654 1.00 62.28 359 ASN A N 1
ATOM 2863 C CA . ASN A 1 359 ? 5.697 2.279 28.588 1.00 62.28 359 ASN A CA 1
ATOM 2864 C C . ASN A 1 359 ? 4.578 1.283 28.207 1.00 62.28 359 ASN A C 1
ATOM 2866 O O . ASN A 1 359 ? 4.827 0.078 28.227 1.00 62.28 359 ASN A O 1
ATOM 2870 N N . GLU A 1 360 ? 3.385 1.746 27.814 1.00 73.38 360 GLU A N 1
ATOM 2871 C CA . GLU A 1 360 ? 2.328 0.861 27.310 1.00 73.38 360 GLU A CA 1
ATOM 2872 C C . GLU A 1 360 ? 2.676 0.279 25.929 1.00 73.38 360 GLU A C 1
ATOM 2874 O O . GLU A 1 360 ? 3.360 0.897 25.102 1.00 73.38 360 GLU A O 1
ATOM 2879 N N . PHE A 1 361 ? 2.197 -0.935 25.667 1.00 79.00 361 PHE A N 1
ATOM 2880 C CA . PHE A 1 361 ? 2.411 -1.631 24.409 1.00 79.00 361 PHE A CA 1
ATOM 2881 C C . PHE A 1 361 ? 1.683 -0.948 23.244 1.00 79.00 361 PHE A C 1
ATOM 2883 O O . PHE A 1 361 ? 0.706 -0.219 23.420 1.00 79.00 361 PHE A O 1
ATOM 2890 N N . SER A 1 362 ? 2.155 -1.213 22.023 1.00 84.25 362 SER A N 1
ATOM 2891 C CA . SER A 1 362 ? 1.521 -0.681 20.819 1.00 84.25 362 SER A CA 1
ATOM 2892 C C . SER A 1 362 ? 0.075 -1.162 20.676 1.00 84.25 362 SER A C 1
ATOM 2894 O O . SER A 1 362 ? -0.274 -2.272 21.099 1.00 84.25 362 SER A O 1
ATOM 2896 N N . PHE A 1 363 ? -0.757 -0.348 20.024 1.00 90.12 363 PHE A N 1
ATOM 2897 C CA . PHE A 1 363 ? -2.151 -0.683 19.714 1.00 90.12 363 PHE A CA 1
ATOM 2898 C C . PHE A 1 363 ? -2.263 -2.074 19.057 1.00 90.12 363 PHE A C 1
ATOM 2900 O O . PHE A 1 363 ? -3.084 -2.894 19.464 1.00 90.12 363 PHE A O 1
ATOM 2907 N N . PHE A 1 364 ? -1.351 -2.397 18.130 1.00 88.75 364 PHE A N 1
ATOM 2908 C CA . PHE A 1 364 ? -1.239 -3.702 17.473 1.00 88.75 364 PHE A CA 1
ATOM 2909 C C . PHE A 1 364 ? -1.034 -4.837 18.473 1.00 88.75 364 PHE A C 1
ATOM 2911 O O . PHE A 1 364 ? -1.702 -5.860 18.373 1.00 88.75 364 PHE A O 1
ATOM 2918 N N . ARG A 1 365 ? -0.129 -4.682 19.443 1.00 83.94 365 ARG A N 1
ATOM 2919 C CA . ARG A 1 365 ? 0.210 -5.756 20.382 1.00 83.94 365 ARG A CA 1
ATOM 2920 C C . ARG A 1 365 ? -0.939 -6.078 21.337 1.00 83.94 365 ARG A C 1
ATOM 2922 O O . ARG A 1 365 ? -1.150 -7.251 21.642 1.00 83.94 365 ARG A O 1
ATOM 2929 N N . ASN A 1 366 ? -1.692 -5.076 21.785 1.00 88.81 366 ASN A N 1
ATOM 2930 C CA . ASN A 1 366 ? -2.861 -5.312 22.636 1.00 88.81 366 ASN A CA 1
ATOM 2931 C C . ASN A 1 366 ? -4.073 -5.811 21.830 1.00 88.81 366 ASN A C 1
ATOM 2933 O O . ASN A 1 366 ? -4.758 -6.727 22.281 1.00 88.81 366 ASN A O 1
ATOM 2937 N N . PHE A 1 367 ? -4.259 -5.347 20.591 1.00 93.00 367 PHE A N 1
ATOM 2938 C CA . PHE A 1 367 ? -5.224 -5.937 19.657 1.00 93.00 367 PHE A CA 1
ATOM 2939 C C . PHE A 1 367 ? -4.905 -7.415 19.354 1.00 93.00 367 PHE A C 1
ATOM 2941 O O . PHE A 1 367 ? -5.774 -8.279 19.472 1.00 93.00 367 PHE A O 1
ATOM 2948 N N . ARG A 1 368 ? -3.637 -7.743 19.063 1.00 89.44 368 ARG A N 1
ATOM 2949 C CA . ARG A 1 368 ? -3.169 -9.115 18.798 1.00 89.44 368 ARG A CA 1
ATOM 2950 C C . ARG A 1 368 ? -3.381 -10.054 19.988 1.00 89.44 368 ARG A C 1
ATOM 2952 O O . ARG A 1 368 ? -3.632 -11.233 19.771 1.00 89.44 368 ARG A O 1
ATOM 2959 N N . ARG A 1 369 ? -3.311 -9.541 21.224 1.00 87.81 369 ARG A N 1
ATOM 2960 C CA . ARG A 1 369 ? -3.655 -10.285 22.451 1.00 87.81 369 ARG A CA 1
ATOM 2961 C C . ARG A 1 369 ? -5.141 -10.625 22.530 1.00 87.81 369 ARG A C 1
ATOM 2963 O O . ARG A 1 369 ? -5.475 -11.784 22.738 1.00 87.81 369 ARG A O 1
ATOM 2970 N N . ALA A 1 370 ? -6.025 -9.658 22.289 1.00 91.81 370 ALA A N 1
ATOM 2971 C CA . ALA A 1 370 ? -7.466 -9.914 22.269 1.00 91.81 370 ALA A CA 1
ATOM 2972 C C . ALA A 1 370 ? -7.853 -10.949 21.189 1.00 91.81 370 ALA A C 1
ATOM 2974 O O . ALA A 1 370 ? -8.685 -11.822 21.433 1.00 91.81 370 ALA A O 1
ATOM 2975 N N . LEU A 1 371 ? -7.176 -10.932 20.029 1.00 93.94 371 LEU A N 1
ATOM 2976 C CA . LEU A 1 371 ? -7.347 -11.951 18.985 1.00 93.94 371 LEU A CA 1
ATOM 2977 C C . LEU A 1 371 ? -6.999 -13.383 19.452 1.00 93.94 371 LEU A C 1
ATOM 2979 O O . LEU A 1 371 ? -7.595 -14.328 18.943 1.00 93.94 371 LEU A O 1
ATOM 2983 N N . GLN A 1 372 ? -6.082 -13.577 20.413 1.00 90.75 372 GLN A N 1
ATOM 2984 C CA . GLN A 1 372 ? -5.717 -14.918 20.917 1.00 90.75 372 GLN A CA 1
ATOM 2985 C C . GLN A 1 372 ? -6.880 -15.621 21.625 1.00 90.75 372 GLN A C 1
ATOM 2987 O O . GLN A 1 372 ? -6.929 -16.847 21.679 1.00 90.75 372 GLN A O 1
ATOM 2992 N N . HIS A 1 373 ? -7.818 -14.854 22.182 1.00 91.69 373 HIS A N 1
ATOM 2993 C CA . HIS A 1 373 ? -8.947 -15.390 22.936 1.00 91.69 373 HIS A CA 1
ATOM 2994 C C . HIS A 1 373 ? -10.112 -15.857 22.048 1.00 91.69 373 HIS A C 1
ATOM 2996 O O . HIS A 1 373 ? -11.078 -16.410 22.568 1.00 91.69 373 HIS A O 1
ATOM 3002 N N . ILE A 1 374 ? -10.025 -15.698 20.724 1.00 93.62 374 ILE A N 1
ATOM 3003 C CA . ILE A 1 374 ? -11.033 -16.179 19.770 1.00 93.62 374 ILE A CA 1
ATOM 3004 C C . ILE A 1 374 ? -10.905 -17.708 19.617 1.00 93.62 374 ILE A C 1
ATOM 3006 O O . ILE A 1 374 ? -9.819 -18.182 19.276 1.00 93.62 374 ILE A O 1
ATOM 3010 N N . PRO A 1 375 ? -11.972 -18.511 19.818 1.00 93.12 375 PRO A N 1
ATOM 3011 C CA . PRO A 1 375 ? -11.856 -19.967 19.756 1.00 93.12 375 PRO A CA 1
ATOM 3012 C C . PRO A 1 375 ? -11.466 -20.485 18.357 1.00 93.12 375 PRO A C 1
ATOM 3014 O O . PRO A 1 375 ? -11.844 -19.877 17.349 1.00 93.12 375 PRO A O 1
ATOM 3017 N N . PRO A 1 376 ? -10.785 -21.642 18.266 1.00 92.31 376 PRO A N 1
ATOM 3018 C CA . PRO A 1 376 ? -10.608 -22.352 17.002 1.00 92.31 376 PRO A CA 1
ATOM 3019 C C . PRO A 1 376 ? -11.960 -22.780 16.410 1.00 92.31 376 PRO A C 1
ATOM 3021 O O . PRO A 1 376 ? -12.942 -22.983 17.133 1.00 92.31 376 PRO A O 1
ATOM 3024 N N . ASN A 1 377 ? -12.012 -22.948 15.085 1.00 89.88 377 ASN A N 1
ATOM 3025 C CA . ASN A 1 377 ? -13.208 -23.388 14.350 1.00 89.88 377 ASN A CA 1
ATOM 3026 C C . ASN A 1 377 ? -14.458 -22.513 14.611 1.00 89.88 377 ASN A C 1
ATOM 3028 O O . ASN A 1 377 ? -15.543 -23.016 14.928 1.00 89.88 377 ASN A O 1
ATOM 3032 N N . LYS A 1 378 ? -14.292 -21.185 14.501 1.00 93.50 378 LYS A N 1
ATOM 3033 C CA . LYS A 1 378 ? -15.371 -20.172 14.571 1.00 93.50 378 LYS A CA 1
ATOM 3034 C C . LYS A 1 378 ? -15.466 -19.277 13.332 1.00 93.50 378 LYS A C 1
ATOM 3036 O O . LYS A 1 378 ? -16.015 -18.185 13.397 1.00 93.50 378 LYS A O 1
ATOM 3041 N N . GLY A 1 379 ? -14.908 -19.716 12.202 1.00 91.81 379 GLY A N 1
ATOM 3042 C CA . GLY A 1 379 ? -15.066 -19.035 10.912 1.00 91.81 379 GLY A CA 1
ATOM 3043 C C . GLY A 1 379 ? -14.460 -17.629 10.812 1.00 91.81 379 GLY A C 1
ATOM 3044 O O . GLY A 1 379 ? -14.689 -16.953 9.813 1.00 91.81 379 GLY A O 1
ATOM 3045 N N . PHE A 1 380 ? -13.710 -17.174 11.816 1.00 96.00 380 PHE A N 1
ATOM 3046 C CA . PHE A 1 380 ? -13.155 -15.825 11.879 1.00 96.00 380 PHE A CA 1
ATOM 3047 C C . PHE A 1 380 ? -11.659 -15.797 11.546 1.00 96.00 380 PHE A C 1
ATOM 3049 O O . PHE A 1 380 ? -10.899 -16.653 12.002 1.00 96.00 380 PHE A O 1
ATOM 3056 N N . PHE A 1 381 ? -11.219 -14.766 10.820 1.00 96.69 381 PHE A N 1
ATOM 3057 C CA . PHE A 1 381 ? -9.799 -14.449 10.651 1.00 96.69 381 PHE A CA 1
ATOM 3058 C C . PHE A 1 381 ? -9.568 -12.940 10.501 1.00 96.69 381 PHE A C 1
ATOM 3060 O O . PHE A 1 381 ? -10.465 -12.201 10.098 1.00 96.69 381 PHE A O 1
ATOM 3067 N N . THR A 1 382 ? -8.353 -12.472 10.788 1.00 97.62 382 THR A N 1
ATOM 3068 C CA . THR A 1 382 ? -7.932 -11.075 10.578 1.00 97.62 382 THR A CA 1
ATOM 3069 C C . THR A 1 382 ? -6.878 -10.971 9.472 1.00 97.62 382 THR A C 1
ATOM 3071 O O . THR A 1 382 ? -5.993 -11.818 9.360 1.00 97.62 382 THR A O 1
ATOM 3074 N N . ILE A 1 383 ? -6.923 -9.909 8.667 1.00 95.94 383 ILE A N 1
ATOM 3075 C CA . ILE A 1 383 ? -5.862 -9.576 7.709 1.00 95.94 383 ILE A CA 1
ATOM 3076 C C . ILE A 1 383 ? -5.408 -8.124 7.883 1.00 95.94 383 ILE A C 1
ATOM 3078 O O . ILE A 1 383 ? -6.227 -7.209 7.958 1.00 95.94 383 ILE A O 1
ATOM 3082 N N . LEU A 1 384 ? -4.090 -7.929 7.967 1.00 93.31 384 LEU A N 1
ATOM 3083 C CA . LEU A 1 384 ? -3.441 -6.634 8.176 1.00 93.31 384 LEU A CA 1
ATOM 3084 C C . LEU A 1 384 ? -2.724 -6.198 6.893 1.00 93.31 384 LEU A C 1
ATOM 3086 O O . LEU A 1 384 ? -1.646 -6.703 6.579 1.00 93.31 384 LEU A O 1
ATOM 3090 N N . ALA A 1 385 ? -3.314 -5.282 6.132 1.00 89.12 385 ALA A N 1
ATOM 3091 C CA . ALA A 1 385 ? -2.692 -4.711 4.944 1.00 89.12 385 ALA A CA 1
ATOM 3092 C C . ALA A 1 385 ? -1.894 -3.447 5.282 1.00 89.12 385 ALA A C 1
ATOM 3094 O O . ALA A 1 385 ? -2.354 -2.560 6.003 1.00 89.12 385 ALA A O 1
ATOM 3095 N N . ASP A 1 386 ? -0.685 -3.358 4.732 1.00 76.38 386 ASP A N 1
ATOM 3096 C CA . ASP A 1 386 ? 0.110 -2.135 4.745 1.00 76.38 386 ASP A CA 1
ATOM 3097 C C . ASP A 1 386 ? 1.035 -2.058 3.516 1.00 76.38 386 ASP A C 1
ATOM 3099 O O . ASP A 1 386 ? 1.271 -3.044 2.815 1.00 76.38 386 ASP A O 1
ATOM 3103 N N . THR A 1 387 ? 1.526 -0.855 3.219 1.00 56.28 387 THR A N 1
ATOM 3104 C CA . THR A 1 387 ? 2.253 -0.540 1.983 1.00 56.28 387 THR A CA 1
ATOM 3105 C C . THR A 1 387 ? 3.753 -0.267 2.170 1.00 56.28 387 THR A C 1
ATOM 3107 O O . THR A 1 387 ? 4.497 -0.347 1.197 1.00 56.28 387 THR A O 1
ATOM 3110 N N . THR A 1 388 ? 4.233 0.056 3.380 1.00 50.41 388 THR A N 1
ATOM 3111 C CA . THR A 1 388 ? 5.655 0.432 3.600 1.00 50.41 388 THR A CA 1
ATOM 3112 C C . THR A 1 388 ? 6.250 -0.023 4.939 1.00 50.41 388 THR A C 1
ATOM 3114 O O . THR A 1 388 ? 7.403 0.295 5.230 1.00 50.41 388 THR A O 1
ATOM 3117 N N . SER A 1 389 ? 5.481 -0.707 5.785 1.00 49.62 389 SER A N 1
ATOM 3118 C CA . SER A 1 389 ? 5.978 -1.357 6.998 1.00 49.62 389 SER A CA 1
ATOM 3119 C C . SER A 1 389 ? 6.856 -2.546 6.628 1.00 49.62 389 SER A C 1
ATOM 3121 O O . SER A 1 389 ? 6.632 -3.205 5.613 1.00 49.62 389 SER A O 1
ATOM 3123 N N . GLN A 1 390 ? 7.840 -2.859 7.469 1.00 51.41 390 GLN A N 1
ATOM 3124 C CA . GLN A 1 390 ? 8.571 -4.113 7.319 1.00 51.41 390 GLN A CA 1
ATOM 3125 C C . GLN A 1 390 ? 7.635 -5.274 7.665 1.00 51.41 390 GLN A C 1
ATOM 3127 O O . GLN A 1 390 ? 6.823 -5.155 8.582 1.00 51.41 390 GLN A O 1
ATOM 3132 N N . VAL A 1 391 ? 7.781 -6.415 6.987 1.00 56.31 391 VAL A N 1
ATOM 3133 C CA . VAL A 1 391 ? 7.001 -7.632 7.287 1.00 56.31 391 VAL A CA 1
ATOM 3134 C C . VAL A 1 391 ? 7.141 -8.017 8.767 1.00 56.31 391 VAL A C 1
ATOM 3136 O O . VAL A 1 391 ? 6.153 -8.345 9.417 1.00 56.31 391 VAL A O 1
ATOM 3139 N N . ALA A 1 392 ? 8.340 -7.845 9.335 1.00 50.66 392 ALA A N 1
ATOM 3140 C CA . ALA A 1 392 ? 8.641 -8.069 10.749 1.00 50.66 392 ALA A CA 1
ATOM 3141 C C . ALA A 1 392 ? 7.817 -7.214 11.738 1.00 50.66 392 ALA A C 1
ATOM 3143 O O . ALA A 1 392 ? 7.709 -7.592 12.901 1.00 50.66 392 ALA A O 1
ATOM 3144 N N . ASN A 1 393 ? 7.207 -6.101 11.307 1.00 59.78 393 ASN A N 1
ATOM 3145 C CA . ASN A 1 393 ? 6.366 -5.263 12.172 1.00 59.78 393 ASN A CA 1
ATOM 3146 C C . ASN A 1 393 ? 5.054 -5.968 12.560 1.00 59.78 393 ASN A C 1
ATOM 3148 O O . ASN A 1 393 ? 4.545 -5.752 13.657 1.00 59.78 393 ASN A O 1
ATOM 3152 N N . PHE A 1 394 ? 4.514 -6.803 11.663 1.00 63.22 394 PHE A N 1
ATOM 3153 C CA . PHE A 1 394 ? 3.291 -7.585 11.889 1.00 63.22 394 PHE A CA 1
ATOM 3154 C C . PHE A 1 394 ? 3.572 -9.083 12.041 1.00 63.22 394 PHE A C 1
ATOM 3156 O O . PHE A 1 394 ? 2.816 -9.779 12.713 1.00 63.22 394 PHE A O 1
ATOM 3163 N N . ASN A 1 395 ? 4.678 -9.574 11.481 1.00 65.19 395 ASN A N 1
ATOM 3164 C CA . ASN A 1 395 ? 5.133 -10.959 11.556 1.00 65.19 395 ASN A CA 1
ATOM 3165 C C . ASN A 1 395 ? 6.561 -11.030 12.148 1.00 65.19 395 ASN A C 1
ATOM 3167 O O . ASN A 1 395 ? 7.495 -11.405 11.434 1.00 65.19 395 ASN A O 1
ATOM 3171 N N . PRO A 1 396 ? 6.775 -10.632 13.420 1.00 59.62 396 PRO A N 1
ATOM 3172 C CA . PRO A 1 396 ? 8.082 -10.738 14.066 1.00 59.62 396 PRO A CA 1
ATOM 3173 C C . PRO A 1 396 ? 8.536 -12.200 14.179 1.00 59.62 396 PRO A C 1
ATOM 3175 O O . PRO A 1 396 ? 7.727 -13.112 14.347 1.00 59.62 396 PRO A O 1
ATOM 3178 N N . ALA A 1 397 ? 9.850 -12.433 14.130 1.00 54.19 397 ALA A N 1
ATOM 3179 C CA . ALA A 1 397 ? 10.405 -13.744 14.460 1.00 54.19 397 ALA A CA 1
ATOM 3180 C C . ALA A 1 397 ? 10.160 -14.040 15.957 1.00 54.19 397 ALA A C 1
ATOM 3182 O O . ALA A 1 397 ? 10.427 -13.149 16.764 1.00 54.19 397 ALA A O 1
ATOM 3183 N N . PRO A 1 398 ? 9.741 -15.256 16.368 1.00 54.09 398 PRO A N 1
ATOM 3184 C CA . PRO A 1 398 ? 9.310 -15.517 17.750 1.00 54.09 398 PRO A CA 1
ATOM 3185 C C . PRO A 1 398 ? 10.343 -15.151 18.828 1.00 54.09 398 PRO A C 1
ATOM 3187 O O . PRO A 1 398 ? 9.990 -14.625 19.875 1.00 54.09 398 PRO A O 1
ATOM 3190 N N . LYS A 1 399 ? 11.637 -15.342 18.534 1.00 46.22 399 LYS A N 1
ATOM 3191 C CA . LYS A 1 399 ? 12.769 -14.965 19.404 1.00 46.22 399 LYS A CA 1
ATOM 3192 C C . LYS A 1 399 ? 12.979 -13.454 19.600 1.00 46.22 399 LYS A C 1
ATOM 3194 O O . LYS A 1 399 ? 13.734 -13.065 20.482 1.00 46.22 399 LYS A O 1
ATOM 3199 N N . TYR A 1 400 ? 12.355 -12.618 18.772 1.00 48.16 400 TYR A N 1
ATOM 3200 C CA . TYR A 1 400 ? 12.412 -11.152 18.845 1.00 48.16 400 TYR A CA 1
ATOM 3201 C C . TYR A 1 400 ? 11.041 -10.535 19.140 1.00 48.16 400 TYR A C 1
ATOM 3203 O O . TYR A 1 400 ? 10.910 -9.314 19.130 1.00 48.16 400 TYR A O 1
ATOM 3211 N N . ASP A 1 401 ? 10.021 -11.356 19.401 1.00 50.59 401 ASP A N 1
ATOM 3212 C CA . ASP A 1 401 ? 8.717 -10.873 19.823 1.00 50.59 401 ASP A CA 1
ATOM 3213 C C . ASP A 1 401 ? 8.762 -10.515 21.317 1.00 50.59 401 ASP A C 1
ATOM 3215 O O . ASP A 1 401 ? 8.878 -11.413 22.155 1.00 50.59 401 ASP A O 1
ATOM 3219 N N . PRO A 1 402 ? 8.631 -9.235 21.718 1.00 47.69 402 PRO A N 1
ATOM 3220 C CA . PRO A 1 402 ? 8.751 -8.868 23.122 1.00 47.69 402 PRO A CA 1
ATOM 3221 C C . PRO A 1 402 ? 7.501 -9.245 23.943 1.00 47.69 402 PRO A C 1
ATOM 3223 O O . PRO A 1 402 ? 7.367 -8.792 25.087 1.00 47.69 402 PRO A O 1
ATOM 3226 N N . SER A 1 403 ? 6.536 -9.990 23.377 1.00 49.69 403 SER A N 1
ATOM 3227 C CA . SER A 1 403 ? 5.481 -10.688 24.126 1.00 49.69 403 SER A CA 1
ATOM 3228 C C . SER A 1 403 ? 5.805 -12.140 24.461 1.00 49.69 403 SER A C 1
ATOM 3230 O O . SER A 1 403 ? 5.111 -12.685 25.315 1.00 49.69 403 SER A O 1
ATOM 3232 N N . ALA A 1 404 ? 6.850 -12.737 23.881 1.00 49.06 404 ALA A N 1
ATOM 3233 C CA . ALA A 1 404 ? 7.368 -14.029 24.315 1.00 49.06 404 ALA A CA 1
ATOM 3234 C C . ALA A 1 404 ? 8.074 -13.868 25.675 1.00 49.06 404 ALA A C 1
ATOM 3236 O O . ALA A 1 404 ? 9.272 -13.590 25.757 1.00 49.06 404 ALA A O 1
ATOM 3237 N N . ARG A 1 405 ? 7.313 -13.987 26.770 1.00 46.19 405 ARG A N 1
ATOM 3238 C CA . ARG A 1 405 ? 7.889 -14.095 28.118 1.00 46.19 405 ARG A CA 1
ATOM 3239 C C . ARG A 1 405 ? 8.563 -15.460 28.268 1.00 46.19 405 ARG A C 1
ATOM 3241 O O . ARG A 1 405 ? 8.161 -16.422 27.627 1.00 46.19 405 ARG A O 1
ATOM 3248 N N . GLY A 1 406 ? 9.615 -15.527 29.086 1.00 41.91 406 GLY A N 1
ATOM 3249 C CA . GLY A 1 406 ? 10.471 -16.711 29.215 1.00 41.91 406 GLY A CA 1
ATOM 3250 C C . GLY A 1 406 ? 9.733 -17.938 29.755 1.00 41.91 406 GLY A C 1
ATOM 3251 O O . GLY A 1 406 ? 9.667 -18.139 30.963 1.00 41.91 406 GLY A O 1
ATOM 3252 N N . GLY A 1 407 ? 9.201 -18.750 28.845 1.00 42.94 407 GLY A N 1
ATOM 3253 C CA . GLY A 1 407 ? 8.424 -19.957 29.105 1.00 42.94 407 GLY A CA 1
ATOM 3254 C C . GLY A 1 407 ? 7.716 -20.398 27.821 1.00 42.94 407 GLY A C 1
ATOM 3255 O O . GLY A 1 407 ? 7.465 -19.583 26.936 1.00 42.94 407 GLY A O 1
ATOM 3256 N N . LEU A 1 408 ? 7.407 -21.689 27.690 1.00 43.16 408 LEU A N 1
ATOM 3257 C CA . LEU A 1 408 ? 6.663 -22.218 26.539 1.00 43.16 408 LEU A CA 1
ATOM 3258 C C . LEU A 1 408 ? 5.156 -21.963 26.708 1.00 43.16 408 LEU A C 1
ATOM 3260 O O . LEU A 1 408 ? 4.367 -22.885 26.909 1.00 43.16 408 LEU A O 1
ATOM 3264 N N . GLU A 1 409 ? 4.767 -20.689 26.652 1.00 48.59 409 GLU A N 1
ATOM 3265 C CA . GLU A 1 409 ? 3.365 -20.294 26.501 1.00 48.59 409 GLU A CA 1
ATOM 3266 C C . GLU A 1 409 ? 2.861 -20.625 25.082 1.00 48.59 409 GLU A C 1
ATOM 3268 O O . GLU A 1 409 ? 3.635 -20.803 24.137 1.00 48.59 409 GLU A O 1
ATOM 3273 N N . LYS A 1 410 ? 1.540 -20.780 24.951 1.00 53.78 410 LYS A N 1
ATOM 3274 C CA . LYS A 1 410 ? 0.887 -21.307 23.746 1.00 53.78 410 LYS A CA 1
ATOM 3275 C C . LYS A 1 410 ? 1.129 -20.445 22.498 1.00 53.78 410 LYS A C 1
ATOM 3277 O O . LYS A 1 410 ? 1.170 -19.220 22.583 1.00 53.78 410 LYS A O 1
ATOM 3282 N N . GLY A 1 411 ? 1.180 -21.085 21.326 1.00 57.06 411 GLY A N 1
ATOM 3283 C CA . GLY A 1 411 ? 1.054 -20.385 20.048 1.00 57.06 411 GLY A CA 1
ATOM 3284 C C . GLY A 1 411 ? 2.338 -19.733 19.529 1.00 57.06 411 GLY A C 1
ATOM 3285 O O . GLY A 1 411 ? 2.353 -18.551 19.203 1.00 57.06 411 GLY A O 1
ATOM 3286 N N . VAL A 1 412 ? 3.431 -20.492 19.412 1.00 66.94 412 VAL A N 1
ATOM 3287 C CA . VAL A 1 412 ? 4.752 -19.947 19.021 1.00 66.94 412 VAL A CA 1
ATOM 3288 C C . VAL A 1 412 ? 4.814 -19.483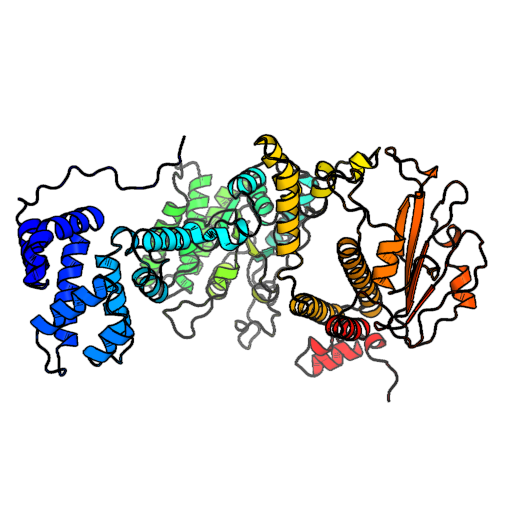 17.549 1.00 66.94 412 VAL A C 1
ATOM 3290 O O . VAL A 1 412 ? 5.712 -18.727 17.180 1.00 66.94 412 VAL A O 1
ATOM 3293 N N . ARG A 1 413 ? 3.893 -19.921 16.675 1.00 76.69 413 ARG A N 1
ATOM 3294 C CA . ARG A 1 413 ? 3.921 -19.600 15.233 1.00 76.69 413 ARG A CA 1
ATOM 3295 C C . ARG A 1 413 ? 3.014 -18.426 14.867 1.00 76.69 413 ARG A C 1
ATOM 3297 O O . ARG A 1 413 ? 1.956 -18.218 15.453 1.00 76.69 413 ARG A O 1
ATOM 3304 N N . LEU A 1 414 ? 3.395 -17.712 13.812 1.00 80.62 414 LEU A N 1
ATOM 3305 C CA . LEU A 1 414 ? 2.540 -16.761 13.098 1.00 80.62 414 LEU A CA 1
ATOM 3306 C C . LEU A 1 414 ? 2.200 -17.341 11.719 1.00 80.62 414 LEU A C 1
ATOM 3308 O O . LEU A 1 414 ? 2.944 -18.172 11.198 1.00 80.62 414 LEU A O 1
ATOM 3312 N N . PHE A 1 415 ? 1.084 -16.920 11.128 1.00 86.06 415 PHE A N 1
ATOM 3313 C CA . PHE A 1 415 ? 0.725 -17.326 9.770 1.00 86.06 415 PHE A CA 1
ATOM 3314 C C . PHE A 1 415 ? 1.595 -16.609 8.732 1.00 86.06 415 PHE A C 1
ATOM 3316 O O . PHE A 1 415 ? 1.910 -15.429 8.896 1.00 86.06 415 PHE A O 1
ATOM 3323 N N . ASP A 1 416 ? 1.972 -17.307 7.656 1.00 84.00 416 ASP A N 1
ATOM 3324 C CA . ASP A 1 416 ? 2.790 -16.710 6.592 1.00 84.00 416 ASP A CA 1
ATOM 3325 C C . ASP A 1 416 ? 2.087 -15.492 5.963 1.00 84.00 416 ASP A C 1
ATOM 3327 O O . ASP A 1 416 ? 0.888 -15.586 5.653 1.00 84.00 416 ASP A O 1
ATOM 3331 N N . PRO A 1 417 ? 2.822 -14.391 5.712 1.00 85.69 417 PRO A N 1
ATOM 3332 C CA . PRO A 1 417 ? 2.295 -13.218 5.026 1.00 85.69 417 PRO A CA 1
ATOM 3333 C C . PRO A 1 417 ? 1.853 -13.571 3.602 1.00 85.69 417 PRO A C 1
ATOM 3335 O O . PRO A 1 417 ? 2.482 -14.379 2.913 1.00 85.69 417 PRO A O 1
ATOM 3338 N N . ILE A 1 418 ? 0.791 -12.923 3.133 1.00 86.50 418 ILE A N 1
ATOM 3339 C CA . ILE A 1 418 ? 0.301 -13.055 1.762 1.00 86.50 418 ILE A CA 1
ATOM 3340 C C . ILE A 1 418 ? 0.927 -11.943 0.919 1.00 86.50 418 ILE A C 1
ATOM 3342 O O . ILE A 1 418 ? 0.668 -10.766 1.152 1.00 86.50 418 ILE A O 1
ATOM 3346 N N . TYR A 1 419 ? 1.755 -12.317 -0.058 1.00 80.31 419 TYR A N 1
ATOM 3347 C CA . TYR A 1 419 ? 2.466 -11.390 -0.955 1.00 80.31 419 TYR A CA 1
ATOM 3348 C C . TYR A 1 419 ? 2.191 -11.638 -2.449 1.00 80.31 419 TYR A C 1
ATOM 3350 O O . TYR A 1 419 ? 2.574 -10.836 -3.298 1.00 80.31 419 TYR A O 1
ATOM 3358 N N . GLN A 1 420 ? 1.528 -12.747 -2.786 1.00 77.38 420 GLN A N 1
ATOM 3359 C CA . GLN A 1 420 ? 1.150 -13.086 -4.157 1.00 77.38 420 GLN A CA 1
ATOM 3360 C C . GLN A 1 420 ? -0.166 -12.386 -4.510 1.00 77.38 420 GLN A C 1
ATOM 3362 O O . GLN A 1 420 ? -1.239 -12.822 -4.099 1.00 77.38 420 GLN A O 1
ATOM 3367 N N . ILE A 1 421 ? -0.072 -11.285 -5.257 1.00 79.19 421 ILE A N 1
ATOM 3368 C CA . ILE A 1 421 ? -1.225 -10.537 -5.768 1.00 79.19 421 ILE A CA 1
ATOM 3369 C C . ILE A 1 421 ? -1.061 -10.411 -7.282 1.00 79.19 421 ILE A C 1
ATOM 3371 O O . ILE A 1 421 ? -0.247 -9.623 -7.763 1.00 79.19 421 ILE A O 1
ATOM 3375 N N . SER A 1 422 ? -1.830 -11.202 -8.030 1.00 82.81 422 SER A N 1
ATOM 3376 C CA . SER A 1 422 ? -1.734 -11.378 -9.490 1.00 82.81 422 SER A CA 1
ATOM 3377 C C . SER A 1 422 ? -2.281 -10.186 -10.301 1.00 82.81 422 SER A C 1
ATOM 3379 O O . SER A 1 422 ? -2.958 -10.373 -11.308 1.00 82.81 422 SER A O 1
ATOM 3381 N N . SER A 1 423 ? -2.051 -8.953 -9.836 1.00 85.50 423 SER A N 1
ATOM 3382 C CA . SER A 1 423 ? -2.572 -7.712 -10.432 1.00 85.50 423 SER A CA 1
ATOM 3383 C C . SER A 1 423 ? -1.632 -7.057 -11.449 1.00 85.50 423 SER A C 1
ATOM 3385 O O . SER A 1 423 ? -2.040 -6.103 -12.112 1.00 85.50 423 SER A O 1
ATOM 3387 N N . LEU A 1 424 ? -0.395 -7.546 -11.584 1.00 84.69 424 LEU A N 1
ATOM 3388 C CA . LEU A 1 424 ? 0.528 -7.083 -12.621 1.00 84.69 424 LEU A CA 1
ATOM 3389 C C . LEU A 1 424 ? 0.001 -7.463 -14.008 1.00 84.69 424 LEU A C 1
ATOM 3391 O O . LEU A 1 424 ? -0.517 -8.562 -14.198 1.00 84.69 424 LEU A O 1
ATOM 3395 N N . ASP A 1 425 ? 0.096 -6.528 -14.952 1.00 86.94 425 ASP A N 1
ATOM 3396 C CA . ASP A 1 425 ? -0.366 -6.677 -16.339 1.00 86.94 425 ASP A CA 1
ATOM 3397 C C . ASP A 1 425 ? -1.857 -7.084 -16.466 1.00 86.94 425 ASP A C 1
ATOM 3399 O O . ASP A 1 425 ? -2.328 -7.580 -17.496 1.00 86.94 425 ASP A O 1
ATOM 3403 N N . VAL A 1 426 ? -2.660 -6.835 -15.420 1.00 88.94 426 VAL A N 1
ATOM 3404 C CA . VAL A 1 426 ? -4.092 -7.178 -15.396 1.00 88.94 426 VAL A CA 1
ATOM 3405 C C . VAL A 1 426 ? -4.873 -6.451 -16.501 1.00 88.94 426 VAL A C 1
ATOM 3407 O O . VAL A 1 426 ? -5.808 -7.033 -17.047 1.00 88.94 426 VAL A O 1
ATOM 3410 N N . LEU A 1 427 ? -4.438 -5.246 -16.891 1.00 89.00 427 LEU A N 1
ATOM 3411 C CA . LEU A 1 427 ? -5.035 -4.426 -17.953 1.00 89.00 427 LEU A CA 1
ATOM 3412 C C . LEU A 1 427 ? -4.439 -4.658 -19.352 1.00 89.00 427 LEU A C 1
ATOM 3414 O O . LEU A 1 427 ? -4.972 -4.118 -20.320 1.00 89.00 427 LEU A O 1
ATOM 3418 N N . VAL A 1 428 ? -3.348 -5.421 -19.493 1.00 88.31 428 VAL A N 1
ATOM 3419 C CA . VAL A 1 428 ? -2.691 -5.608 -20.799 1.00 88.31 428 VAL A CA 1
ATOM 3420 C C . VAL A 1 428 ? -3.628 -6.352 -21.765 1.00 88.31 428 VAL A C 1
ATOM 3422 O O . VAL A 1 428 ? -4.123 -7.429 -21.407 1.00 88.31 428 VAL A O 1
ATOM 3425 N N . PRO A 1 429 ? -3.867 -5.823 -22.986 1.00 84.62 429 PRO A N 1
ATOM 3426 C CA . PRO A 1 429 ? -4.653 -6.508 -24.007 1.00 84.62 429 PRO A CA 1
ATOM 3427 C C . PRO A 1 429 ? -4.038 -7.857 -24.391 1.00 84.62 429 PRO A C 1
ATOM 3429 O O . PRO A 1 429 ? -2.831 -7.958 -24.614 1.00 84.62 429 PRO A O 1
ATOM 3432 N N . THR A 1 430 ? -4.875 -8.888 -24.509 1.00 82.88 430 THR A N 1
ATOM 3433 C CA . THR A 1 430 ? -4.448 -10.259 -24.839 1.00 82.88 430 THR A CA 1
ATOM 3434 C C . THR A 1 430 ? -3.974 -10.421 -26.282 1.00 82.88 430 THR A C 1
ATOM 3436 O O . THR A 1 430 ? -3.294 -11.396 -26.589 1.00 82.88 430 THR A O 1
ATOM 3439 N N . ASN A 1 431 ? -4.315 -9.490 -27.177 1.00 84.31 431 ASN A N 1
ATOM 3440 C CA . ASN A 1 431 ? -3.781 -9.452 -28.534 1.00 84.31 431 ASN A CA 1
ATOM 3441 C C . ASN A 1 431 ? -2.364 -8.858 -28.547 1.00 84.31 431 ASN A C 1
ATOM 3443 O O . ASN A 1 431 ? -2.111 -7.806 -27.951 1.00 84.31 431 ASN A O 1
ATOM 3447 N N . SER A 1 432 ? -1.456 -9.482 -29.296 1.00 79.50 432 SER A N 1
ATOM 3448 C CA . SER A 1 432 ? -0.177 -8.872 -29.676 1.00 79.50 432 SER A CA 1
ATOM 3449 C C . SER A 1 432 ? -0.405 -7.569 -30.457 1.00 79.50 432 SER A C 1
ATOM 3451 O O . SER A 1 432 ? -1.423 -7.453 -31.150 1.00 79.50 432 SER A O 1
ATOM 3453 N N . PRO A 1 433 ? 0.507 -6.584 -30.366 1.00 80.56 433 PRO A N 1
ATOM 3454 C CA . PRO A 1 433 ? 0.402 -5.372 -31.159 1.00 80.56 433 PRO A CA 1
ATOM 3455 C C . PRO A 1 433 ? 0.764 -5.625 -32.624 1.00 80.56 433 PRO A C 1
ATOM 3457 O O . PRO A 1 433 ? 1.625 -6.442 -32.943 1.00 80.56 433 PRO A O 1
ATOM 3460 N N . THR A 1 434 ? 0.105 -4.886 -33.509 1.00 82.62 434 THR A N 1
ATOM 3461 C CA . THR A 1 434 ? 0.171 -5.030 -34.977 1.00 82.62 434 THR A CA 1
ATOM 3462 C C . THR A 1 434 ? 0.989 -3.927 -35.658 1.00 82.62 434 THR A C 1
ATOM 3464 O O . THR A 1 434 ? 1.451 -4.067 -36.792 1.00 82.62 434 THR A O 1
ATOM 3467 N N . SER A 1 435 ? 1.202 -2.814 -34.958 1.00 77.12 435 SER A N 1
ATOM 3468 C CA . SER A 1 435 ? 1.944 -1.648 -35.435 1.00 77.12 435 SER A CA 1
ATOM 3469 C C . SER A 1 435 ? 2.839 -1.071 -34.339 1.00 77.12 435 SER A C 1
ATOM 3471 O O . SER A 1 435 ? 2.576 -1.243 -33.147 1.00 77.12 435 SER A O 1
ATOM 3473 N N . TRP A 1 436 ? 3.878 -0.338 -34.739 1.00 68.06 436 TRP A N 1
ATOM 3474 C CA . TRP A 1 436 ? 4.728 0.422 -33.820 1.00 68.06 436 TRP A CA 1
ATOM 3475 C C . TRP A 1 436 ? 3.936 1.482 -33.073 1.00 68.06 436 TRP A C 1
ATOM 3477 O O . TRP A 1 436 ? 4.100 1.628 -31.863 1.00 68.06 436 TRP A O 1
ATOM 3487 N N . ASN A 1 437 ? 3.014 2.142 -33.770 1.00 70.06 437 ASN A N 1
ATOM 3488 C CA . ASN A 1 437 ? 2.132 3.152 -33.201 1.00 70.06 437 ASN A CA 1
ATOM 3489 C C . ASN A 1 437 ? 1.209 2.548 -32.128 1.00 70.06 437 ASN A C 1
ATOM 3491 O O . ASN A 1 437 ? 0.911 3.224 -31.153 1.00 70.06 437 ASN A O 1
ATOM 3495 N N . GLU A 1 438 ? 0.794 1.282 -32.260 1.00 75.00 438 GLU A N 1
ATOM 3496 C CA . GLU A 1 438 ? 0.043 0.566 -31.220 1.00 75.00 438 GLU A CA 1
ATOM 3497 C C . GLU A 1 438 ? 0.952 0.145 -30.053 1.00 75.00 438 GLU A C 1
ATOM 3499 O O . GLU A 1 438 ? 0.654 0.471 -28.903 1.00 75.00 438 GLU A O 1
ATOM 3504 N N . LEU A 1 439 ? 2.071 -0.534 -30.342 1.00 74.25 439 LEU A N 1
ATOM 3505 C CA . LEU A 1 439 ? 3.045 -1.032 -29.356 1.00 74.25 439 LEU A CA 1
ATOM 3506 C C . LEU A 1 439 ? 3.568 0.080 -28.436 1.00 74.25 439 LEU A C 1
ATOM 3508 O O . LEU A 1 439 ? 3.687 -0.119 -27.230 1.00 74.25 439 LEU A O 1
ATOM 3512 N N . THR A 1 440 ? 3.856 1.247 -29.007 1.00 68.06 440 THR A N 1
ATOM 3513 C CA . THR A 1 440 ? 4.401 2.412 -28.294 1.00 68.06 440 THR A CA 1
ATOM 3514 C C . THR A 1 440 ? 3.332 3.431 -27.885 1.00 68.06 440 THR A C 1
ATOM 3516 O O . THR A 1 440 ? 3.675 4.497 -27.379 1.00 68.06 440 THR A O 1
ATOM 3519 N N . SER A 1 441 ? 2.037 3.139 -28.080 1.00 75.25 441 SER A N 1
ATOM 3520 C CA . SER A 1 441 ? 0.962 4.049 -27.662 1.00 75.25 441 SER A CA 1
ATOM 3521 C C . SER A 1 441 ? 0.864 4.157 -26.141 1.00 75.25 441 SER A C 1
ATOM 3523 O O . SER A 1 441 ? 0.981 3.152 -25.441 1.00 75.25 441 SER A O 1
ATOM 3525 N N . ALA A 1 442 ? 0.527 5.342 -25.617 1.00 77.06 442 ALA A N 1
ATOM 3526 C CA . ALA A 1 442 ? 0.237 5.519 -24.192 1.00 77.06 442 ALA A CA 1
ATOM 3527 C C . ALA A 1 442 ? -0.853 4.545 -23.764 1.00 77.06 442 ALA A C 1
ATOM 3529 O O . ALA A 1 442 ? -0.660 3.795 -22.820 1.00 77.06 442 ALA A O 1
ATOM 3530 N N . ALA A 1 443 ? -1.944 4.484 -24.534 1.00 81.88 443 ALA A N 1
ATOM 3531 C CA . ALA A 1 443 ? -3.084 3.610 -24.289 1.00 81.88 443 ALA A CA 1
ATOM 3532 C C . ALA A 1 443 ? -2.736 2.117 -24.174 1.00 81.88 443 ALA A C 1
ATOM 3534 O O . ALA A 1 443 ? -3.495 1.385 -23.544 1.00 81.88 443 ALA A O 1
ATOM 3535 N N . ARG A 1 444 ? -1.611 1.663 -24.747 1.00 84.25 444 ARG A N 1
ATOM 3536 C CA . ARG A 1 444 ? -1.088 0.306 -24.555 1.00 84.25 444 ARG A CA 1
ATOM 3537 C C . ARG A 1 444 ? -0.046 0.243 -23.435 1.00 84.25 444 ARG A C 1
ATOM 3539 O O . ARG A 1 444 ? -0.159 -0.624 -22.575 1.00 84.25 444 ARG A O 1
ATOM 3546 N N . LEU A 1 445 ? 0.919 1.165 -23.398 1.00 84.00 445 LEU A N 1
ATOM 3547 C CA . LEU A 1 445 ? 2.015 1.189 -22.419 1.00 84.00 445 LEU A CA 1
ATOM 3548 C C . LEU A 1 445 ? 1.536 1.364 -20.966 1.00 84.00 445 LEU A C 1
ATOM 3550 O O . LEU A 1 445 ? 2.039 0.684 -20.078 1.00 84.00 445 LEU A O 1
ATOM 3554 N N . VAL A 1 446 ? 0.531 2.211 -20.717 1.00 86.12 446 VAL A N 1
ATOM 3555 C CA . VAL A 1 446 ? -0.032 2.453 -19.369 1.00 86.12 446 VAL A CA 1
ATOM 3556 C C . VAL A 1 446 ? -0.769 1.250 -18.772 1.00 86.12 446 VAL A C 1
ATOM 3558 O O . VAL A 1 446 ? -1.063 1.249 -17.582 1.00 86.12 446 VAL A O 1
ATOM 3561 N N . ASN A 1 447 ? -1.076 0.225 -19.570 1.00 88.38 447 ASN A N 1
ATOM 3562 C CA . ASN A 1 447 ? -1.748 -0.982 -19.089 1.00 88.38 447 ASN A CA 1
ATOM 3563 C C . ASN A 1 447 ? -0.780 -2.037 -18.525 1.00 88.38 447 ASN A C 1
ATOM 3565 O O . ASN A 1 447 ? -1.239 -2.976 -17.872 1.00 88.38 447 ASN A O 1
ATOM 3569 N N . TYR A 1 448 ? 0.528 -1.885 -18.765 1.00 84.62 448 TYR A N 1
ATOM 3570 C CA . TYR A 1 448 ? 1.572 -2.743 -18.200 1.00 84.62 448 TYR A CA 1
ATOM 3571 C C . TYR A 1 448 ? 1.939 -2.318 -16.770 1.00 84.62 448 TYR A C 1
ATOM 3573 O O . TYR A 1 448 ? 1.823 -1.151 -16.388 1.00 84.62 448 TYR A O 1
ATOM 3581 N N . GLY A 1 449 ? 2.430 -3.261 -15.968 1.00 83.12 449 GLY A N 1
ATOM 3582 C CA . GLY A 1 449 ? 2.787 -3.019 -14.572 1.00 83.12 449 GLY A CA 1
ATOM 3583 C C . GLY A 1 449 ? 1.559 -2.968 -13.661 1.00 83.12 449 GLY A C 1
ATOM 3584 O O . GLY A 1 449 ? 0.756 -3.901 -13.656 1.00 83.12 449 GLY A O 1
ATOM 3585 N N . THR A 1 450 ? 1.429 -1.931 -12.825 1.00 83.44 450 THR A N 1
ATOM 3586 C CA . THR A 1 450 ? 0.337 -1.840 -11.838 1.00 83.44 450 THR A CA 1
ATOM 3587 C C . THR A 1 450 ? -0.947 -1.236 -12.431 1.00 83.44 450 THR A C 1
ATOM 3589 O O . THR A 1 450 ? -0.884 -0.289 -13.217 1.00 83.44 450 THR A O 1
ATOM 3592 N N . PRO A 1 451 ? -2.142 -1.714 -12.023 1.00 88.31 451 PRO A N 1
ATOM 3593 C CA . PRO A 1 451 ? -3.415 -1.357 -12.665 1.00 88.31 451 PRO A CA 1
ATOM 3594 C C . PRO A 1 451 ? -3.809 0.124 -12.585 1.00 88.31 451 PRO A C 1
ATOM 3596 O O . PRO A 1 451 ? -4.687 0.562 -13.324 1.00 88.31 451 PRO A O 1
ATOM 3599 N N . VAL A 1 452 ? -3.197 0.904 -11.690 1.00 85.75 452 VAL A N 1
ATOM 3600 C CA . VAL A 1 452 ? -3.560 2.313 -11.480 1.00 85.75 452 VAL A CA 1
ATOM 3601 C C . VAL A 1 452 ? -3.345 3.170 -12.728 1.00 85.75 452 VAL A C 1
ATOM 3603 O O . VAL A 1 452 ? -4.151 4.058 -12.988 1.00 85.75 452 VAL A O 1
ATOM 3606 N N . TYR A 1 453 ? -2.294 2.905 -13.509 1.00 87.81 453 TYR A N 1
ATOM 3607 C CA . TYR A 1 453 ? -1.920 3.754 -14.640 1.00 87.81 453 TYR A CA 1
ATOM 3608 C C . TYR A 1 453 ? -2.933 3.617 -15.783 1.00 87.81 453 TYR A C 1
ATOM 3610 O O . TYR A 1 453 ? -3.429 4.620 -16.294 1.00 87.81 453 TYR A O 1
ATOM 3618 N N . GLY A 1 454 ? -3.314 2.383 -16.121 1.00 89.56 454 GLY A N 1
ATOM 3619 C CA . GLY A 1 454 ? -4.314 2.103 -17.148 1.00 89.56 454 GLY A CA 1
ATOM 3620 C C . GLY A 1 454 ? -5.743 2.449 -16.735 1.00 89.56 454 GLY A C 1
ATOM 3621 O O . GLY A 1 454 ? -6.505 2.955 -17.558 1.00 89.56 454 GLY A O 1
ATOM 3622 N N . ALA A 1 455 ? -6.092 2.277 -15.454 1.00 89.69 455 ALA A N 1
ATOM 3623 C CA . ALA A 1 455 ? -7.363 2.765 -14.921 1.00 89.69 455 ALA A CA 1
ATOM 3624 C C . ALA A 1 455 ? -7.451 4.300 -15.017 1.00 89.69 455 ALA A C 1
ATOM 3626 O O . ALA A 1 455 ? -8.404 4.822 -15.591 1.00 89.69 455 ALA A O 1
ATOM 3627 N N . TYR A 1 456 ? -6.419 5.017 -14.554 1.00 89.00 456 TYR A N 1
ATOM 3628 C CA . TYR A 1 456 ? -6.357 6.478 -14.646 1.00 89.00 456 TYR A CA 1
ATOM 3629 C C . TYR A 1 456 ? -6.410 6.964 -16.101 1.00 89.00 456 TYR A C 1
ATOM 3631 O O . TYR A 1 456 ? -7.154 7.892 -16.408 1.00 89.00 456 TYR A O 1
ATOM 3639 N N . TRP A 1 457 ? -5.678 6.314 -17.013 1.00 90.00 457 TRP A N 1
ATOM 3640 C CA . TRP A 1 457 ? -5.720 6.627 -18.444 1.00 90.00 457 TRP A CA 1
ATOM 3641 C C . TRP A 1 457 ? -7.129 6.484 -19.028 1.00 90.00 457 TRP A C 1
ATOM 3643 O O . TRP A 1 457 ? -7.636 7.426 -19.635 1.00 90.00 457 TRP A O 1
ATOM 3653 N N . ARG A 1 458 ? -7.773 5.324 -18.828 1.00 90.75 458 ARG A N 1
ATOM 3654 C CA . ARG A 1 458 ? -9.147 5.051 -19.281 1.00 90.75 458 ARG A CA 1
ATOM 3655 C C . ARG A 1 458 ? -10.115 6.124 -18.785 1.00 90.75 458 ARG A C 1
ATOM 3657 O O . ARG A 1 458 ? -10.909 6.645 -19.565 1.00 90.75 458 ARG A O 1
ATOM 3664 N N . ASP A 1 459 ? -10.040 6.455 -17.503 1.00 90.19 459 ASP A N 1
ATOM 3665 C CA . ASP A 1 459 ? -11.039 7.306 -16.866 1.00 90.19 459 ASP A CA 1
ATOM 3666 C C . ASP A 1 459 ? -10.821 8.793 -17.159 1.00 90.19 459 ASP A C 1
ATOM 3668 O O . ASP A 1 459 ? -11.803 9.503 -17.366 1.00 90.19 459 ASP A O 1
ATOM 3672 N N . ALA A 1 460 ? -9.569 9.244 -17.298 1.00 88.44 460 ALA A N 1
ATOM 3673 C CA . ALA A 1 460 ? -9.237 10.582 -17.793 1.00 88.44 460 ALA A CA 1
ATOM 3674 C C . ALA A 1 460 ? -9.643 10.790 -19.260 1.00 88.44 460 ALA A C 1
ATOM 3676 O O . ALA A 1 460 ? -10.093 11.871 -19.636 1.00 88.44 460 ALA A O 1
ATOM 3677 N N . GLN A 1 461 ? -9.537 9.746 -20.086 1.00 87.88 461 GLN A N 1
ATOM 3678 C CA . GLN A 1 461 ? -10.015 9.771 -21.471 1.00 87.88 461 GLN A CA 1
ATOM 3679 C C . GLN A 1 461 ? -11.547 9.849 -21.546 1.00 87.88 461 GLN A C 1
ATOM 3681 O O . GLN A 1 461 ? -12.074 10.501 -22.444 1.00 87.88 461 GLN A O 1
ATOM 3686 N N . ALA A 1 462 ? -12.264 9.239 -20.594 1.00 87.56 462 ALA A N 1
ATOM 3687 C CA . ALA A 1 462 ? -13.714 9.392 -20.471 1.00 87.56 462 ALA A CA 1
ATOM 3688 C C . ALA A 1 462 ? -14.125 10.811 -20.020 1.00 87.56 462 ALA A C 1
ATOM 3690 O O . ALA A 1 462 ? -15.145 11.312 -20.480 1.00 87.56 462 ALA A O 1
ATOM 3691 N N . GLU A 1 463 ? -13.309 11.487 -19.200 1.00 85.31 463 GLU A N 1
ATOM 3692 C CA . GLU A 1 463 ? -13.464 12.920 -18.870 1.00 85.31 463 GLU A CA 1
ATOM 3693 C C . GLU A 1 463 ? -12.922 13.866 -19.970 1.00 85.31 463 GLU A C 1
ATOM 3695 O O . GLU A 1 463 ? -12.777 15.066 -19.750 1.00 85.31 463 GLU A O 1
ATOM 3700 N N . SER A 1 464 ? -12.611 13.352 -21.168 1.00 86.31 464 SER A N 1
ATOM 3701 C CA . SER A 1 464 ? -12.103 14.125 -22.319 1.00 86.31 464 SER A CA 1
ATOM 3702 C C . SER A 1 464 ? -10.810 14.926 -22.064 1.00 86.31 464 SER A C 1
ATOM 3704 O O . SER A 1 464 ? -10.548 15.917 -22.747 1.00 86.31 464 SER A O 1
ATOM 3706 N N . MET A 1 465 ? -9.974 14.500 -21.111 1.00 81.62 465 MET A N 1
ATOM 3707 C CA . MET A 1 465 ? -8.690 15.152 -20.825 1.00 81.62 465 MET A CA 1
ATOM 3708 C C . MET A 1 465 ? -7.679 15.020 -21.978 1.00 81.62 465 MET A C 1
ATOM 3710 O O . MET A 1 465 ? -7.704 14.072 -22.766 1.00 81.62 465 MET A O 1
ATOM 3714 N N . ASN A 1 466 ? -6.713 15.941 -22.035 1.00 83.12 466 ASN A N 1
ATOM 3715 C CA . ASN A 1 466 ? -5.639 15.910 -23.024 1.00 83.12 466 ASN A CA 1
ATOM 3716 C C . ASN A 1 466 ? -4.712 14.695 -22.820 1.00 83.12 466 ASN A C 1
ATOM 3718 O O . ASN A 1 466 ? -4.011 14.575 -21.815 1.00 83.12 466 ASN A O 1
ATOM 3722 N N . ARG A 1 467 ? -4.647 13.824 -23.832 1.00 79.06 467 ARG A N 1
ATOM 3723 C CA . ARG A 1 467 ? -3.812 12.608 -23.869 1.00 79.06 467 ARG A CA 1
ATOM 3724 C C . ARG A 1 467 ? -2.345 12.836 -23.508 1.00 79.06 467 ARG A C 1
ATOM 3726 O O . ARG A 1 467 ? -1.750 11.975 -22.867 1.00 79.06 467 ARG A O 1
ATOM 3733 N N . SER A 1 468 ? -1.755 13.953 -23.932 1.00 74.19 468 SER A N 1
ATOM 3734 C CA . SER A 1 468 ? -0.337 14.242 -23.682 1.00 74.19 468 SER A CA 1
ATOM 3735 C C . SER A 1 468 ? -0.085 14.603 -22.213 1.00 74.19 468 SER A C 1
ATOM 3737 O O . SER A 1 468 ? 0.848 14.098 -21.584 1.00 74.19 468 SER A O 1
ATOM 3739 N N . GLU A 1 469 ? -0.980 15.403 -21.631 1.00 76.19 469 GLU A N 1
ATOM 3740 C CA . GLU A 1 469 ? -0.953 15.788 -20.215 1.00 76.19 469 GLU A CA 1
ATOM 3741 C C . GLU A 1 469 ? -1.206 14.571 -19.320 1.00 76.19 469 GLU A C 1
ATOM 3743 O O . GLU A 1 469 ? -0.394 14.270 -18.452 1.00 76.19 469 GLU A O 1
ATOM 3748 N N . VAL A 1 470 ? -2.259 13.791 -19.597 1.00 82.38 470 VAL A N 1
ATOM 3749 C CA . VAL A 1 470 ? -2.582 12.553 -18.862 1.00 82.38 470 VAL A CA 1
ATOM 3750 C C . VAL A 1 470 ? -1.401 11.578 -18.866 1.00 82.38 470 VAL A C 1
ATOM 3752 O O . VAL A 1 470 ? -1.068 11.021 -17.819 1.00 82.38 470 VAL A O 1
ATOM 3755 N N . PHE A 1 471 ? -0.726 11.391 -20.007 1.00 82.00 471 PHE A N 1
ATOM 3756 C CA . PHE A 1 471 ? 0.456 10.529 -20.075 1.00 82.00 471 PHE A CA 1
ATOM 3757 C C . PHE A 1 471 ? 1.637 11.095 -19.273 1.00 82.00 471 PHE A C 1
ATOM 3759 O O . PHE A 1 471 ? 2.297 10.358 -18.541 1.00 82.00 471 PHE A O 1
ATOM 3766 N N . SER A 1 472 ? 1.862 12.409 -19.340 1.00 72.56 472 SER A N 1
ATOM 3767 C CA . SER A 1 472 ? 2.902 13.100 -18.567 1.00 72.56 472 SER A CA 1
ATOM 3768 C C . SER A 1 472 ? 2.661 13.000 -17.054 1.00 72.56 472 SER A C 1
ATOM 3770 O O . SER A 1 472 ? 3.596 12.751 -16.291 1.00 72.56 472 SER A O 1
ATOM 3772 N N . HIS A 1 473 ? 1.404 13.102 -16.615 1.00 76.56 473 HIS A N 1
ATOM 3773 C CA . HIS A 1 473 ? 1.002 12.940 -15.216 1.00 76.56 473 HIS A CA 1
ATOM 3774 C C . HIS A 1 473 ? 1.188 11.490 -14.733 1.00 76.56 473 HIS A C 1
ATOM 3776 O O . HIS A 1 473 ? 1.714 11.264 -13.643 1.00 76.56 473 HIS A O 1
ATOM 3782 N N . ILE A 1 474 ? 0.860 10.494 -15.568 1.00 81.06 474 ILE A N 1
ATOM 3783 C CA . ILE A 1 474 ? 1.146 9.073 -15.294 1.00 81.06 474 ILE A CA 1
ATOM 3784 C C . ILE A 1 474 ? 2.658 8.818 -15.182 1.00 81.06 474 ILE A C 1
ATOM 3786 O O . ILE A 1 474 ? 3.091 8.123 -14.262 1.00 81.06 474 ILE A O 1
ATOM 3790 N N . ILE A 1 475 ? 3.476 9.404 -16.064 1.00 75.12 475 ILE A N 1
ATOM 3791 C CA . ILE A 1 475 ? 4.942 9.316 -15.978 1.00 75.12 475 ILE A CA 1
ATOM 3792 C C . ILE A 1 475 ? 5.444 9.939 -14.669 1.00 75.12 475 ILE A C 1
ATOM 3794 O O . ILE A 1 475 ? 6.281 9.332 -14.000 1.00 75.12 475 ILE A O 1
ATOM 3798 N N . SER A 1 476 ? 4.909 11.092 -14.257 1.00 67.81 476 SER A N 1
ATOM 3799 C CA . SER A 1 476 ? 5.249 11.715 -12.969 1.00 67.81 476 SER A CA 1
ATOM 3800 C C . SER A 1 476 ? 4.839 10.841 -11.770 1.00 67.81 476 SER A C 1
ATOM 3802 O O . SER A 1 476 ? 5.603 10.707 -10.809 1.00 67.81 476 SER A O 1
ATOM 3804 N N . LEU A 1 477 ? 3.699 10.136 -11.835 1.00 72.69 477 LEU A N 1
ATOM 3805 C CA . LEU A 1 477 ? 3.324 9.144 -10.817 1.00 72.69 477 LEU A CA 1
ATOM 3806 C C . LEU A 1 477 ? 4.321 7.984 -10.760 1.00 72.69 477 LEU A C 1
ATOM 3808 O O . LEU A 1 477 ? 4.823 7.646 -9.690 1.00 72.69 477 LEU A O 1
ATOM 3812 N N . ALA A 1 478 ? 4.627 7.381 -11.909 1.00 73.50 478 ALA A N 1
ATOM 3813 C CA . ALA A 1 478 ? 5.550 6.258 -11.987 1.00 73.50 478 ALA A CA 1
ATOM 3814 C C . ALA A 1 478 ? 6.944 6.657 -11.479 1.00 73.50 478 ALA A C 1
ATOM 3816 O O . ALA A 1 478 ? 7.529 5.949 -10.663 1.00 73.50 478 ALA A O 1
ATOM 3817 N N . GLN A 1 479 ? 7.450 7.828 -11.874 1.00 64.12 479 GLN A N 1
ATOM 3818 C CA . GLN A 1 479 ? 8.730 8.353 -11.398 1.00 64.12 479 GLN A CA 1
ATOM 3819 C C . GLN A 1 479 ? 8.707 8.662 -9.895 1.00 64.12 479 GLN A C 1
ATOM 3821 O O . GLN A 1 479 ? 9.615 8.239 -9.187 1.00 64.12 479 GLN A O 1
ATOM 3826 N N . SER A 1 480 ? 7.671 9.316 -9.365 1.00 60.50 480 SER A N 1
ATOM 3827 C CA . SER A 1 480 ? 7.588 9.620 -7.925 1.00 60.50 480 SER A CA 1
ATOM 3828 C C . SER A 1 480 ? 7.408 8.377 -7.041 1.00 60.50 480 SER A C 1
ATOM 3830 O O . SER A 1 480 ? 7.874 8.376 -5.902 1.00 60.50 480 SER A O 1
ATOM 3832 N N . LYS A 1 481 ? 6.789 7.297 -7.544 1.00 62.41 481 LYS A N 1
ATOM 3833 C CA . LYS A 1 481 ? 6.611 6.038 -6.793 1.00 62.41 481 LYS A CA 1
ATOM 3834 C C . LYS A 1 481 ? 7.755 5.027 -6.973 1.00 62.41 481 LYS A C 1
ATOM 3836 O O . LYS A 1 481 ? 8.008 4.272 -6.039 1.00 62.41 481 LYS A O 1
ATOM 3841 N N . LEU A 1 482 ? 8.465 5.022 -8.107 1.00 56.84 482 LEU A N 1
ATOM 3842 C CA . LEU A 1 482 ? 9.631 4.150 -8.359 1.00 56.84 482 LEU A CA 1
ATOM 3843 C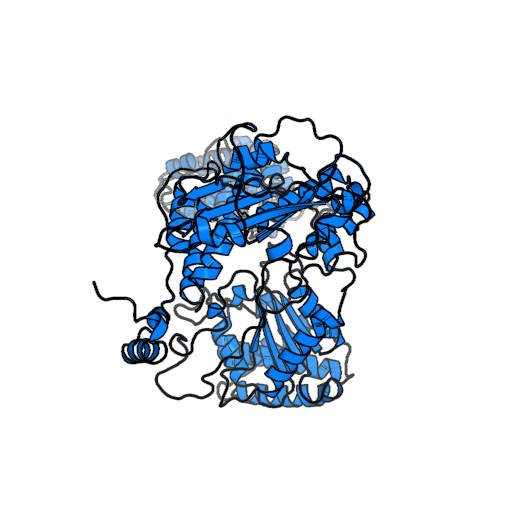 C . LEU A 1 482 ? 10.970 4.794 -7.961 1.00 56.84 482 LEU A C 1
ATOM 3845 O O . LEU A 1 482 ? 11.865 4.115 -7.466 1.00 56.84 482 LEU A O 1
ATOM 3849 N N . LEU A 1 483 ? 11.115 6.097 -8.206 1.00 51.88 483 LEU A N 1
ATOM 3850 C CA . LEU A 1 483 ? 12.366 6.862 -8.149 1.00 51.88 483 LEU A CA 1
ATOM 3851 C C . LEU A 1 483 ? 12.201 8.096 -7.249 1.00 51.88 483 LEU A C 1
ATOM 3853 O O . LEU A 1 483 ? 12.589 9.202 -7.632 1.00 51.88 483 LEU A O 1
ATOM 3857 N N . ASN A 1 484 ? 11.562 7.930 -6.083 1.00 43.12 484 ASN A N 1
ATOM 3858 C CA . ASN A 1 484 ? 11.230 9.062 -5.219 1.00 43.12 484 ASN A CA 1
ATOM 3859 C C . ASN A 1 484 ? 12.499 9.862 -4.870 1.00 43.12 484 ASN A C 1
ATOM 3861 O O . ASN A 1 484 ? 13.428 9.336 -4.256 1.00 43.12 484 ASN A O 1
ATOM 3865 N N . PHE A 1 485 ? 12.498 11.128 -5.292 1.00 46.47 485 PHE A N 1
ATOM 3866 C CA . PHE A 1 485 ? 13.652 11.995 -5.541 1.00 46.47 485 PHE A CA 1
ATOM 3867 C C . PHE A 1 485 ? 14.604 11.552 -6.663 1.00 46.47 485 PHE A C 1
ATOM 3869 O O . PHE A 1 485 ? 15.272 10.523 -6.600 1.00 46.47 485 PHE A O 1
ATOM 3876 N N . GLY A 1 486 ? 14.841 12.477 -7.601 1.00 46.69 486 GLY A N 1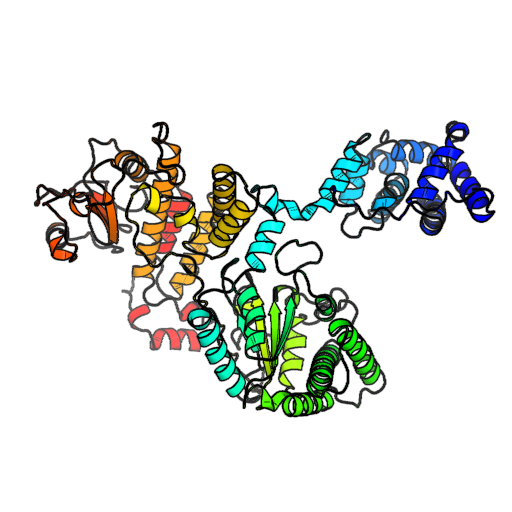
ATOM 3877 C CA . GLY A 1 486 ? 15.961 12.446 -8.549 1.00 46.69 486 GLY A CA 1
ATOM 3878 C C . GLY A 1 486 ? 17.341 12.653 -7.905 1.00 46.69 486 GLY A C 1
ATOM 3879 O O . GLY A 1 486 ? 18.207 13.265 -8.520 1.00 46.69 486 GLY A O 1
ATOM 3880 N N . ARG A 1 487 ? 17.544 12.169 -6.674 1.00 57.94 487 ARG A N 1
ATOM 3881 C CA . ARG A 1 487 ? 18.822 12.183 -5.961 1.00 57.94 487 ARG A CA 1
ATOM 3882 C C . ARG A 1 487 ? 19.495 10.823 -6.068 1.00 57.94 487 ARG A C 1
ATOM 3884 O O . ARG A 1 487 ? 18.908 9.797 -5.729 1.00 57.94 487 ARG A O 1
ATOM 3891 N N . GLN A 1 488 ? 20.765 10.844 -6.452 1.00 67.00 488 GLN A N 1
ATOM 3892 C CA . GLN A 1 488 ? 21.664 9.689 -6.483 1.00 67.00 488 GLN A CA 1
ATOM 3893 C C . GLN A 1 488 ? 21.636 8.884 -5.164 1.00 67.00 488 GLN A C 1
ATOM 3895 O O . GLN A 1 488 ? 21.597 7.656 -5.184 1.00 67.00 488 GLN A O 1
ATOM 3900 N N . GLU A 1 489 ? 21.544 9.592 -4.033 1.00 70.69 489 GLU A N 1
ATOM 3901 C CA . GLU A 1 489 ? 21.376 9.083 -2.662 1.00 70.69 489 GLU A CA 1
ATOM 3902 C C . GLU A 1 489 ? 20.285 8.003 -2.527 1.00 70.69 489 GLU A C 1
ATOM 3904 O O . GLU A 1 489 ? 20.484 6.989 -1.856 1.00 70.69 489 GLU A O 1
ATOM 3909 N N . MET A 1 490 ? 19.128 8.197 -3.172 1.00 68.00 490 MET A N 1
ATOM 3910 C CA . MET A 1 490 ? 17.978 7.297 -3.040 1.00 68.00 490 MET A CA 1
ATOM 3911 C C . MET A 1 490 ? 18.155 6.018 -3.856 1.00 68.00 490 MET A C 1
ATOM 3913 O O . MET A 1 490 ? 17.819 4.939 -3.369 1.00 68.00 490 MET A O 1
ATOM 3917 N N . LEU A 1 491 ? 18.763 6.105 -5.045 1.00 74.00 491 LEU A N 1
ATOM 3918 C CA . LEU A 1 491 ? 19.148 4.922 -5.819 1.00 74.00 491 LEU A CA 1
ATOM 3919 C C . LEU A 1 491 ? 20.195 4.093 -5.058 1.00 74.00 491 LEU A C 1
ATOM 3921 O O . LEU A 1 491 ? 20.040 2.880 -4.942 1.00 74.00 491 LEU A O 1
ATOM 3925 N N . ILE A 1 492 ? 21.192 4.748 -4.453 1.00 80.44 492 ILE A N 1
ATOM 3926 C CA . ILE A 1 492 ? 22.188 4.109 -3.575 1.00 80.44 492 ILE A CA 1
ATOM 3927 C C . ILE A 1 492 ? 21.509 3.421 -2.380 1.00 80.44 492 ILE A C 1
ATOM 3929 O O . ILE A 1 492 ? 21.818 2.270 -2.076 1.00 80.44 492 ILE A O 1
ATOM 3933 N N . CYS A 1 493 ? 20.545 4.079 -1.724 1.00 75.81 493 CYS A N 1
ATOM 3934 C CA . CYS A 1 493 ? 19.783 3.489 -0.619 1.00 75.81 493 CYS A CA 1
ATOM 3935 C C . CYS A 1 493 ? 18.985 2.245 -1.056 1.00 75.81 493 CYS A C 1
ATOM 3937 O O . CYS A 1 493 ? 18.967 1.240 -0.342 1.00 75.81 493 CYS A O 1
ATOM 3939 N N . CYS A 1 494 ? 18.356 2.285 -2.234 1.00 72.94 494 CYS A N 1
ATOM 3940 C CA . CYS A 1 494 ? 17.645 1.141 -2.804 1.00 72.94 494 CYS A CA 1
ATOM 3941 C C . CYS A 1 494 ? 18.596 -0.015 -3.142 1.00 72.94 494 CYS A C 1
ATOM 3943 O O . CYS A 1 494 ? 18.314 -1.146 -2.751 1.00 72.94 494 CYS A O 1
ATOM 3945 N N . ILE A 1 495 ? 19.744 0.260 -3.772 1.00 82.06 495 ILE A N 1
ATOM 3946 C CA . ILE A 1 495 ? 20.773 -0.751 -4.056 1.00 82.06 495 ILE A CA 1
ATOM 3947 C C . ILE A 1 495 ? 21.252 -1.401 -2.754 1.00 82.06 495 ILE A C 1
ATOM 3949 O O . ILE A 1 495 ? 21.210 -2.619 -2.644 1.00 82.06 495 ILE A O 1
ATOM 3953 N N . LYS A 1 496 ? 21.591 -0.627 -1.715 1.00 80.75 496 LYS A N 1
ATOM 3954 C CA . LYS A 1 496 ? 22.044 -1.192 -0.428 1.00 80.75 496 LYS A CA 1
ATOM 3955 C C . LYS A 1 496 ? 20.974 -2.032 0.284 1.00 80.75 496 LYS A C 1
ATOM 3957 O O . LYS A 1 496 ? 21.306 -3.021 0.938 1.00 80.75 496 LYS A O 1
ATOM 3962 N N . LYS A 1 497 ? 19.684 -1.714 0.114 1.00 75.31 497 LYS A N 1
ATOM 3963 C CA . LYS A 1 497 ? 18.573 -2.572 0.577 1.00 75.31 497 LYS A CA 1
ATOM 3964 C C . LYS A 1 497 ? 18.432 -3.855 -0.249 1.00 75.31 497 LYS A C 1
ATOM 3966 O O . LYS A 1 497 ? 18.145 -4.904 0.329 1.00 75.31 497 LYS A O 1
ATOM 3971 N N . LEU A 1 498 ? 18.676 -3.806 -1.560 1.00 79.12 498 LEU A N 1
ATOM 3972 C CA . LEU A 1 498 ? 18.770 -5.004 -2.399 1.00 79.12 498 LEU A CA 1
ATOM 3973 C C . LEU A 1 498 ? 19.973 -5.864 -1.985 1.00 79.12 498 LEU A C 1
ATOM 3975 O O . LEU A 1 498 ? 19.773 -7.044 -1.728 1.00 79.12 498 LEU A O 1
ATOM 3979 N N . THR A 1 499 ? 21.165 -5.292 -1.779 1.00 79.81 499 THR A N 1
ATOM 3980 C CA . THR A 1 499 ? 22.349 -5.988 -1.231 1.00 79.81 499 THR A CA 1
ATOM 3981 C C . THR A 1 499 ? 22.036 -6.696 0.087 1.00 79.81 499 THR A C 1
ATOM 3983 O O . THR A 1 499 ? 22.325 -7.881 0.244 1.00 79.81 499 THR A O 1
ATOM 3986 N N . ALA A 1 500 ? 21.387 -6.005 1.031 1.00 75.19 500 ALA A N 1
ATOM 3987 C CA . ALA A 1 500 ? 20.982 -6.593 2.308 1.00 75.19 500 ALA A CA 1
ATOM 3988 C C . ALA A 1 500 ? 19.956 -7.734 2.156 1.00 75.19 500 ALA A C 1
ATOM 3990 O O . ALA A 1 500 ? 19.965 -8.662 2.958 1.00 75.19 500 ALA A O 1
ATOM 3991 N N . THR A 1 501 ? 19.106 -7.690 1.125 1.00 71.88 501 THR A N 1
ATOM 3992 C CA . THR A 1 501 ? 18.128 -8.749 0.814 1.00 71.88 501 THR A CA 1
ATOM 3993 C C . THR A 1 501 ? 18.795 -9.944 0.124 1.00 71.88 501 THR A C 1
ATOM 3995 O O . THR A 1 501 ? 18.555 -11.089 0.499 1.00 71.88 501 THR A O 1
ATOM 3998 N N . LEU A 1 502 ? 19.684 -9.689 -0.840 1.00 74.69 502 LEU A N 1
ATOM 3999 C CA . LEU A 1 502 ? 20.458 -10.700 -1.568 1.00 74.69 502 LEU A CA 1
ATOM 4000 C C . LEU A 1 502 ? 21.354 -11.511 -0.626 1.00 74.69 502 LEU A C 1
ATOM 4002 O O . LEU A 1 502 ? 21.443 -12.723 -0.780 1.00 74.69 502 LEU A O 1
ATOM 4006 N N . ARG A 1 503 ? 21.920 -10.881 0.414 1.00 75.00 503 ARG A N 1
ATOM 4007 C CA . ARG A 1 503 ? 22.693 -11.539 1.489 1.00 75.00 503 ARG A CA 1
ATOM 4008 C C . ARG A 1 503 ? 21.923 -12.651 2.229 1.00 75.00 503 ARG A C 1
ATOM 4010 O O . ARG A 1 503 ? 22.543 -13.445 2.932 1.00 75.00 503 ARG A O 1
ATOM 4017 N N . LEU A 1 504 ? 20.598 -12.732 2.068 1.00 69.62 504 LEU A N 1
ATOM 4018 C CA . LEU A 1 504 ? 19.735 -13.764 2.657 1.00 69.62 504 LEU A CA 1
ATOM 4019 C C . LEU A 1 504 ? 19.317 -14.871 1.664 1.00 69.62 504 LEU A C 1
ATOM 4021 O O . LEU A 1 504 ? 18.682 -15.840 2.075 1.00 69.62 504 LEU A O 1
ATOM 4025 N N . GLY A 1 505 ? 19.628 -14.735 0.370 1.00 65.31 505 GLY A N 1
ATOM 4026 C CA . GLY A 1 505 ? 19.245 -15.681 -0.685 1.00 65.31 505 GLY A CA 1
ATOM 4027 C C . GLY A 1 505 ? 20.383 -16.624 -1.085 1.00 65.31 505 GLY A C 1
ATOM 4028 O O . GLY A 1 505 ? 21.532 -16.208 -1.170 1.00 65.31 505 GLY A O 1
ATOM 4029 N N . LEU A 1 506 ? 20.074 -17.893 -1.372 1.00 52.12 506 LEU A N 1
ATOM 4030 C CA . LEU A 1 506 ? 21.096 -18.901 -1.702 1.00 52.12 506 LEU A CA 1
ATOM 4031 C C . LEU A 1 506 ? 21.791 -18.659 -3.057 1.00 52.12 506 LEU A C 1
ATOM 4033 O O . LEU A 1 506 ? 22.992 -18.892 -3.158 1.00 52.12 506 LEU A O 1
ATOM 4037 N N . ASP A 1 507 ? 21.085 -18.126 -4.063 1.00 60.34 507 ASP A N 1
ATOM 4038 C CA . ASP A 1 507 ? 21.683 -17.651 -5.326 1.00 60.34 507 ASP A CA 1
ATOM 4039 C C . ASP A 1 507 ? 21.843 -16.120 -5.345 1.00 60.34 507 ASP A C 1
ATOM 4041 O O . ASP A 1 507 ? 21.400 -15.408 -6.247 1.00 60.34 507 ASP A O 1
ATOM 4045 N N . ALA A 1 508 ? 22.474 -15.577 -4.303 1.00 64.62 508 ALA A N 1
ATOM 4046 C CA . ALA A 1 508 ? 22.758 -14.147 -4.241 1.00 64.62 508 ALA A CA 1
ATOM 4047 C C . ALA A 1 508 ? 23.629 -13.675 -5.422 1.00 64.62 508 ALA A C 1
ATOM 4049 O O . ALA A 1 508 ? 23.457 -12.564 -5.915 1.00 64.62 508 ALA A O 1
ATOM 4050 N N . LYS A 1 509 ? 24.562 -14.519 -5.888 1.00 64.62 509 LYS A N 1
ATOM 4051 C CA . LYS A 1 509 ? 25.600 -14.148 -6.862 1.00 64.62 509 LYS A CA 1
ATOM 4052 C C . LYS A 1 509 ? 25.089 -14.100 -8.306 1.00 64.62 509 LYS A C 1
ATOM 4054 O O . LYS A 1 509 ? 25.539 -13.216 -9.038 1.00 64.62 509 LYS A O 1
ATOM 4059 N N . GLY A 1 510 ? 24.169 -14.979 -8.715 1.00 65.69 510 GLY A N 1
ATOM 4060 C CA . GLY A 1 510 ? 23.501 -14.878 -10.015 1.00 65.69 510 GLY A CA 1
ATOM 4061 C C . GLY A 1 510 ? 22.584 -13.656 -10.065 1.00 65.69 510 GLY A C 1
ATOM 4062 O O . GLY A 1 510 ? 22.792 -12.736 -10.862 1.00 65.69 510 GLY A O 1
ATOM 4063 N N . VAL A 1 511 ? 21.639 -13.589 -9.123 1.00 70.44 511 VAL A N 1
ATOM 4064 C CA . VAL A 1 511 ? 20.610 -12.538 -9.069 1.00 70.44 511 VAL A CA 1
ATOM 4065 C C . VAL A 1 511 ? 21.211 -11.135 -8.878 1.00 70.44 511 VAL A C 1
ATOM 4067 O O . VAL A 1 511 ? 20.737 -10.183 -9.498 1.00 70.44 511 VAL A O 1
ATOM 4070 N N . ALA A 1 512 ? 22.290 -10.972 -8.099 1.00 77.88 512 ALA A N 1
ATOM 4071 C CA . ALA A 1 512 ? 22.973 -9.678 -7.965 1.00 77.88 512 ALA A CA 1
ATOM 4072 C C . ALA A 1 512 ? 23.559 -9.168 -9.292 1.00 77.88 512 ALA A C 1
ATOM 4074 O O . ALA A 1 512 ? 23.488 -7.971 -9.569 1.00 77.88 512 ALA A O 1
ATOM 4075 N N . GLY A 1 513 ? 24.119 -10.056 -10.122 1.00 76.06 513 GLY A N 1
ATOM 4076 C CA . GLY A 1 513 ? 24.642 -9.686 -11.439 1.00 76.06 513 GLY A CA 1
ATOM 4077 C C . GLY A 1 513 ? 23.526 -9.229 -12.380 1.00 76.06 513 GLY A C 1
ATOM 4078 O O . GLY A 1 513 ? 23.631 -8.177 -13.016 1.00 76.06 513 GLY A O 1
ATOM 4079 N N . GLU A 1 514 ? 22.421 -9.975 -12.415 1.00 74.12 514 GLU A N 1
ATOM 4080 C CA . GLU A 1 514 ? 21.261 -9.633 -13.237 1.00 74.12 514 GLU A CA 1
ATOM 4081 C C . GLU A 1 514 ? 20.640 -8.289 -12.814 1.00 74.12 514 GLU A C 1
ATOM 4083 O O . GLU A 1 514 ? 20.442 -7.405 -13.651 1.00 74.12 514 GLU A O 1
ATOM 4088 N N . LEU A 1 515 ? 20.421 -8.076 -11.511 1.00 77.38 515 LEU A N 1
ATOM 4089 C CA . LEU A 1 515 ? 19.916 -6.807 -10.978 1.00 77.38 515 LEU A CA 1
ATOM 4090 C C . LEU A 1 515 ? 20.869 -5.638 -11.263 1.00 77.38 515 LEU A C 1
ATOM 4092 O O . LEU A 1 515 ? 20.406 -4.562 -11.644 1.00 77.38 515 LEU A O 1
ATOM 4096 N N . ALA A 1 516 ? 22.185 -5.842 -11.142 1.00 82.31 516 ALA A N 1
ATOM 4097 C CA . ALA A 1 516 ? 23.169 -4.815 -11.473 1.00 82.31 516 ALA A CA 1
ATOM 4098 C C . ALA A 1 516 ? 23.092 -4.416 -12.955 1.00 82.31 516 ALA A C 1
ATOM 4100 O O . ALA A 1 516 ? 22.990 -3.227 -13.254 1.00 82.31 516 ALA A O 1
ATOM 4101 N N . SER A 1 517 ? 23.051 -5.384 -13.879 1.00 77.38 517 SER A N 1
ATOM 4102 C CA . SER A 1 517 ? 22.914 -5.098 -15.317 1.00 77.38 517 SER A CA 1
ATOM 4103 C C . SER A 1 517 ? 21.619 -4.341 -15.642 1.00 77.38 517 SER A C 1
ATOM 4105 O O . SER A 1 517 ? 21.667 -3.316 -16.319 1.00 77.38 517 SER A O 1
ATOM 4107 N N . ARG A 1 518 ? 20.470 -4.746 -15.076 1.00 76.19 518 ARG A N 1
ATOM 4108 C CA . ARG A 1 518 ? 19.182 -4.048 -15.244 1.00 76.19 518 ARG A CA 1
ATOM 4109 C C . ARG A 1 518 ? 19.250 -2.588 -14.777 1.00 76.19 518 ARG A C 1
ATOM 4111 O O . ARG A 1 518 ? 18.701 -1.709 -15.445 1.00 76.19 518 ARG A O 1
ATOM 4118 N N . ILE A 1 519 ? 19.943 -2.307 -13.669 1.00 81.06 519 ILE A N 1
ATOM 4119 C CA . ILE A 1 519 ? 20.148 -0.940 -13.160 1.00 81.06 519 ILE A CA 1
ATOM 4120 C C . ILE A 1 519 ? 21.073 -0.137 -14.091 1.00 81.06 519 ILE A C 1
ATOM 4122 O O . ILE A 1 519 ? 20.733 0.991 -14.441 1.00 81.06 519 ILE A O 1
ATOM 4126 N N . ILE A 1 520 ? 22.186 -0.719 -14.553 1.00 82.31 520 ILE A N 1
ATOM 4127 C CA . ILE A 1 520 ? 23.121 -0.079 -15.500 1.00 82.31 520 ILE A CA 1
ATOM 4128 C C . ILE A 1 520 ? 22.399 0.320 -16.795 1.00 82.31 520 ILE A C 1
ATOM 4130 O O . ILE A 1 520 ? 22.453 1.479 -17.205 1.00 82.31 520 ILE A O 1
ATOM 4134 N N . LEU A 1 521 ? 21.662 -0.614 -17.402 1.00 79.38 521 LEU A N 1
ATOM 4135 C CA . LEU A 1 521 ? 20.908 -0.386 -18.639 1.00 79.38 521 LEU A CA 1
ATOM 4136 C C . LEU A 1 521 ? 19.810 0.677 -18.448 1.00 79.38 521 LEU A C 1
ATOM 4138 O O . LEU A 1 521 ? 19.591 1.502 -19.335 1.00 79.38 521 LEU A O 1
ATOM 4142 N N . SER A 1 522 ? 19.170 0.720 -17.274 1.00 75.44 522 SER A N 1
ATOM 4143 C CA . SER A 1 522 ? 18.194 1.765 -16.924 1.00 75.44 522 SER A CA 1
ATOM 4144 C C . SER A 1 522 ? 18.839 3.155 -16.815 1.00 75.44 522 SER A C 1
ATOM 4146 O O . SER A 1 522 ? 18.269 4.139 -17.290 1.00 75.44 522 SER A O 1
ATOM 4148 N N . CYS A 1 523 ? 20.040 3.250 -16.234 1.00 77.50 523 CYS A N 1
ATOM 4149 C CA . CYS A 1 523 ? 20.810 4.495 -16.175 1.00 77.50 523 CYS A CA 1
ATOM 4150 C C . CYS A 1 523 ? 21.246 4.963 -17.573 1.00 77.50 523 CYS A C 1
ATOM 4152 O O . CYS A 1 523 ? 21.059 6.135 -17.901 1.00 77.50 523 CYS A O 1
ATOM 4154 N N . ALA A 1 524 ? 21.750 4.056 -18.418 1.00 78.56 524 ALA A N 1
ATOM 4155 C CA . ALA A 1 524 ? 22.116 4.360 -19.802 1.00 78.56 524 ALA A CA 1
ATOM 4156 C C . ALA A 1 524 ? 20.915 4.851 -20.623 1.00 78.56 524 ALA A C 1
ATOM 4158 O O . ALA A 1 524 ? 21.002 5.883 -21.286 1.00 78.56 524 ALA A O 1
ATOM 4159 N N . MET A 1 525 ? 19.765 4.177 -20.513 1.00 72.62 525 MET A N 1
ATOM 4160 C CA . MET A 1 525 ? 18.529 4.578 -21.190 1.00 72.62 525 MET A CA 1
ATOM 4161 C C . MET A 1 525 ? 18.088 5.989 -20.774 1.00 72.62 525 MET A C 1
ATOM 4163 O O . MET A 1 525 ? 17.787 6.823 -21.626 1.00 72.62 525 MET A O 1
ATOM 4167 N N . ARG A 1 526 ? 18.117 6.292 -19.468 1.00 71.69 526 ARG A N 1
ATOM 4168 C CA . ARG A 1 526 ? 17.769 7.619 -18.936 1.00 71.69 526 ARG A CA 1
ATOM 4169 C C . ARG A 1 526 ? 18.710 8.720 -19.432 1.00 71.69 526 ARG A C 1
ATOM 4171 O O . ARG A 1 526 ? 18.241 9.804 -19.772 1.00 71.69 526 ARG A O 1
ATOM 4178 N N . GLU A 1 527 ? 20.015 8.466 -19.462 1.00 73.06 527 GLU A N 1
ATOM 4179 C CA . GLU A 1 527 ? 21.003 9.453 -19.912 1.00 73.06 527 GLU A CA 1
ATOM 4180 C C . GLU A 1 527 ? 20.942 9.670 -21.434 1.00 73.06 527 GLU A C 1
ATOM 4182 O O . GLU A 1 527 ? 21.038 10.802 -21.904 1.00 73.06 527 GLU A O 1
ATOM 4187 N N . ALA A 1 528 ? 20.664 8.627 -22.215 1.00 70.25 528 ALA A N 1
ATOM 4188 C CA . ALA A 1 528 ? 20.431 8.755 -23.651 1.00 70.25 528 ALA A CA 1
ATOM 4189 C C . ALA A 1 528 ? 19.152 9.554 -23.969 1.00 70.25 528 ALA A C 1
ATOM 4191 O O . ALA A 1 528 ? 19.184 10.474 -24.786 1.00 70.25 528 ALA A O 1
ATOM 4192 N N . MET A 1 529 ? 18.053 9.302 -23.241 1.00 65.88 529 MET A N 1
ATOM 4193 C CA . MET A 1 529 ? 16.819 10.107 -23.314 1.00 65.88 529 MET A CA 1
ATOM 4194 C C . MET A 1 529 ? 17.026 11.591 -22.961 1.00 65.88 529 MET A C 1
ATOM 4196 O O . MET A 1 529 ? 16.203 12.422 -23.358 1.00 65.88 529 MET A O 1
ATOM 4200 N N . ARG A 1 530 ? 18.093 11.921 -22.214 1.00 67.75 530 ARG A N 1
ATOM 4201 C CA . ARG A 1 530 ? 18.507 13.291 -21.863 1.00 67.75 530 ARG A CA 1
ATOM 4202 C C . ARG A 1 530 ? 19.423 13.925 -22.919 1.00 67.75 530 ARG A C 1
ATOM 4204 O O . ARG A 1 530 ? 19.385 15.141 -23.088 1.00 67.75 530 ARG A O 1
ATOM 4211 N N . LYS A 1 531 ? 20.262 13.128 -23.589 1.00 64.19 531 LYS A N 1
ATOM 4212 C CA . LYS A 1 531 ? 21.230 13.581 -24.607 1.00 64.19 531 LYS A CA 1
ATOM 4213 C C . LYS A 1 531 ? 20.629 13.778 -26.001 1.00 64.19 531 LYS A C 1
ATOM 4215 O O . LYS A 1 531 ? 21.152 14.606 -26.745 1.00 64.19 531 LYS A O 1
ATOM 4220 N N . SER A 1 532 ? 19.603 13.005 -26.367 1.00 60.94 532 SER A N 1
ATOM 4221 C CA . SER A 1 532 ? 19.085 12.978 -27.742 1.00 60.94 532 SER A CA 1
ATOM 4222 C C . SER A 1 532 ? 18.554 14.348 -28.192 1.00 60.94 532 SER A C 1
ATOM 4224 O O . SER A 1 532 ? 17.827 15.015 -27.453 1.00 60.94 532 SER A O 1
ATOM 4226 N N . LYS A 1 533 ? 18.956 14.766 -29.400 1.00 49.12 533 LYS A N 1
ATOM 4227 C CA . LYS A 1 533 ? 18.654 16.081 -30.003 1.00 49.12 533 LYS A CA 1
ATOM 4228 C C . LYS A 1 533 ? 17.726 16.011 -31.222 1.00 49.12 533 LYS A C 1
ATOM 4230 O O . LYS A 1 533 ? 17.414 17.056 -31.785 1.00 49.12 533 LYS A O 1
ATOM 4235 N N . GLU A 1 534 ? 17.334 14.815 -31.664 1.00 48.16 534 GLU A N 1
ATOM 4236 C CA . GLU A 1 534 ? 16.315 14.672 -32.712 1.00 48.16 534 GLU A CA 1
ATOM 4237 C C . GLU A 1 534 ? 14.966 15.145 -32.144 1.00 48.16 534 GLU A C 1
ATOM 4239 O O . GLU A 1 534 ? 14.527 14.661 -31.097 1.00 48.16 534 GLU A O 1
ATOM 4244 N N . ASP A 1 535 ? 14.307 16.085 -32.831 1.00 44.38 535 ASP A N 1
ATOM 4245 C CA . ASP A 1 535 ? 12.890 16.373 -32.586 1.00 44.38 535 ASP A CA 1
ATOM 4246 C C . ASP A 1 535 ? 12.110 15.063 -32.820 1.00 44.38 535 ASP A C 1
ATOM 4248 O O . ASP A 1 535 ? 12.376 14.370 -33.814 1.00 44.38 535 ASP A O 1
ATOM 4252 N N . PRO A 1 536 ? 11.209 14.643 -31.912 1.00 44.75 536 PRO A N 1
ATOM 4253 C CA . PRO A 1 536 ? 10.680 13.288 -31.932 1.00 44.75 536 PRO A CA 1
ATOM 4254 C C . PRO A 1 536 ? 9.699 13.095 -33.093 1.00 44.75 536 PRO A C 1
ATOM 4256 O O . PRO A 1 536 ? 8.502 13.346 -32.955 1.00 44.75 536 PRO A O 1
ATOM 4259 N N . VAL A 1 537 ? 10.208 12.571 -34.216 1.00 44.31 537 VAL A N 1
ATOM 4260 C CA . VAL A 1 537 ? 9.396 11.977 -35.293 1.00 44.31 537 VAL A CA 1
ATOM 4261 C C . VAL A 1 537 ? 8.363 11.057 -34.647 1.00 44.31 537 VAL A C 1
ATOM 4263 O O . VAL A 1 537 ? 8.737 10.173 -33.877 1.00 44.31 537 VAL A O 1
ATOM 4266 N N . GLU A 1 538 ? 7.083 11.319 -34.915 1.00 46.03 538 GLU A N 1
ATOM 4267 C CA . GLU A 1 538 ? 5.974 11.054 -33.990 1.00 46.03 538 GLU A CA 1
ATOM 4268 C C . GLU A 1 538 ? 5.894 9.615 -33.452 1.00 46.03 538 GLU A C 1
ATOM 4270 O O . GLU A 1 538 ? 5.180 8.756 -33.970 1.00 46.03 538 GLU A O 1
ATOM 4275 N N . ILE A 1 539 ? 6.541 9.389 -32.309 1.00 44.78 539 ILE A N 1
ATOM 4276 C CA . ILE A 1 539 ? 6.221 8.304 -31.382 1.00 44.78 539 ILE A CA 1
ATOM 4277 C C . ILE A 1 539 ? 5.622 8.975 -30.137 1.00 44.78 539 ILE A C 1
ATOM 4279 O O . ILE A 1 539 ? 6.326 9.186 -29.145 1.00 44.78 539 ILE A O 1
ATOM 4283 N N . PRO A 1 540 ? 4.336 9.386 -30.188 1.00 40.62 540 PRO A N 1
ATOM 4284 C CA . PRO A 1 540 ? 3.767 10.401 -29.290 1.00 40.62 540 PRO A CA 1
ATOM 4285 C C . PRO A 1 540 ? 3.754 10.024 -27.802 1.00 40.62 540 PRO A C 1
ATOM 4287 O O . PRO A 1 540 ? 3.464 10.867 -26.957 1.00 40.62 540 PRO A O 1
ATOM 4290 N N . TYR A 1 541 ? 4.066 8.769 -27.472 1.00 42.84 541 TYR A N 1
ATOM 4291 C CA . TYR A 1 541 ? 3.987 8.225 -26.121 1.00 42.84 541 TYR A CA 1
ATOM 4292 C C . TYR A 1 541 ? 5.172 7.312 -25.749 1.00 42.84 541 TYR A C 1
ATOM 4294 O O . TYR A 1 541 ? 5.110 6.577 -24.767 1.00 42.84 541 TYR A O 1
ATOM 4302 N N . GLY A 1 542 ? 6.281 7.361 -26.492 1.00 45.75 542 GLY A N 1
ATOM 4303 C CA . GLY A 1 542 ? 7.471 6.574 -26.169 1.00 45.75 542 GLY A CA 1
ATOM 4304 C C . GLY A 1 542 ? 8.725 7.141 -26.817 1.00 45.75 542 GLY A C 1
ATOM 4305 O O . GLY A 1 542 ? 8.851 7.136 -28.037 1.00 45.75 542 GLY A O 1
ATOM 4306 N N . ARG A 1 543 ? 9.692 7.604 -26.015 1.00 49.81 543 ARG A N 1
ATOM 4307 C CA . ARG A 1 543 ? 10.989 8.053 -26.543 1.00 49.81 543 ARG A CA 1
ATOM 4308 C C . ARG A 1 543 ? 11.808 6.850 -27.010 1.00 49.81 543 ARG A C 1
ATOM 4310 O O . ARG A 1 543 ? 12.545 6.261 -26.224 1.00 49.81 543 ARG A O 1
ATOM 4317 N N . SER A 1 544 ? 11.674 6.500 -28.289 1.00 51.03 544 SER A N 1
ATOM 4318 C CA . SER A 1 544 ? 12.609 5.598 -28.960 1.00 51.03 544 SER A CA 1
ATOM 4319 C C . SER A 1 544 ? 13.974 6.275 -29.032 1.00 51.03 544 SER A C 1
ATOM 4321 O O . SER A 1 544 ? 14.170 7.244 -29.762 1.00 51.03 544 SER A O 1
ATOM 4323 N N . VAL A 1 545 ? 14.902 5.791 -28.217 1.00 54.62 545 VAL A N 1
ATOM 4324 C CA . VAL A 1 545 ? 16.295 6.228 -28.210 1.00 54.62 545 VAL A CA 1
ATOM 4325 C C . VAL A 1 545 ? 17.013 5.534 -29.369 1.00 54.62 545 VAL A C 1
ATOM 4327 O O . VAL A 1 545 ? 16.884 4.318 -29.527 1.00 54.62 545 VAL A O 1
ATOM 4330 N N . ARG A 1 546 ? 17.791 6.271 -30.176 1.00 57.25 546 ARG A N 1
ATOM 4331 C CA . ARG A 1 546 ? 18.663 5.641 -31.183 1.00 57.25 546 ARG A CA 1
ATOM 4332 C C . ARG A 1 546 ? 19.620 4.679 -30.492 1.00 57.25 546 ARG A C 1
ATOM 4334 O O . ARG A 1 546 ? 20.184 5.013 -29.456 1.00 57.25 546 ARG A O 1
ATOM 4341 N N . LEU A 1 547 ? 19.874 3.519 -31.094 1.00 63.00 547 LEU A N 1
ATOM 4342 C CA . LEU A 1 547 ? 20.809 2.558 -30.510 1.00 63.00 547 LEU A CA 1
ATOM 4343 C C . LEU A 1 547 ? 22.194 3.191 -30.267 1.00 63.00 547 LEU A C 1
ATOM 4345 O O . LEU A 1 547 ? 22.775 2.985 -29.210 1.00 63.00 547 LEU A O 1
ATOM 4349 N N . ALA A 1 548 ? 22.654 4.060 -31.171 1.00 61.16 548 ALA A N 1
ATOM 4350 C CA . ALA A 1 548 ? 23.853 4.874 -30.984 1.00 61.16 548 ALA A CA 1
ATOM 4351 C C . ALA A 1 548 ? 23.795 5.822 -29.769 1.00 61.16 548 ALA A C 1
ATOM 4353 O O . ALA A 1 548 ? 24.732 5.833 -28.977 1.00 61.16 548 ALA A O 1
ATOM 4354 N N . ASP A 1 549 ? 22.693 6.556 -29.557 1.00 64.81 549 ASP A N 1
ATOM 4355 C CA . ASP A 1 549 ? 22.510 7.422 -28.375 1.00 64.81 549 ASP A CA 1
ATOM 4356 C C . ASP A 1 549 ? 22.566 6.599 -27.075 1.00 64.81 549 ASP A C 1
ATOM 4358 O O . ASP A 1 549 ? 23.210 6.995 -26.099 1.00 64.81 549 ASP A O 1
ATOM 4362 N N . PHE A 1 550 ? 21.907 5.433 -27.068 1.00 74.38 550 PHE A N 1
ATOM 4363 C CA . PHE A 1 550 ? 21.913 4.498 -25.941 1.00 74.38 550 PHE A CA 1
ATOM 4364 C C . PHE A 1 550 ? 23.322 3.981 -25.640 1.00 74.38 550 PHE A C 1
ATOM 4366 O O . PHE A 1 550 ? 23.756 3.979 -24.487 1.00 74.38 550 PHE A O 1
ATOM 4373 N N . LEU A 1 551 ? 24.059 3.582 -26.676 1.00 70.56 551 LEU A N 1
ATOM 4374 C CA . LEU A 1 551 ? 25.416 3.071 -26.540 1.00 70.56 551 LEU A CA 1
ATOM 4375 C C . LEU A 1 551 ? 26.413 4.175 -26.166 1.00 70.56 551 LEU A C 1
ATOM 4377 O O . LEU A 1 551 ? 27.273 3.926 -25.326 1.00 70.56 551 LEU A O 1
ATOM 4381 N N . ASN A 1 552 ? 26.264 5.407 -26.663 1.00 72.00 552 ASN A N 1
ATOM 4382 C CA . ASN A 1 552 ? 27.052 6.557 -26.208 1.00 72.00 552 ASN A CA 1
ATOM 4383 C C . ASN A 1 552 ? 26.791 6.881 -24.728 1.00 72.00 552 ASN A C 1
ATOM 4385 O O . ASN A 1 552 ? 27.714 7.231 -23.993 1.00 72.00 552 ASN A O 1
ATOM 4389 N N . ALA A 1 553 ? 25.547 6.762 -24.258 1.00 77.38 553 ALA A N 1
ATOM 4390 C CA . ALA A 1 553 ? 25.234 6.921 -22.841 1.00 77.38 553 ALA A CA 1
ATOM 4391 C C . ALA A 1 553 ? 25.822 5.792 -21.981 1.00 77.38 553 ALA A C 1
ATOM 4393 O O . ALA A 1 553 ? 26.367 6.071 -2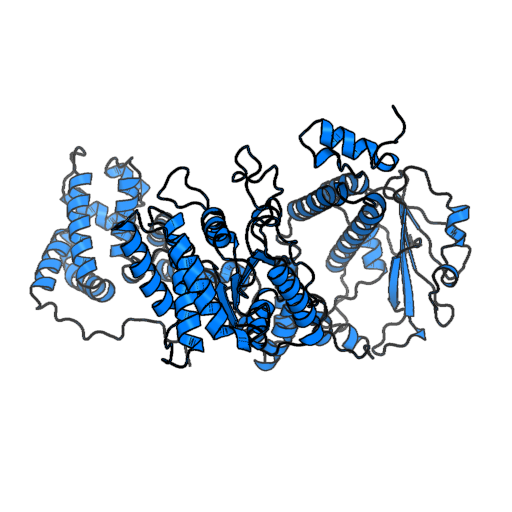0.916 1.00 77.38 553 ALA A O 1
ATOM 4394 N N . LEU A 1 554 ? 25.758 4.542 -22.449 1.00 79.50 554 LEU A N 1
ATOM 4395 C CA . LEU A 1 554 ? 26.306 3.379 -21.749 1.00 79.50 554 LEU A CA 1
ATOM 4396 C C . LEU A 1 554 ? 27.844 3.396 -21.685 1.00 79.50 554 LEU A C 1
ATOM 4398 O O . LEU A 1 554 ? 28.411 3.138 -20.628 1.00 79.50 554 LEU A O 1
ATOM 4402 N N . THR A 1 555 ? 28.511 3.688 -22.804 1.00 70.12 555 THR A N 1
ATOM 4403 C CA . THR A 1 555 ? 29.959 3.461 -23.008 1.00 70.12 555 THR A CA 1
ATOM 4404 C C . THR A 1 555 ? 30.811 4.734 -22.991 1.00 70.12 555 THR A C 1
ATOM 4406 O O . THR A 1 555 ? 32.011 4.659 -22.751 1.00 70.12 555 THR A O 1
ATOM 4409 N N . GLY A 1 556 ? 30.215 5.897 -23.280 1.00 72.06 556 GLY A N 1
ATOM 4410 C CA . GLY A 1 556 ? 30.924 7.156 -23.537 1.00 72.06 556 GLY A CA 1
ATOM 4411 C C . GLY A 1 556 ? 31.465 7.332 -24.967 1.00 72.06 556 GLY A C 1
ATOM 4412 O O . GLY A 1 556 ? 31.917 8.429 -25.287 1.00 72.06 556 GLY A O 1
ATOM 4413 N N . ARG A 1 557 ? 31.400 6.300 -25.821 1.00 65.69 557 ARG A N 1
ATOM 4414 C CA . ARG A 1 557 ? 32.015 6.240 -27.165 1.00 65.69 557 ARG A CA 1
ATOM 4415 C C . ARG A 1 557 ? 31.114 6.728 -28.305 1.00 65.69 557 ARG A C 1
ATOM 4417 O O . ARG A 1 557 ? 29.899 6.843 -28.115 1.00 65.69 557 ARG A O 1
ATOM 4424 N N . SER A 1 558 ? 31.688 7.049 -29.467 1.00 59.19 558 SER A N 1
ATOM 4425 C CA . SER A 1 558 ? 30.933 7.424 -30.677 1.00 59.19 558 SER A CA 1
ATOM 4426 C C . SER A 1 558 ? 30.329 6.205 -31.392 1.00 59.19 558 SER A C 1
ATOM 4428 O O . SER A 1 558 ? 30.610 5.058 -31.048 1.00 59.19 558 SER A O 1
ATOM 4430 N N . GLU A 1 559 ? 29.466 6.455 -32.384 1.00 52.41 559 GLU A N 1
ATOM 4431 C CA . GLU A 1 559 ? 28.793 5.415 -33.185 1.00 52.41 559 GLU A CA 1
ATOM 4432 C C . GLU A 1 559 ? 29.799 4.536 -33.966 1.00 52.41 559 GLU A C 1
ATOM 4434 O O . GLU A 1 559 ? 29.508 3.376 -34.244 1.00 52.41 559 GLU A O 1
ATOM 4439 N N . ASP A 1 560 ? 31.006 5.052 -34.225 1.00 50.66 560 ASP A N 1
ATOM 4440 C CA . ASP A 1 560 ? 32.079 4.416 -35.006 1.00 50.66 560 ASP A CA 1
ATOM 4441 C C . ASP A 1 560 ? 32.977 3.446 -34.197 1.00 50.66 560 ASP A C 1
ATOM 4443 O O . ASP A 1 560 ? 33.867 2.811 -34.761 1.00 50.66 560 ASP A O 1
ATOM 4447 N N . GLU A 1 561 ? 32.788 3.335 -32.875 1.00 46.66 561 GLU A N 1
ATOM 4448 C CA . GLU A 1 561 ? 33.741 2.695 -31.943 1.00 46.66 561 GLU A CA 1
ATOM 4449 C C . GLU A 1 561 ? 33.207 1.400 -31.262 1.00 46.66 561 GLU A C 1
ATOM 4451 O O . GLU A 1 561 ? 33.701 1.008 -30.194 1.00 46.66 561 GLU A O 1
ATOM 4456 N N . LEU A 1 562 ? 32.162 0.754 -31.811 1.00 45.34 562 LEU A N 1
ATOM 4457 C CA . LEU A 1 562 ? 31.257 -0.140 -31.053 1.00 45.34 562 LEU A CA 1
ATOM 4458 C C . LEU A 1 562 ? 30.874 -1.491 -31.722 1.00 45.34 562 LEU A C 1
ATOM 4460 O O . LEU A 1 562 ? 30.322 -1.526 -32.817 1.00 45.34 562 LEU A O 1
ATOM 4464 N N . GLU A 1 563 ? 31.018 -2.601 -30.976 1.00 47.25 563 GLU A N 1
ATOM 4465 C CA . GLU A 1 563 ? 30.529 -3.980 -31.254 1.00 47.25 563 GLU A CA 1
ATOM 4466 C C . GLU A 1 563 ? 30.314 -4.722 -29.895 1.00 47.25 563 GLU A C 1
ATOM 4468 O O . GLU A 1 563 ? 31.198 -4.448 -29.102 1.00 47.25 563 GLU A O 1
ATOM 4473 N N . LEU A 1 564 ? 29.271 -5.561 -29.529 1.00 41.78 564 LEU A N 1
ATOM 4474 C CA . LEU A 1 564 ? 28.794 -5.703 -28.090 1.00 41.78 564 LEU A CA 1
ATOM 4475 C C . LEU A 1 564 ? 28.706 -6.968 -27.033 1.00 41.78 564 LEU A C 1
ATOM 4477 O O . LEU A 1 564 ? 29.070 -6.676 -25.904 1.00 41.78 564 LEU A O 1
ATOM 4481 N N . GLY A 1 565 ? 28.416 -8.313 -27.193 1.00 38.41 565 GLY A N 1
ATOM 4482 C CA . GLY A 1 565 ? 28.544 -9.520 -26.205 1.00 38.41 565 GLY A CA 1
ATOM 4483 C C . GLY A 1 565 ? 27.372 -10.259 -25.331 1.00 38.41 565 GLY A C 1
ATOM 4484 O O . GLY A 1 565 ? 26.758 -9.654 -24.475 1.00 38.41 565 GLY A O 1
ATOM 4485 N N . PHE A 1 566 ? 27.013 -11.582 -25.394 1.00 40.59 566 PHE A N 1
ATOM 4486 C CA . PHE A 1 566 ? 25.611 -12.128 -25.055 1.00 40.59 566 PHE A CA 1
ATOM 4487 C C . PHE A 1 566 ? 25.232 -12.874 -23.707 1.00 40.59 566 PHE A C 1
ATOM 4489 O O . PHE A 1 566 ? 25.922 -13.815 -23.334 1.00 40.59 566 PHE A O 1
ATOM 4496 N N . ASP A 1 567 ? 24.032 -12.613 -23.110 1.00 36.06 567 ASP A N 1
ATOM 4497 C CA . ASP A 1 567 ? 23.153 -13.556 -22.309 1.00 36.06 567 ASP A CA 1
ATOM 4498 C C . ASP A 1 567 ? 21.654 -13.147 -22.346 1.00 36.06 567 ASP A C 1
ATOM 4500 O O . ASP A 1 567 ? 20.828 -13.902 -22.848 1.00 36.06 567 ASP A O 1
ATOM 4504 N N . GLN A 1 568 ? 21.270 -11.995 -21.754 1.00 49.97 568 GLN A N 1
ATOM 4505 C CA . GLN A 1 568 ? 19.863 -11.518 -21.723 1.00 49.97 568 GLN A CA 1
ATOM 4506 C C . GLN A 1 568 ? 19.349 -11.235 -23.143 1.00 49.97 568 GLN A C 1
ATOM 4508 O O . GLN A 1 568 ? 20.146 -11.250 -24.070 1.00 49.97 568 GLN A O 1
ATOM 4513 N N . LEU A 1 569 ? 18.064 -10.910 -23.337 1.00 52.31 569 LEU A N 1
ATOM 4514 C CA . LEU A 1 569 ? 17.484 -10.641 -24.664 1.00 52.31 569 LEU A CA 1
ATOM 4515 C C . LEU A 1 569 ? 16.624 -9.362 -24.671 1.00 52.31 569 LEU A C 1
ATOM 4517 O O . LEU A 1 569 ? 15.793 -9.159 -23.789 1.00 52.31 569 LEU A O 1
ATOM 4521 N N . PHE A 1 570 ? 16.801 -8.528 -25.697 1.00 66.31 570 PHE A N 1
ATOM 4522 C CA . PHE A 1 570 ? 16.070 -7.284 -25.961 1.00 66.31 570 PHE A CA 1
ATOM 4523 C C . PHE A 1 570 ? 15.745 -7.184 -27.456 1.00 66.31 570 PHE A C 1
ATOM 4525 O O . PHE A 1 570 ? 16.635 -7.324 -28.287 1.00 66.31 570 PHE A O 1
ATOM 4532 N N . THR A 1 571 ? 14.507 -6.886 -27.839 1.00 66.31 571 THR A N 1
ATOM 4533 C CA . THR A 1 571 ? 14.136 -6.748 -29.259 1.00 66.31 571 THR A CA 1
ATOM 4534 C C . THR A 1 571 ? 14.722 -5.470 -29.877 1.00 66.31 571 THR A C 1
ATOM 4536 O O . THR A 1 571 ? 14.487 -4.377 -29.365 1.00 66.31 571 THR A O 1
ATOM 4539 N N . ILE A 1 572 ? 15.428 -5.583 -31.007 1.00 70.00 572 ILE A N 1
ATOM 4540 C CA . ILE A 1 572 ? 15.799 -4.455 -31.881 1.00 70.00 572 ILE A CA 1
ATOM 4541 C C . ILE A 1 572 ? 14.902 -4.479 -33.123 1.00 70.00 572 ILE A C 1
ATOM 4543 O O . ILE A 1 572 ? 14.611 -5.543 -33.670 1.00 70.00 572 ILE A O 1
ATOM 4547 N N . TYR A 1 573 ? 14.521 -3.296 -33.613 1.00 69.75 573 TYR A N 1
ATOM 4548 C CA . TYR A 1 573 ? 13.896 -3.132 -34.925 1.00 69.75 573 TYR A CA 1
ATOM 4549 C C . TYR A 1 573 ? 14.823 -2.380 -35.879 1.00 69.75 573 TYR A C 1
ATOM 4551 O O . TYR A 1 573 ? 15.334 -1.314 -35.539 1.00 69.75 573 TYR A O 1
ATOM 4559 N N . LEU A 1 574 ? 15.041 -2.936 -37.070 1.00 67.38 574 LEU A N 1
ATOM 4560 C CA . LEU A 1 574 ? 16.075 -2.476 -38.005 1.00 67.38 574 LEU A CA 1
ATOM 4561 C C . LEU A 1 574 ? 15.598 -1.441 -39.033 1.00 67.38 574 LEU A C 1
ATOM 4563 O O . LEU A 1 574 ? 16.413 -0.878 -39.759 1.00 67.38 574 LEU A O 1
ATOM 4567 N N . LYS A 1 575 ? 14.289 -1.174 -39.117 1.00 66.62 575 LYS A N 1
ATOM 4568 C CA . LYS A 1 575 ? 13.703 -0.308 -40.150 1.00 66.62 575 LYS A CA 1
ATOM 4569 C C . LYS A 1 575 ? 12.697 0.668 -39.545 1.00 66.62 575 LYS A C 1
ATOM 4571 O O . LYS A 1 575 ? 11.720 0.238 -38.948 1.00 66.62 575 LYS A O 1
ATOM 4576 N N . ARG A 1 576 ? 12.870 1.983 -39.733 1.00 56.88 576 ARG A N 1
ATOM 4577 C CA . ARG A 1 576 ? 11.826 2.962 -39.361 1.00 56.88 576 ARG A CA 1
ATOM 4578 C C . ARG A 1 576 ? 10.591 2.738 -40.264 1.00 56.88 576 ARG A C 1
ATOM 4580 O O . ARG A 1 576 ? 10.716 2.767 -41.487 1.00 56.88 576 ARG A O 1
ATOM 4587 N N . GLY A 1 577 ? 9.422 2.472 -39.675 1.00 61.44 577 GLY A N 1
ATOM 4588 C CA . GLY A 1 577 ? 8.161 2.224 -40.393 1.00 61.44 577 GLY A CA 1
ATOM 4589 C C . GLY A 1 577 ? 7.031 1.740 -39.473 1.00 61.44 577 GLY A C 1
ATOM 4590 O O . GLY A 1 577 ? 7.293 1.124 -38.445 1.00 61.44 577 GLY A O 1
ATOM 4591 N N . ASN A 1 578 ? 5.775 2.026 -39.832 1.00 62.50 578 ASN A N 1
ATOM 4592 C CA . ASN A 1 578 ? 4.653 1.961 -38.881 1.00 62.50 578 ASN A CA 1
ATOM 4593 C C . ASN A 1 578 ? 4.160 0.537 -38.565 1.00 62.50 578 ASN A C 1
ATOM 4595 O O . ASN A 1 578 ? 3.631 0.310 -37.480 1.00 62.50 578 ASN A O 1
ATOM 4599 N N . THR A 1 579 ? 4.301 -0.429 -39.474 1.00 68.56 579 THR A N 1
ATOM 4600 C CA . THR A 1 579 ? 3.867 -1.820 -39.251 1.00 68.56 579 THR A CA 1
ATOM 4601 C C . THR A 1 579 ? 4.922 -2.628 -38.499 1.00 68.56 579 THR A C 1
ATOM 4603 O O . THR A 1 579 ? 6.123 -2.467 -38.731 1.00 68.56 579 THR A O 1
ATOM 4606 N N . LEU A 1 580 ? 4.480 -3.525 -37.612 1.00 69.06 580 LEU A N 1
ATOM 4607 C CA . LEU A 1 580 ? 5.341 -4.571 -37.059 1.00 69.06 580 LEU A CA 1
ATOM 4608 C C . LEU A 1 580 ? 5.444 -5.700 -38.093 1.00 69.06 580 LEU A C 1
ATOM 4610 O O . LEU A 1 580 ? 4.441 -6.306 -38.456 1.00 69.06 580 LEU A O 1
ATOM 4614 N N . ASN A 1 581 ? 6.654 -5.971 -38.578 1.00 74.19 581 ASN A N 1
ATOM 4615 C CA . ASN A 1 581 ? 6.956 -7.138 -39.407 1.00 74.19 581 ASN A CA 1
ATOM 4616 C C . ASN A 1 581 ? 8.190 -7.833 -38.826 1.00 74.19 581 ASN A C 1
ATOM 4618 O O . ASN A 1 581 ? 9.253 -7.218 -38.726 1.00 74.19 581 ASN A O 1
ATOM 4622 N N . GLU A 1 582 ? 8.045 -9.112 -38.480 1.00 72.31 582 GLU A N 1
ATOM 4623 C CA . GLU A 1 582 ? 9.102 -9.961 -37.920 1.00 72.31 582 GLU A CA 1
ATOM 4624 C C . GLU A 1 582 ? 10.377 -9.953 -38.777 1.00 72.31 582 GLU A C 1
ATOM 4626 O O . GLU A 1 582 ? 11.477 -9.960 -38.237 1.00 72.31 582 GLU A O 1
ATOM 4631 N N . GLN A 1 583 ? 10.259 -9.812 -40.102 1.00 75.94 583 GLN A N 1
ATOM 4632 C CA . GLN A 1 583 ? 11.400 -9.719 -41.023 1.00 75.94 583 GLN A CA 1
ATOM 4633 C C . GLN A 1 583 ? 12.370 -8.564 -40.718 1.00 75.94 583 GLN A C 1
ATOM 4635 O O . GLN A 1 583 ? 13.543 -8.660 -41.063 1.00 75.94 583 GLN A O 1
ATOM 4640 N N . ASN A 1 584 ? 11.913 -7.489 -40.065 1.00 72.38 584 ASN A N 1
ATOM 4641 C CA . ASN A 1 584 ? 12.759 -6.359 -39.659 1.00 72.38 584 ASN A CA 1
ATOM 4642 C C . ASN A 1 584 ? 13.178 -6.430 -38.171 1.00 72.38 584 ASN A C 1
ATOM 4644 O O . ASN A 1 584 ? 13.740 -5.462 -37.651 1.00 72.38 584 ASN A O 1
ATOM 4648 N N . ILE A 1 585 ? 12.871 -7.528 -37.469 1.00 70.94 585 ILE A N 1
ATOM 4649 C CA . ILE A 1 585 ? 13.255 -7.758 -36.071 1.00 70.94 585 ILE A CA 1
ATOM 4650 C C . ILE A 1 585 ? 14.619 -8.458 -36.004 1.00 70.94 585 ILE A C 1
ATOM 4652 O O . ILE A 1 585 ? 14.943 -9.347 -36.792 1.00 70.94 585 ILE A O 1
ATOM 4656 N N . THR A 1 586 ? 15.407 -8.060 -35.013 1.00 73.88 586 THR A N 1
ATOM 4657 C CA . THR A 1 586 ? 16.592 -8.770 -34.522 1.00 73.88 586 THR A CA 1
ATOM 4658 C C . THR A 1 586 ? 16.656 -8.608 -32.998 1.00 73.88 586 THR A C 1
ATOM 4660 O O . THR A 1 586 ? 15.708 -8.098 -32.392 1.00 73.88 586 THR A O 1
ATOM 4663 N N . PHE A 1 587 ? 17.744 -9.016 -32.345 1.00 71.56 587 PHE A N 1
ATOM 4664 C CA . PHE A 1 587 ? 17.902 -8.834 -30.903 1.00 71.56 587 PHE A CA 1
ATOM 4665 C C . PHE A 1 587 ? 19.225 -8.180 -30.492 1.00 71.56 587 PHE A C 1
ATOM 4667 O O . PHE A 1 587 ? 20.247 -8.323 -31.154 1.00 71.56 587 PHE A O 1
ATOM 4674 N N . CYS A 1 588 ? 19.145 -7.416 -29.402 1.00 70.12 588 CYS A N 1
ATOM 4675 C CA . CYS A 1 588 ? 20.214 -7.094 -28.466 1.00 70.12 588 CYS A CA 1
ATOM 4676 C C . CYS A 1 588 ? 20.222 -8.147 -27.344 1.00 70.12 588 CYS A C 1
ATOM 4678 O O . CYS A 1 588 ? 19.203 -8.795 -27.099 1.00 70.12 588 CYS A O 1
ATOM 4680 N N . GLY A 1 589 ? 21.329 -8.311 -26.620 1.00 62.78 589 GLY A N 1
ATOM 4681 C CA . GLY A 1 589 ? 21.355 -9.212 -25.474 1.00 62.78 589 GLY A CA 1
ATOM 4682 C C . GLY A 1 589 ? 22.636 -9.174 -24.650 1.00 62.78 589 GLY A C 1
ATOM 4683 O O . GLY A 1 589 ? 23.685 -8.882 -25.195 1.00 62.78 589 GLY A O 1
ATOM 4684 N N . VAL A 1 590 ? 22.590 -9.454 -23.346 1.00 63.44 590 VAL A N 1
ATOM 4685 C CA . VAL A 1 590 ? 23.570 -8.895 -22.383 1.00 63.44 590 VAL A CA 1
ATOM 4686 C C . VAL A 1 590 ? 24.213 -9.972 -21.509 1.00 63.44 590 VAL A C 1
ATOM 4688 O O . VAL A 1 590 ? 23.520 -10.449 -20.614 1.00 63.44 590 VAL A O 1
ATOM 4691 N N . GLN A 1 591 ? 25.480 -10.375 -21.726 1.00 65.44 591 GLN A N 1
ATOM 4692 C CA . GLN A 1 591 ? 26.108 -11.375 -20.829 1.00 65.44 591 GLN A CA 1
ATOM 4693 C C . GLN A 1 591 ? 26.313 -10.752 -19.451 1.00 65.44 591 GLN A C 1
ATOM 4695 O O . GLN A 1 591 ? 26.767 -9.613 -19.378 1.00 65.44 591 GLN A O 1
ATOM 4700 N N . VAL A 1 592 ? 26.109 -11.497 -18.363 1.00 60.72 592 VAL A N 1
ATOM 4701 C CA . VAL A 1 592 ? 26.635 -11.098 -17.050 1.00 60.72 592 VAL A CA 1
ATOM 4702 C C . VAL A 1 592 ? 27.478 -12.206 -16.419 1.00 60.72 592 VAL A C 1
ATOM 4704 O O . VAL A 1 592 ? 26.959 -13.122 -15.783 1.00 60.72 592 VAL A O 1
ATOM 4707 N N . LYS A 1 593 ? 28.811 -12.094 -16.512 1.00 63.69 593 LYS A N 1
ATOM 4708 C CA . LYS A 1 593 ? 29.729 -12.984 -15.779 1.00 63.69 593 LYS A CA 1
ATOM 4709 C C . LYS A 1 593 ? 30.196 -12.343 -14.480 1.00 63.69 593 LYS A C 1
ATOM 4711 O O . LYS A 1 593 ? 31.124 -11.537 -14.445 1.00 63.69 593 LYS A O 1
ATOM 4716 N N . ASN A 1 594 ? 29.563 -12.758 -13.383 1.00 56.41 594 ASN A N 1
ATOM 4717 C CA . ASN A 1 594 ? 29.861 -12.294 -12.027 1.00 56.41 594 ASN A CA 1
ATOM 4718 C C . ASN A 1 594 ? 31.040 -13.059 -11.366 1.00 56.41 594 ASN A C 1
ATOM 4720 O O . ASN A 1 594 ? 31.005 -13.379 -10.177 1.00 56.41 594 ASN A O 1
ATOM 4724 N N . THR A 1 595 ? 32.076 -13.399 -12.146 1.00 56.12 595 THR A N 1
ATOM 4725 C CA . THR A 1 595 ? 33.216 -14.246 -11.741 1.00 56.12 595 THR A CA 1
ATOM 4726 C C . THR A 1 595 ? 34.489 -13.434 -11.504 1.00 56.12 595 THR A C 1
ATOM 4728 O O . THR A 1 595 ? 34.794 -12.510 -12.252 1.00 56.12 595 THR A O 1
ATOM 4731 N N . THR A 1 596 ? 35.278 -13.798 -10.490 1.00 52.03 596 THR A N 1
ATOM 4732 C CA . THR A 1 596 ? 36.602 -13.196 -10.226 1.00 52.03 596 THR A CA 1
ATOM 4733 C C . THR A 1 596 ? 37.678 -13.661 -11.211 1.00 52.03 596 THR A C 1
ATOM 4735 O O . THR A 1 596 ? 38.629 -12.928 -11.478 1.00 52.03 596 THR A O 1
ATOM 4738 N N . THR A 1 597 ? 37.529 -14.854 -11.788 1.00 55.75 597 THR A N 1
ATOM 4739 C CA . THR A 1 597 ? 38.357 -15.342 -12.895 1.00 55.75 597 THR A CA 1
ATOM 4740 C C . THR A 1 597 ? 38.045 -14.586 -14.188 1.00 55.75 597 THR A C 1
ATOM 4742 O O . THR A 1 597 ? 36.881 -14.312 -14.496 1.00 55.75 597 THR A O 1
ATOM 4745 N N . LYS A 1 598 ? 39.085 -14.265 -14.975 1.00 59.94 598 LYS A N 1
ATOM 4746 C CA . LYS A 1 598 ? 38.897 -13.723 -16.330 1.00 59.94 598 LYS A CA 1
ATOM 4747 C C . LYS A 1 598 ? 38.196 -14.777 -17.213 1.00 59.94 598 LYS A C 1
ATOM 4749 O O . LYS A 1 598 ? 38.642 -15.925 -17.212 1.00 59.94 598 LYS A O 1
ATOM 4754 N N . PRO A 1 599 ? 37.131 -14.417 -17.955 1.00 60.28 599 PRO A N 1
ATOM 4755 C CA . PRO A 1 599 ? 36.430 -15.336 -18.854 1.00 60.28 599 PRO A CA 1
ATOM 4756 C C . PRO A 1 599 ? 37.345 -15.945 -19.922 1.00 60.28 599 PRO A C 1
ATOM 4758 O O . PRO A 1 599 ? 38.238 -15.268 -20.437 1.00 60.28 599 PRO A O 1
ATOM 4761 N N . ASN A 1 600 ? 37.080 -17.192 -20.326 1.00 66.69 600 ASN A N 1
ATOM 4762 C CA . ASN A 1 600 ? 37.713 -17.760 -21.515 1.00 66.69 600 ASN A CA 1
ATOM 4763 C C . ASN A 1 600 ? 36.923 -17.342 -22.758 1.00 66.69 600 ASN A C 1
ATOM 4765 O O . ASN A 1 600 ? 36.156 -18.123 -23.327 1.00 66.69 600 ASN A O 1
ATOM 4769 N N . PHE A 1 601 ? 37.137 -16.094 -23.177 1.00 63.03 601 PHE A N 1
ATOM 4770 C CA . PHE A 1 601 ? 36.450 -15.480 -24.310 1.00 63.03 601 PHE A CA 1
ATOM 4771 C C . PHE A 1 601 ? 36.440 -16.369 -25.564 1.00 63.03 601 PHE A C 1
ATOM 4773 O O . PHE A 1 601 ? 35.413 -16.460 -26.217 1.00 63.03 601 PHE A O 1
ATOM 4780 N N . ALA A 1 602 ? 37.516 -17.107 -25.867 1.00 62.03 602 ALA A N 1
ATOM 4781 C CA . ALA A 1 602 ? 37.595 -17.977 -27.049 1.00 62.03 602 ALA A CA 1
ATOM 4782 C C . ALA A 1 602 ? 36.728 -19.259 -26.985 1.00 62.03 602 ALA A C 1
ATOM 4784 O O . ALA A 1 602 ? 36.483 -19.890 -28.020 1.00 62.03 602 ALA A O 1
ATOM 4785 N N . GLN A 1 603 ? 36.277 -19.661 -25.790 1.00 61.78 603 GLN A N 1
ATOM 4786 C CA . GLN A 1 603 ? 35.293 -20.734 -25.592 1.00 61.78 603 GLN A CA 1
ATOM 4787 C C . GLN A 1 603 ? 33.870 -20.185 -25.481 1.00 61.78 603 GLN A C 1
ATOM 4789 O O . GLN A 1 603 ? 32.967 -20.727 -26.116 1.00 61.78 603 GLN A O 1
ATOM 4794 N N . ASP A 1 604 ? 33.676 -19.124 -24.695 1.00 61.44 604 ASP A N 1
ATOM 4795 C CA . ASP A 1 604 ? 32.355 -18.539 -24.444 1.00 61.44 604 ASP A CA 1
ATOM 4796 C C . ASP A 1 604 ? 31.743 -17.924 -25.715 1.00 61.44 604 ASP A C 1
ATOM 4798 O O . ASP A 1 604 ? 30.574 -18.160 -26.009 1.00 61.44 604 ASP A O 1
ATOM 4802 N N . ASP A 1 605 ? 32.565 -17.265 -26.537 1.00 64.31 605 ASP A N 1
ATOM 4803 C CA . ASP A 1 605 ? 32.218 -16.683 -27.842 1.00 64.31 605 ASP A CA 1
ATOM 4804 C C . ASP A 1 605 ? 31.443 -17.616 -28.783 1.00 64.31 605 ASP A C 1
ATOM 4806 O O . ASP A 1 605 ? 30.579 -17.169 -29.540 1.00 64.31 605 ASP A O 1
ATOM 4810 N N . ARG A 1 606 ? 31.704 -18.926 -28.709 1.00 65.81 606 ARG A N 1
ATOM 4811 C CA . ARG A 1 606 ? 31.030 -19.934 -29.543 1.00 65.81 606 ARG A CA 1
ATOM 4812 C C . ARG A 1 606 ? 29.544 -20.088 -29.213 1.00 65.81 606 ARG A C 1
ATOM 4814 O O . ARG A 1 606 ? 28.802 -20.609 -30.037 1.00 65.81 606 ARG A O 1
ATOM 4821 N N . LYS A 1 607 ? 29.123 -19.645 -28.025 1.00 64.19 607 LYS A N 1
ATOM 4822 C CA . LYS A 1 607 ? 27.732 -19.653 -27.550 1.00 64.19 607 LYS A CA 1
ATOM 4823 C C . LYS A 1 607 ? 27.018 -18.324 -27.812 1.00 64.19 607 LYS A C 1
ATOM 4825 O O . LYS A 1 607 ? 25.834 -18.202 -27.527 1.00 64.19 607 LYS A O 1
ATOM 4830 N N . TRP A 1 608 ? 27.712 -17.318 -28.349 1.00 69.06 608 TRP A N 1
ATOM 4831 C CA . TRP A 1 608 ? 27.144 -15.994 -28.617 1.00 69.06 608 TRP A CA 1
ATOM 4832 C C . TRP A 1 608 ? 26.634 -15.900 -30.052 1.00 69.06 608 TRP A C 1
ATOM 4834 O O . TRP A 1 608 ? 27.172 -15.165 -30.886 1.00 69.06 608 TRP A O 1
ATOM 4844 N N . THR A 1 609 ? 25.602 -16.693 -30.335 1.00 68.81 609 THR A N 1
ATOM 4845 C CA . THR A 1 609 ? 24.923 -16.786 -31.632 1.00 68.81 609 THR A CA 1
ATOM 4846 C C . THR A 1 609 ? 23.421 -16.966 -31.440 1.00 68.81 609 THR A C 1
ATOM 4848 O O . THR A 1 609 ? 22.980 -17.488 -30.419 1.00 68.81 609 THR A O 1
ATOM 4851 N N . ASP A 1 610 ? 22.651 -16.570 -32.447 1.00 63.59 610 ASP A N 1
ATOM 4852 C CA . ASP A 1 610 ? 21.210 -16.813 -32.564 1.00 63.59 610 ASP A CA 1
ATOM 4853 C C . ASP A 1 610 ? 20.842 -18.303 -32.493 1.00 63.59 610 ASP A C 1
ATOM 4855 O O . ASP A 1 610 ? 19.892 -18.684 -31.812 1.00 63.59 610 ASP A O 1
ATOM 4859 N N . VAL A 1 611 ? 21.668 -19.161 -33.095 1.00 71.12 611 VAL A N 1
ATOM 4860 C CA . VAL A 1 611 ? 21.539 -20.626 -33.005 1.00 71.12 611 VAL A CA 1
ATOM 4861 C C . VAL A 1 611 ? 21.722 -21.152 -31.572 1.00 71.12 611 VAL A C 1
ATOM 4863 O O . VAL A 1 611 ? 21.144 -22.174 -31.222 1.00 71.12 611 VAL A O 1
ATOM 4866 N N . SER A 1 612 ? 22.512 -20.478 -30.727 1.00 60.28 612 SER A N 1
ATOM 4867 C CA . SER A 1 612 ? 22.794 -20.931 -29.351 1.00 60.28 612 SER A CA 1
ATOM 4868 C C . SER A 1 612 ? 21.790 -20.432 -28.307 1.00 60.28 612 SER A C 1
ATOM 4870 O O . SER A 1 612 ? 21.830 -20.900 -27.171 1.00 60.28 612 SER A O 1
ATOM 4872 N N . SER A 1 613 ? 20.923 -19.482 -28.664 1.00 58.91 613 SER A N 1
ATOM 4873 C CA . SER A 1 613 ? 19.896 -18.912 -27.781 1.00 58.91 613 SER A CA 1
ATOM 4874 C C . SER A 1 613 ? 18.466 -19.332 -28.152 1.00 58.91 613 SER A C 1
ATOM 4876 O O . SER A 1 613 ? 17.515 -18.796 -27.586 1.00 58.91 613 SER A O 1
ATOM 4878 N N . ASP A 1 614 ? 18.308 -20.244 -29.121 1.00 57.81 614 ASP A N 1
ATOM 4879 C CA . ASP A 1 614 ? 17.039 -20.621 -29.770 1.00 57.81 614 ASP A CA 1
ATOM 4880 C C . ASP A 1 614 ? 16.250 -19.438 -30.388 1.00 57.81 614 ASP A C 1
ATOM 4882 O O . ASP A 1 614 ? 15.085 -19.576 -30.785 1.00 57.81 614 ASP A O 1
ATOM 4886 N N . VAL A 1 615 ? 16.877 -18.261 -30.535 1.00 63.22 615 VAL A N 1
ATOM 4887 C CA . VAL A 1 615 ? 16.229 -17.069 -31.094 1.00 63.22 615 VAL A CA 1
ATOM 4888 C C . VAL A 1 615 ? 16.260 -17.121 -32.617 1.00 63.22 615 VAL A C 1
ATOM 4890 O O . VAL A 1 615 ? 17.279 -16.885 -33.262 1.00 63.22 615 VAL A O 1
ATOM 4893 N N . LYS A 1 616 ? 15.094 -17.362 -33.215 1.00 68.94 616 LYS A N 1
ATOM 4894 C CA . LYS A 1 616 ? 14.903 -17.324 -34.668 1.00 68.94 616 LYS A CA 1
ATOM 4895 C C . LYS A 1 616 ? 15.013 -15.887 -35.187 1.00 68.94 616 LYS A C 1
ATOM 4897 O O . LYS A 1 616 ? 14.029 -15.155 -35.153 1.00 68.94 616 LYS A O 1
ATOM 4902 N N . ILE A 1 617 ? 16.183 -15.501 -35.701 1.00 67.38 617 ILE A N 1
ATOM 4903 C CA . ILE A 1 617 ? 16.364 -14.259 -36.469 1.00 67.38 617 ILE A CA 1
ATOM 4904 C C . ILE A 1 617 ? 15.851 -14.455 -37.908 1.00 67.38 617 ILE A C 1
ATOM 4906 O O . ILE A 1 617 ? 16.377 -15.305 -38.632 1.00 67.38 617 ILE A O 1
ATOM 4910 N N . PRO A 1 618 ? 14.890 -13.647 -38.389 1.00 66.12 618 PRO A N 1
ATOM 4911 C CA . PRO A 1 618 ? 14.518 -13.639 -39.801 1.00 66.12 618 PRO A CA 1
ATOM 4912 C C . PRO A 1 618 ? 15.593 -13.009 -40.704 1.00 66.12 618 PRO A C 1
ATOM 4914 O O . PRO A 1 618 ? 16.306 -12.089 -40.313 1.00 66.12 618 PRO A O 1
ATOM 4917 N N . MET A 1 619 ? 15.674 -13.484 -41.950 1.00 61.59 619 MET A N 1
ATOM 4918 C CA . MET A 1 619 ? 16.422 -12.854 -43.057 1.00 61.59 619 MET A CA 1
ATOM 4919 C C . MET A 1 619 ? 17.907 -12.519 -42.794 1.00 61.59 619 MET A C 1
ATOM 4921 O O . MET A 1 619 ? 18.439 -11.589 -43.391 1.00 61.59 619 MET A O 1
ATOM 4925 N N . ALA A 1 620 ? 18.595 -13.302 -41.953 1.00 71.25 620 ALA A N 1
ATOM 4926 C CA . ALA A 1 620 ? 20.020 -13.120 -41.640 1.00 71.25 620 ALA A CA 1
ATOM 4927 C C . ALA A 1 620 ? 20.373 -11.714 -41.101 1.00 71.25 620 ALA A C 1
ATOM 4929 O O . ALA A 1 620 ? 21.499 -11.246 -41.271 1.00 71.25 620 ALA A O 1
ATOM 4930 N N . ASN A 1 621 ? 19.416 -11.061 -40.432 1.00 76.81 621 ASN A N 1
ATOM 4931 C CA . ASN A 1 621 ? 19.587 -9.732 -39.853 1.00 76.81 621 ASN A CA 1
ATOM 4932 C C . ASN A 1 621 ? 20.817 -9.650 -38.918 1.00 76.81 621 ASN A C 1
ATOM 4934 O O . ASN A 1 621 ? 21.109 -10.617 -38.201 1.00 76.81 621 ASN A O 1
ATOM 4938 N N . PRO A 1 622 ? 21.522 -8.500 -38.878 1.00 73.94 622 PRO A N 1
ATOM 4939 C CA . PRO A 1 622 ? 22.595 -8.271 -37.918 1.00 73.94 622 PRO A CA 1
ATOM 4940 C C . PRO A 1 622 ? 22.047 -8.289 -36.492 1.00 73.94 622 PRO A C 1
ATOM 4942 O O . PRO A 1 622 ? 20.902 -7.890 -36.268 1.00 73.94 622 PRO A O 1
ATOM 4945 N N . TYR A 1 623 ? 22.842 -8.734 -35.524 1.00 70.00 623 TYR A N 1
ATOM 4946 C CA . TYR A 1 623 ? 22.415 -8.840 -34.131 1.00 70.00 623 TYR A CA 1
ATOM 4947 C C . TYR A 1 623 ? 23.400 -8.205 -33.157 1.00 70.00 623 TYR A C 1
ATOM 4949 O O . TYR A 1 623 ? 24.621 -8.209 -33.343 1.00 70.00 623 TYR A O 1
ATOM 4957 N N . LEU A 1 624 ? 22.809 -7.611 -32.123 1.00 74.25 624 LEU A N 1
ATOM 4958 C CA . LEU A 1 624 ? 23.482 -6.876 -31.075 1.00 74.25 624 LEU A CA 1
ATOM 4959 C C . LEU A 1 624 ? 23.429 -7.662 -29.773 1.00 74.25 624 LEU A C 1
ATOM 4961 O O . LEU A 1 624 ? 22.725 -8.648 -29.594 1.00 74.25 624 LEU A O 1
ATOM 4965 N N . VAL A 1 625 ? 24.281 -7.251 -28.871 1.00 70.69 625 VAL A N 1
ATOM 4966 C CA . VAL A 1 625 ? 24.945 -8.117 -27.925 1.00 70.69 625 VAL A CA 1
ATOM 4967 C C . VAL A 1 625 ? 25.516 -7.115 -26.842 1.00 70.69 625 VAL A C 1
ATOM 4969 O O . VAL A 1 625 ? 25.537 -5.943 -27.169 1.00 70.69 625 VAL A O 1
ATOM 4972 N N . LEU A 1 626 ? 25.910 -7.416 -25.587 1.00 73.38 626 LEU A N 1
ATOM 4973 C CA . LEU A 1 626 ? 26.440 -6.503 -24.508 1.00 73.38 626 LEU A CA 1
ATOM 4974 C C . LEU A 1 626 ? 27.172 -7.238 -23.301 1.00 73.38 626 LEU A C 1
ATOM 4976 O O . LEU A 1 626 ? 26.525 -7.522 -22.293 1.00 73.38 626 LEU A O 1
ATOM 4980 N N . PHE A 1 627 ? 28.480 -7.593 -23.321 1.00 73.25 627 PHE A N 1
ATOM 4981 C CA . PHE A 1 627 ? 29.097 -8.486 -22.284 1.00 73.25 627 PHE A CA 1
ATOM 4982 C C . PHE A 1 627 ? 29.571 -7.746 -21.023 1.00 73.25 627 PHE A C 1
ATOM 4984 O O . PHE A 1 627 ? 30.554 -7.011 -21.057 1.00 73.25 627 PHE A O 1
ATOM 4991 N N . MET A 1 628 ? 28.953 -8.014 -19.873 1.00 79.31 628 MET A N 1
ATOM 4992 C CA . MET A 1 628 ? 29.230 -7.359 -18.590 1.00 79.31 628 MET A CA 1
ATOM 4993 C C . MET A 1 628 ? 30.051 -8.244 -17.631 1.00 79.31 628 MET A C 1
ATOM 4995 O O . MET A 1 628 ? 29.536 -9.153 -16.975 1.00 79.31 628 MET A O 1
ATOM 4999 N N . SER A 1 629 ? 31.345 -7.944 -17.496 1.00 78.25 629 SER A N 1
ATOM 5000 C CA . SER A 1 629 ? 32.310 -8.670 -16.651 1.00 78.25 629 SER A CA 1
ATOM 5001 C C . SER A 1 629 ? 32.526 -7.975 -15.299 1.00 78.25 629 SER A C 1
ATOM 5003 O O . SER A 1 629 ? 33.618 -7.481 -14.985 1.00 78.25 629 SER A O 1
ATOM 5005 N N . LEU A 1 630 ? 31.457 -7.893 -14.501 1.00 81.06 630 LEU A N 1
ATOM 5006 C CA . LEU A 1 630 ? 31.319 -6.921 -13.407 1.00 81.06 630 LEU A CA 1
ATOM 5007 C C . LEU A 1 630 ? 32.360 -7.036 -12.267 1.00 81.06 630 LEU A C 1
ATOM 5009 O O . LEU A 1 630 ? 32.579 -6.052 -11.570 1.00 81.06 630 LEU A O 1
ATOM 5013 N N . LYS A 1 631 ? 33.046 -8.179 -12.091 1.00 73.12 631 LYS A N 1
ATOM 5014 C CA . LYS A 1 631 ? 34.120 -8.358 -11.076 1.00 73.12 631 LYS A CA 1
ATOM 5015 C C . LYS A 1 631 ? 35.554 -8.238 -11.599 1.00 73.12 631 LYS A C 1
ATOM 5017 O O . LYS A 1 631 ? 36.497 -8.265 -10.812 1.00 73.12 631 LYS A O 1
ATOM 5022 N N . THR A 1 632 ? 35.750 -8.152 -12.911 1.00 73.31 632 THR A N 1
ATOM 5023 C CA . THR A 1 632 ? 37.094 -8.206 -13.521 1.00 73.31 632 THR A CA 1
ATOM 5024 C C . THR A 1 632 ? 37.597 -6.822 -13.920 1.00 73.31 632 THR A C 1
ATOM 5026 O O . THR A 1 632 ? 36.805 -5.976 -14.321 1.00 73.31 632 THR A O 1
ATOM 5029 N N . LYS A 1 633 ? 38.917 -6.602 -13.860 1.00 70.12 633 LYS A N 1
ATOM 5030 C CA . LYS A 1 633 ? 39.567 -5.352 -14.288 1.00 70.12 633 LYS A CA 1
ATOM 5031 C C . LYS A 1 633 ? 40.131 -5.470 -15.712 1.00 70.12 633 LYS A C 1
ATOM 5033 O O . LYS A 1 633 ? 40.753 -6.483 -16.051 1.00 70.12 633 LYS A O 1
ATOM 5038 N N . GLY A 1 634 ? 39.931 -4.417 -16.500 1.00 70.38 634 GLY A N 1
ATOM 5039 C CA . GLY A 1 634 ? 40.332 -4.259 -17.899 1.00 70.38 634 GLY A CA 1
ATOM 5040 C C . GLY A 1 634 ? 39.617 -3.051 -18.517 1.00 70.38 634 GLY A C 1
ATOM 5041 O O . GLY A 1 634 ? 38.799 -2.425 -17.844 1.00 70.38 634 GLY A O 1
ATOM 5042 N N . ASP A 1 635 ? 39.903 -2.754 -19.781 1.00 66.88 635 ASP A N 1
ATOM 5043 C CA . ASP A 1 635 ? 39.282 -1.658 -20.536 1.00 66.88 635 ASP A CA 1
ATOM 5044 C C . ASP A 1 635 ? 38.167 -2.166 -21.460 1.00 66.88 635 ASP A C 1
ATOM 5046 O O . ASP A 1 635 ? 38.146 -3.338 -21.835 1.00 66.88 635 ASP A O 1
ATOM 5050 N N . VAL A 1 636 ? 37.238 -1.287 -21.849 1.00 67.56 636 VAL A N 1
ATOM 5051 C CA . VAL A 1 636 ? 36.140 -1.651 -22.761 1.00 67.56 636 VAL A CA 1
ATOM 5052 C C . VAL A 1 636 ? 36.706 -1.979 -24.149 1.00 67.56 636 VAL A C 1
ATOM 5054 O O . VAL A 1 636 ? 37.268 -1.106 -24.813 1.00 67.56 636 VAL A O 1
ATOM 5057 N N . ALA A 1 637 ? 36.567 -3.226 -24.601 1.00 68.31 637 ALA A N 1
ATOM 5058 C CA . ALA A 1 637 ? 37.250 -3.738 -25.796 1.00 68.31 637 ALA A CA 1
ATOM 5059 C C . ALA A 1 637 ? 36.316 -4.571 -26.693 1.00 68.31 637 ALA A C 1
ATOM 5061 O O . ALA A 1 637 ? 35.431 -5.246 -26.168 1.00 68.31 637 ALA A O 1
ATOM 5062 N N . PRO A 1 638 ? 36.461 -4.540 -28.031 1.00 61.81 638 PRO A N 1
ATOM 5063 C CA . PRO A 1 638 ? 35.737 -5.437 -28.927 1.00 61.81 638 PRO A CA 1
ATOM 5064 C C . PRO A 1 638 ? 36.310 -6.865 -28.907 1.00 61.81 638 PRO A C 1
ATOM 5066 O O . PRO A 1 638 ? 37.459 -7.109 -28.534 1.00 61.81 638 PRO A O 1
ATOM 5069 N N . LEU A 1 639 ? 35.490 -7.818 -29.333 1.00 63.66 639 LEU A N 1
ATOM 5070 C CA . LEU A 1 639 ? 35.799 -9.229 -29.546 1.00 63.66 639 LEU A CA 1
ATOM 5071 C C . LEU A 1 639 ? 35.804 -9.495 -31.048 1.00 63.66 639 LEU A C 1
ATOM 5073 O O . LEU A 1 639 ? 34.763 -9.351 -31.686 1.00 63.66 639 LEU A O 1
ATOM 5077 N N . LEU A 1 640 ? 36.946 -9.959 -31.566 1.00 60.00 640 LEU A N 1
ATOM 5078 C CA . LEU A 1 640 ? 37.155 -10.289 -32.980 1.00 60.00 640 LEU A CA 1
ATOM 5079 C C . LEU A 1 640 ? 35.982 -11.121 -33.554 1.00 60.00 640 LEU A C 1
ATOM 5081 O O . LEU A 1 640 ? 35.793 -12.268 -33.118 1.00 60.00 640 LEU A O 1
ATOM 5085 N N . PRO A 1 641 ? 35.198 -10.581 -34.508 1.00 55.94 641 PRO A N 1
ATOM 5086 C CA . PRO A 1 641 ? 33.975 -11.222 -34.975 1.00 55.94 641 PRO A CA 1
ATOM 5087 C C . PRO A 1 641 ? 34.262 -12.481 -35.804 1.00 55.94 641 PRO A C 1
ATOM 5089 O O . PRO A 1 641 ? 35.151 -12.507 -36.654 1.00 55.94 641 PRO A O 1
ATOM 5092 N N . LYS A 1 642 ? 33.477 -13.539 -35.556 1.00 61.31 642 LYS A N 1
ATOM 5093 C CA . LYS A 1 642 ? 33.458 -14.778 -36.364 1.00 61.31 642 LYS A CA 1
ATOM 5094 C C . LYS A 1 642 ? 32.193 -14.941 -37.209 1.00 61.31 642 LYS A C 1
ATOM 5096 O O . LYS A 1 642 ? 32.202 -15.715 -38.159 1.00 61.31 642 LYS A O 1
ATOM 5101 N N . ASP A 1 643 ? 31.127 -14.223 -36.865 1.00 70.38 643 ASP A N 1
ATOM 5102 C CA . ASP A 1 643 ? 29.912 -14.087 -37.668 1.00 70.38 643 ASP A CA 1
ATOM 5103 C C . ASP A 1 643 ? 29.839 -12.631 -38.138 1.00 70.38 643 ASP A C 1
ATOM 5105 O O . ASP A 1 643 ? 29.845 -11.718 -37.313 1.00 70.38 643 ASP A O 1
ATOM 5109 N N . ALA A 1 644 ? 29.781 -12.411 -39.453 1.00 70.38 644 ALA A N 1
ATOM 5110 C CA . ALA A 1 644 ? 29.732 -11.076 -40.053 1.00 70.38 644 ALA A CA 1
ATOM 5111 C C . ALA A 1 644 ? 28.435 -10.303 -39.732 1.00 70.38 644 ALA A C 1
ATOM 5113 O O . ALA A 1 644 ? 28.362 -9.100 -39.962 1.00 70.38 644 ALA A O 1
ATOM 5114 N N . ARG A 1 645 ? 27.414 -10.977 -39.184 1.00 73.06 645 ARG A N 1
ATOM 5115 C CA . ARG A 1 645 ? 26.176 -10.367 -38.678 1.00 73.06 645 ARG A CA 1
ATOM 5116 C C . ARG A 1 645 ? 26.316 -9.816 -37.255 1.00 73.06 645 ARG A C 1
ATOM 5118 O O . ARG A 1 645 ? 25.396 -9.154 -36.779 1.00 73.06 645 ARG A O 1
ATOM 5125 N N . ARG A 1 646 ? 27.400 -10.136 -36.537 1.00 75.62 646 ARG A N 1
ATOM 5126 C CA . ARG A 1 646 ? 27.467 -10.004 -35.077 1.00 75.62 646 ARG A CA 1
ATOM 5127 C C . ARG A 1 646 ? 28.540 -9.035 -34.604 1.00 75.62 646 ARG A C 1
ATOM 5129 O O . ARG A 1 646 ? 29.730 -9.310 -34.719 1.00 75.62 646 ARG A O 1
ATOM 5136 N N . ALA A 1 647 ? 28.099 -8.019 -33.878 1.00 72.62 647 ALA A N 1
ATOM 5137 C CA . ALA A 1 647 ? 28.965 -7.126 -33.119 1.00 72.62 647 ALA A CA 1
ATOM 5138 C C . ALA A 1 647 ? 29.274 -7.702 -31.706 1.00 72.62 647 ALA A C 1
ATOM 5140 O O . ALA A 1 647 ? 28.339 -8.090 -31.008 1.00 72.62 647 ALA A O 1
ATOM 5141 N N . SER A 1 648 ? 30.521 -7.707 -31.196 1.00 71.69 648 SER A N 1
ATOM 5142 C CA . SER A 1 648 ? 30.845 -8.136 -29.804 1.00 71.69 648 SER A CA 1
ATOM 5143 C C . SER A 1 648 ? 31.847 -7.241 -28.991 1.00 71.69 648 SER A C 1
ATOM 5145 O O . SER A 1 648 ? 32.903 -6.925 -29.514 1.00 71.69 648 SER A O 1
ATOM 5147 N N . GLN A 1 649 ? 31.540 -6.855 -27.722 1.00 74.38 649 GLN A N 1
ATOM 5148 C CA . GLN A 1 649 ? 32.260 -5.949 -26.757 1.00 74.38 649 GLN A CA 1
ATOM 5149 C C . GLN A 1 649 ? 32.452 -6.749 -25.475 1.00 74.38 649 GLN A C 1
ATOM 5151 O O . GLN A 1 649 ? 31.716 -7.695 -25.203 1.00 74.38 649 GLN A O 1
ATOM 5156 N N . VAL A 1 650 ? 33.362 -6.277 -24.638 1.00 75.12 650 VAL A N 1
ATOM 5157 C CA . VAL A 1 650 ? 33.529 -6.634 -23.240 1.00 75.12 650 VAL A CA 1
ATOM 5158 C C . VAL A 1 650 ? 33.558 -5.354 -22.407 1.00 75.12 650 VAL A C 1
ATOM 5160 O O . VAL A 1 650 ? 34.341 -4.449 -22.687 1.00 75.12 650 VAL A O 1
ATOM 5163 N N . PHE A 1 651 ? 32.736 -5.297 -21.362 1.00 75.19 651 PHE A N 1
ATOM 5164 C CA . PHE A 1 651 ? 32.805 -4.322 -20.275 1.00 75.19 651 PHE A CA 1
ATOM 5165 C C . PHE A 1 651 ? 33.449 -4.971 -19.047 1.00 75.19 651 PHE A C 1
ATOM 5167 O O . PHE A 1 651 ? 33.146 -6.118 -18.711 1.00 75.19 651 PHE A O 1
ATOM 5174 N N . HIS A 1 652 ? 34.303 -4.234 -18.341 1.00 77.75 652 HIS A N 1
ATOM 5175 C CA . HIS A 1 652 ? 35.049 -4.715 -17.178 1.00 77.75 652 HIS A CA 1
ATOM 5176 C C . HIS A 1 652 ? 34.806 -3.805 -15.963 1.00 77.75 652 HIS A C 1
ATOM 5178 O O . HIS A 1 652 ? 35.051 -2.599 -16.017 1.00 77.75 652 HIS A O 1
ATOM 5184 N N . GLY A 1 653 ? 34.327 -4.385 -14.857 1.00 81.44 653 GLY A N 1
ATOM 5185 C CA . GLY A 1 653 ? 33.972 -3.634 -13.648 1.00 81.44 653 GLY A CA 1
ATOM 5186 C C . GLY A 1 653 ? 32.839 -2.626 -13.879 1.00 81.44 653 GLY A C 1
ATOM 5187 O O . GLY A 1 653 ? 32.115 -2.705 -14.870 1.00 81.44 653 GLY A O 1
ATOM 5188 N N . PHE A 1 654 ? 32.694 -1.659 -12.968 1.00 82.12 654 PHE A N 1
ATOM 5189 C CA . PHE A 1 654 ? 31.706 -0.575 -13.102 1.00 82.12 654 PHE A CA 1
ATOM 5190 C C . PHE A 1 654 ? 32.269 0.710 -13.718 1.00 82.12 654 PHE A C 1
ATOM 5192 O O . PHE A 1 654 ? 31.511 1.505 -14.266 1.00 82.12 654 PHE A O 1
ATOM 5199 N N . LYS A 1 655 ? 33.595 0.907 -13.687 1.00 72.44 655 LYS A N 1
ATOM 5200 C CA . LYS A 1 655 ? 34.248 2.109 -14.242 1.00 72.44 655 LYS A CA 1
ATOM 5201 C C . LYS A 1 655 ? 34.200 2.184 -15.777 1.00 72.44 655 LYS A C 1
ATOM 5203 O O . LYS A 1 655 ? 34.469 3.242 -16.330 1.00 72.44 655 LYS A O 1
ATOM 5208 N N . GLY A 1 656 ? 33.823 1.094 -16.452 1.00 69.00 656 GLY A N 1
ATOM 5209 C CA . GLY A 1 656 ? 33.589 1.052 -17.898 1.00 69.00 656 GLY A CA 1
ATOM 5210 C C . GLY A 1 656 ? 32.222 1.576 -18.365 1.00 69.00 656 GLY A C 1
ATOM 5211 O O . GLY A 1 656 ? 31.958 1.513 -19.563 1.00 69.00 656 GLY A O 1
ATOM 5212 N N . TYR A 1 657 ? 31.351 2.062 -17.467 1.00 82.25 657 TYR A N 1
ATOM 5213 C CA . TYR A 1 657 ? 30.024 2.581 -17.830 1.00 82.25 657 TYR A CA 1
ATOM 5214 C C . TYR A 1 657 ? 29.911 4.091 -17.591 1.00 82.25 657 TYR A C 1
ATOM 5216 O O . TYR A 1 657 ? 29.835 4.548 -16.449 1.00 82.25 657 TYR A O 1
ATOM 5224 N N . ALA A 1 658 ? 29.808 4.871 -18.668 1.00 81.88 658 ALA A N 1
ATOM 5225 C CA . ALA A 1 658 ? 29.700 6.332 -18.601 1.00 81.88 658 ALA A CA 1
ATOM 5226 C C . ALA A 1 658 ? 28.380 6.829 -17.972 1.00 81.88 658 ALA A C 1
ATOM 5228 O O . ALA A 1 658 ? 28.287 7.978 -17.542 1.00 81.88 658 ALA A O 1
ATOM 5229 N N . CYS A 1 659 ? 27.360 5.969 -17.883 1.00 82.12 659 CYS A N 1
ATOM 5230 C CA . CYS A 1 659 ? 26.064 6.279 -17.279 1.00 82.12 659 CYS A CA 1
ATOM 5231 C C . CYS A 1 659 ? 26.011 6.138 -15.745 1.00 82.12 659 CYS A C 1
ATOM 5233 O O . CYS A 1 659 ? 24.938 6.329 -15.169 1.00 82.12 659 CYS A O 1
ATOM 5235 N N . LEU A 1 660 ? 27.102 5.740 -15.075 1.00 83.50 660 LEU A N 1
ATOM 5236 C CA . LEU A 1 660 ? 27.122 5.507 -13.627 1.00 83.50 660 LEU A CA 1
ATOM 5237 C C . LEU A 1 660 ? 27.830 6.640 -12.865 1.00 83.50 660 LEU A C 1
ATOM 5239 O O . LEU A 1 660 ? 29.048 6.776 -12.964 1.00 83.50 660 LEU A O 1
ATOM 5243 N N . PRO A 1 661 ? 27.112 7.400 -12.018 1.00 82.25 661 PRO A N 1
ATOM 5244 C CA . PRO A 1 661 ? 27.740 8.228 -10.995 1.00 82.25 661 PRO A CA 1
ATOM 5245 C C . PRO A 1 661 ? 28.524 7.372 -9.989 1.00 82.25 661 PRO A C 1
ATOM 5247 O O . PRO A 1 661 ? 28.078 6.282 -9.627 1.00 82.25 661 PRO A O 1
ATOM 5250 N N . GLU A 1 662 ? 29.646 7.887 -9.482 1.00 83.06 662 GLU A N 1
ATOM 5251 C CA . GLU A 1 662 ? 30.621 7.134 -8.673 1.00 83.06 662 GLU A CA 1
ATOM 5252 C C . GLU A 1 662 ? 29.988 6.350 -7.509 1.00 83.06 662 GLU A C 1
ATOM 5254 O O . GLU A 1 662 ? 30.053 5.124 -7.494 1.00 83.06 662 GLU A O 1
ATOM 5259 N N . GLY A 1 663 ? 29.245 7.010 -6.613 1.00 83.94 663 GLY A N 1
ATOM 5260 C CA . GLY A 1 663 ? 28.579 6.324 -5.494 1.00 83.94 663 GLY A CA 1
ATOM 5261 C C . GLY A 1 663 ? 27.507 5.291 -5.896 1.00 83.94 663 GLY A C 1
ATOM 5262 O O . GLY A 1 663 ? 27.140 4.443 -5.085 1.00 83.94 663 GLY A O 1
ATOM 5263 N N . VAL A 1 664 ? 26.991 5.330 -7.134 1.00 84.19 664 VAL A N 1
ATOM 5264 C CA . VAL A 1 664 ? 26.105 4.274 -7.671 1.00 84.19 664 VAL A CA 1
ATOM 5265 C C . VAL A 1 664 ? 26.936 3.072 -8.113 1.00 84.19 664 VAL A C 1
ATOM 5267 O O . VAL A 1 664 ? 26.555 1.943 -7.816 1.00 84.19 664 VAL A O 1
ATOM 5270 N N . ALA A 1 665 ? 28.080 3.301 -8.764 1.00 87.19 665 ALA A N 1
ATOM 5271 C CA . ALA A 1 665 ? 29.034 2.246 -9.096 1.00 87.19 665 ALA A CA 1
ATOM 5272 C C . ALA A 1 665 ? 29.556 1.540 -7.829 1.00 87.19 665 ALA A C 1
ATOM 5274 O O . ALA A 1 665 ? 29.526 0.315 -7.776 1.00 87.19 665 ALA A O 1
ATOM 5275 N N . GLU A 1 666 ? 29.919 2.288 -6.780 1.00 88.00 666 GLU A N 1
ATOM 5276 C CA . GLU A 1 666 ? 30.312 1.733 -5.472 1.00 88.00 666 GLU A CA 1
ATOM 5277 C C . GLU A 1 666 ? 29.215 0.855 -4.849 1.00 88.00 666 GLU A C 1
ATOM 5279 O O . GLU A 1 666 ? 29.483 -0.242 -4.362 1.00 88.00 666 GLU A O 1
ATOM 5284 N N . ALA A 1 667 ? 27.959 1.317 -4.872 1.00 87.81 667 ALA A N 1
ATOM 5285 C CA . ALA A 1 667 ? 26.837 0.565 -4.316 1.00 87.81 667 ALA A CA 1
ATOM 5286 C C . ALA A 1 667 ? 26.549 -0.722 -5.111 1.00 87.81 667 ALA A C 1
ATOM 5288 O O . ALA A 1 667 ? 26.207 -1.746 -4.518 1.00 87.81 667 ALA A O 1
ATOM 5289 N N . LEU A 1 668 ? 26.703 -0.688 -6.439 1.00 87.88 668 LEU A N 1
ATOM 5290 C CA . LEU A 1 668 ? 26.601 -1.878 -7.286 1.00 87.88 668 LEU A CA 1
ATOM 5291 C C . LEU A 1 668 ? 27.786 -2.835 -7.075 1.00 87.88 668 LEU A C 1
ATOM 5293 O O . LEU A 1 668 ? 27.582 -4.049 -7.107 1.00 87.88 668 LEU A O 1
ATOM 5297 N N . GLU A 1 669 ? 28.987 -2.321 -6.793 1.00 88.50 669 GLU A N 1
ATOM 5298 C CA . GLU A 1 669 ? 30.151 -3.135 -6.428 1.00 88.50 669 GLU A CA 1
ATOM 5299 C C . GLU A 1 669 ? 29.940 -3.842 -5.079 1.00 88.50 669 GLU A C 1
ATOM 5301 O O . GLU A 1 669 ? 30.137 -5.055 -4.997 1.00 88.50 669 GLU A O 1
ATOM 5306 N N . GLU A 1 670 ? 29.397 -3.152 -4.067 1.00 86.31 670 GLU A N 1
ATOM 5307 C CA . GLU A 1 670 ? 28.934 -3.784 -2.817 1.00 86.31 670 GLU A CA 1
ATOM 5308 C C . GLU A 1 670 ? 27.884 -4.881 -3.094 1.00 86.31 670 GLU A C 1
ATOM 5310 O O . GLU A 1 670 ? 27.935 -5.962 -2.502 1.00 86.31 670 GLU A O 1
ATOM 5315 N N . MET A 1 671 ? 26.949 -4.628 -4.021 1.00 87.31 671 MET A N 1
ATOM 5316 C CA . MET A 1 671 ? 25.869 -5.562 -4.353 1.00 87.31 671 MET A CA 1
ATOM 5317 C C . MET A 1 671 ? 26.366 -6.840 -5.034 1.00 87.31 671 MET A C 1
ATOM 5319 O O . MET A 1 671 ? 25.934 -7.922 -4.653 1.00 87.31 671 MET A O 1
ATOM 5323 N N . ILE A 1 672 ? 27.277 -6.768 -6.010 1.00 83.94 672 ILE A N 1
ATOM 5324 C CA . ILE A 1 672 ? 27.758 -7.980 -6.701 1.00 83.94 672 ILE A CA 1
ATOM 5325 C C . ILE A 1 672 ? 28.758 -8.798 -5.877 1.00 83.94 672 ILE A C 1
ATOM 5327 O O . ILE A 1 672 ? 28.937 -9.992 -6.137 1.00 83.94 672 ILE A O 1
ATOM 5331 N N . GLN A 1 673 ? 29.432 -8.176 -4.905 1.00 80.75 673 GLN A N 1
ATOM 5332 C CA . GLN A 1 673 ? 30.330 -8.858 -3.969 1.00 80.75 673 GLN A CA 1
ATOM 5333 C C . GLN A 1 673 ? 29.580 -9.498 -2.793 1.00 80.75 673 GLN A C 1
ATOM 5335 O O . GLN A 1 673 ? 30.211 -10.119 -1.942 1.00 80.75 673 GLN A O 1
ATOM 5340 N N . VAL A 1 674 ? 28.248 -9.395 -2.751 1.00 79.75 674 VAL A N 1
ATOM 5341 C CA . VAL A 1 674 ? 27.445 -10.045 -1.718 1.00 79.75 674 VAL A CA 1
ATOM 5342 C C . VAL A 1 674 ? 27.601 -11.570 -1.768 1.00 79.75 674 VAL A C 1
ATOM 5344 O O . VAL A 1 674 ? 27.516 -12.208 -2.821 1.00 79.75 674 VAL A O 1
ATOM 5347 N N . GLU A 1 675 ? 27.811 -12.159 -0.597 1.00 73.31 675 GLU A N 1
ATOM 5348 C CA . GLU A 1 675 ? 27.759 -13.602 -0.382 1.00 73.31 675 GLU A CA 1
ATOM 5349 C C . GLU A 1 675 ? 26.587 -13.917 0.560 1.00 73.31 675 GLU A C 1
ATOM 5351 O O . GLU A 1 675 ? 26.259 -13.071 1.402 1.00 73.31 675 GLU A O 1
ATOM 5356 N N . PRO A 1 676 ? 25.923 -15.081 0.432 1.00 70.44 676 PRO A N 1
ATOM 5357 C CA . PRO A 1 676 ? 24.855 -15.457 1.351 1.00 70.44 676 PRO A CA 1
ATOM 5358 C C . PRO A 1 676 ? 25.420 -15.671 2.761 1.00 70.44 676 PRO A C 1
ATOM 5360 O O . PRO A 1 676 ? 26.352 -16.449 2.942 1.00 70.44 676 PRO A O 1
ATOM 5363 N N . ASP A 1 677 ? 24.843 -15.021 3.772 1.00 73.19 677 ASP A N 1
ATOM 5364 C CA . ASP A 1 677 ? 25.234 -15.209 5.173 1.00 73.19 677 ASP A CA 1
ATOM 5365 C C . ASP A 1 677 ? 24.005 -15.417 6.060 1.00 73.19 677 ASP A C 1
ATOM 5367 O O . ASP A 1 677 ? 23.571 -14.541 6.808 1.00 73.19 677 ASP A O 1
ATOM 5371 N N . LEU A 1 678 ? 23.444 -16.626 6.001 1.00 70.06 678 LEU A N 1
ATOM 5372 C CA . LEU A 1 678 ? 22.347 -17.056 6.873 1.00 70.06 678 LEU A CA 1
ATOM 5373 C C . LEU A 1 678 ? 22.740 -17.025 8.362 1.00 70.06 678 LEU A C 1
ATOM 5375 O O . LEU A 1 678 ? 21.860 -16.897 9.208 1.00 70.06 678 LEU A O 1
ATOM 5379 N N . ARG A 1 679 ? 24.039 -17.075 8.708 1.00 72.19 679 ARG A N 1
ATOM 5380 C CA . ARG A 1 679 ? 24.513 -16.878 10.094 1.00 72.19 679 ARG A CA 1
ATOM 5381 C C . ARG A 1 679 ? 24.066 -15.526 10.660 1.00 72.19 679 ARG A C 1
ATOM 5383 O O . ARG A 1 679 ? 23.693 -15.480 11.828 1.00 72.19 679 ARG A O 1
ATOM 5390 N N . SER A 1 680 ? 24.008 -14.461 9.853 1.00 69.19 680 SER A N 1
ATOM 5391 C CA . SER A 1 680 ? 23.500 -13.144 10.281 1.00 69.19 680 SER A CA 1
ATOM 5392 C C . SER A 1 680 ? 22.046 -13.155 10.786 1.00 69.19 680 SER A C 1
ATOM 5394 O O . SER A 1 680 ? 21.654 -12.276 11.554 1.00 69.19 680 SER A O 1
ATOM 5396 N N . LEU A 1 681 ? 21.247 -14.173 10.434 1.00 64.56 681 LEU A N 1
ATOM 5397 C CA . LEU A 1 681 ? 19.879 -14.361 10.938 1.00 64.56 681 LEU A CA 1
ATOM 5398 C C . LEU A 1 681 ? 19.831 -14.934 12.370 1.00 64.56 681 LEU A C 1
ATOM 5400 O O . LEU A 1 681 ? 18.763 -14.947 12.997 1.00 64.56 681 LEU A O 1
ATOM 5404 N N . HIS A 1 682 ? 20.963 -15.389 12.916 1.00 68.56 682 HIS A N 1
ATOM 5405 C CA . HIS A 1 682 ? 21.092 -15.999 14.240 1.00 68.56 682 HIS A CA 1
ATOM 5406 C C . HIS A 1 682 ? 21.967 -15.130 15.161 1.00 68.56 682 HIS A C 1
ATOM 5408 O O . HIS A 1 682 ? 23.126 -14.854 14.871 1.00 68.56 682 HIS A O 1
ATOM 5414 N N . GLN A 1 683 ? 21.402 -14.682 16.287 1.00 69.31 683 GLN A N 1
ATOM 5415 C CA . GLN A 1 683 ? 22.129 -13.892 17.295 1.00 69.31 683 GLN A CA 1
ATOM 5416 C C . GLN A 1 683 ? 22.823 -14.794 18.321 1.00 69.31 683 GLN A C 1
ATOM 5418 O O . GLN A 1 683 ? 23.891 -14.469 18.831 1.00 69.31 683 GLN A O 1
ATOM 5423 N N . ASP A 1 684 ? 22.237 -15.951 18.591 1.00 66.38 684 ASP A N 1
ATOM 5424 C CA . ASP A 1 684 ? 22.782 -17.013 19.420 1.00 66.38 684 ASP A CA 1
ATOM 5425 C C . ASP A 1 684 ? 23.929 -17.760 18.709 1.00 66.38 684 ASP A C 1
ATOM 5427 O O . ASP A 1 684 ? 24.011 -17.787 17.479 1.00 66.38 684 ASP A O 1
ATOM 5431 N N . GLN A 1 685 ? 24.848 -18.335 19.488 1.00 76.38 685 GLN A N 1
ATOM 5432 C CA . GLN A 1 685 ? 25.986 -19.093 18.955 1.00 76.38 685 GLN A CA 1
ATOM 5433 C C . GLN A 1 685 ? 25.562 -20.456 18.359 1.00 76.38 685 GLN A C 1
ATOM 5435 O O . GLN A 1 685 ? 25.939 -20.714 17.214 1.00 76.38 685 GLN A O 1
ATOM 5440 N N . PRO A 1 686 ? 24.711 -21.280 19.016 1.00 73.31 686 PRO A N 1
ATOM 5441 C CA . PRO A 1 686 ? 24.302 -22.576 18.465 1.00 73.31 686 PRO A CA 1
ATOM 5442 C C . PRO A 1 686 ? 23.536 -22.456 17.143 1.00 73.31 686 PRO A C 1
ATOM 5444 O O . PRO A 1 686 ? 23.733 -23.263 16.242 1.00 73.31 686 PRO A O 1
ATOM 5447 N N . GLY A 1 687 ? 22.698 -21.429 16.974 1.00 69.56 687 GLY A N 1
ATOM 5448 C CA . GLY A 1 687 ? 22.010 -21.151 15.717 1.00 69.56 687 GLY A CA 1
ATOM 5449 C C . GLY A 1 687 ? 22.957 -20.753 14.585 1.00 69.56 687 GLY A C 1
ATOM 5450 O O . GLY A 1 687 ? 22.737 -21.157 13.444 1.00 69.56 687 GLY A O 1
ATOM 5451 N N . ARG A 1 688 ? 24.043 -20.026 14.885 1.00 75.88 688 ARG A N 1
ATOM 5452 C CA . ARG A 1 688 ? 25.102 -19.711 13.908 1.00 75.88 688 ARG A CA 1
ATOM 5453 C C . ARG A 1 688 ? 25.908 -20.951 13.523 1.00 75.88 688 ARG A C 1
ATOM 5455 O O . ARG A 1 688 ? 26.164 -21.155 12.338 1.00 75.88 688 ARG A O 1
ATOM 5462 N N . GLU A 1 689 ? 26.248 -21.796 14.491 1.00 75.38 689 GLU A N 1
ATOM 5463 C CA . GLU A 1 689 ? 26.937 -23.076 14.273 1.00 75.38 689 GLU A CA 1
ATOM 5464 C C . GLU A 1 689 ? 26.067 -24.073 13.495 1.00 75.38 689 GLU A C 1
ATOM 5466 O O . GLU A 1 689 ? 26.546 -24.711 12.557 1.00 75.38 689 GLU A O 1
ATOM 5471 N N . TYR A 1 690 ? 24.770 -24.150 13.799 1.00 74.00 690 TYR A N 1
ATOM 5472 C CA . TYR A 1 690 ? 23.799 -24.946 13.050 1.00 74.00 690 TYR A CA 1
ATOM 5473 C C . TYR A 1 690 ? 23.649 -24.435 11.613 1.00 74.00 690 TYR A C 1
ATOM 5475 O O . TYR A 1 690 ? 23.817 -25.211 10.674 1.00 74.00 690 TYR A O 1
ATOM 5483 N N . ALA A 1 691 ? 23.412 -23.131 11.418 1.00 68.31 691 ALA A N 1
ATOM 5484 C CA . ALA A 1 691 ? 23.283 -22.527 10.089 1.00 68.31 691 ALA A CA 1
ATOM 5485 C C . ALA A 1 691 ? 24.537 -22.744 9.225 1.00 68.31 691 ALA A C 1
ATOM 5487 O O . ALA A 1 691 ? 24.408 -22.971 8.021 1.00 68.31 691 ALA A O 1
ATOM 5488 N N . HIS A 1 692 ? 25.724 -22.722 9.841 1.00 71.50 692 HIS A N 1
ATOM 5489 C CA . HIS A 1 692 ? 26.993 -23.080 9.211 1.00 71.50 692 HIS A CA 1
ATOM 5490 C C . HIS A 1 692 ? 27.054 -24.569 8.831 1.00 71.50 692 HIS A C 1
ATOM 5492 O O . HIS A 1 692 ? 27.328 -24.908 7.682 1.00 71.50 692 HIS A O 1
ATOM 5498 N N . THR A 1 693 ? 26.736 -25.456 9.777 1.00 72.12 693 THR A N 1
ATOM 5499 C CA . THR A 1 693 ? 26.839 -26.918 9.623 1.00 72.12 693 THR A CA 1
ATOM 5500 C C . THR A 1 693 ? 25.856 -27.491 8.601 1.00 72.12 693 THR A C 1
ATOM 5502 O O . THR A 1 693 ? 26.208 -28.429 7.892 1.00 72.12 693 THR A O 1
ATOM 5505 N N . VAL A 1 694 ? 24.643 -26.934 8.484 1.00 64.31 694 VAL A N 1
ATOM 5506 C CA . VAL A 1 694 ? 23.624 -27.418 7.527 1.00 64.31 694 VAL A CA 1
ATOM 5507 C C . VAL A 1 694 ? 23.689 -26.755 6.147 1.00 64.31 694 VAL A C 1
ATOM 5509 O O . VAL A 1 694 ? 23.035 -27.227 5.223 1.00 64.31 694 VAL A O 1
ATOM 5512 N N . ASN A 1 695 ? 24.498 -25.703 5.974 1.00 60.84 695 ASN A N 1
ATOM 5513 C CA . ASN A 1 695 ? 24.765 -25.079 4.671 1.00 60.84 695 ASN A CA 1
ATOM 5514 C C . ASN A 1 695 ? 26.280 -25.025 4.381 1.00 60.84 695 ASN A C 1
ATOM 5516 O O . ASN A 1 695 ? 26.798 -23.943 4.094 1.00 60.84 695 ASN A O 1
ATOM 5520 N N . PRO A 1 696 ? 27.025 -26.149 4.445 1.00 60.94 696 PRO A N 1
ATOM 5521 C CA . PRO A 1 696 ? 28.486 -26.119 4.364 1.00 60.94 696 PRO A CA 1
ATOM 5522 C C . PRO A 1 696 ? 28.965 -25.477 3.056 1.00 60.94 696 PRO A C 1
ATOM 5524 O O . PRO A 1 696 ? 29.831 -24.612 3.091 1.00 60.94 696 PRO A O 1
ATOM 5527 N N . LEU A 1 697 ? 28.301 -25.779 1.933 1.00 55.16 697 LEU A N 1
ATOM 5528 C CA . LEU A 1 697 ? 28.582 -25.220 0.601 1.00 55.16 697 LEU A CA 1
ATOM 5529 C C . LEU A 1 697 ? 28.499 -23.681 0.513 1.00 55.16 697 LEU A C 1
ATOM 5531 O O . LEU A 1 697 ? 29.013 -23.107 -0.442 1.00 55.16 697 LEU A O 1
ATOM 5535 N N . VAL A 1 698 ? 27.851 -23.015 1.476 1.00 59.81 698 VAL A N 1
ATOM 5536 C CA . VAL A 1 698 ? 27.767 -21.545 1.552 1.00 59.81 698 VAL A CA 1
ATOM 5537 C C . VAL A 1 698 ? 28.977 -20.947 2.281 1.00 59.81 698 VAL A C 1
ATOM 5539 O O . VAL A 1 698 ? 29.371 -19.825 1.978 1.00 59.81 698 VAL A O 1
ATOM 5542 N N . TYR A 1 699 ? 29.591 -21.691 3.209 1.00 62.94 699 TYR A N 1
ATOM 5543 C CA . TYR A 1 699 ? 30.657 -21.189 4.088 1.00 62.94 699 TYR A CA 1
ATOM 5544 C C . TYR A 1 699 ? 32.029 -21.825 3.854 1.00 62.94 699 TYR A C 1
ATOM 5546 O O . TYR A 1 699 ? 33.029 -21.272 4.308 1.00 62.94 699 TYR A O 1
ATOM 5554 N N . THR A 1 700 ? 32.118 -22.929 3.107 1.00 50.66 700 THR A N 1
ATOM 5555 C CA . THR A 1 700 ? 33.386 -23.511 2.644 1.00 50.66 700 THR A CA 1
ATOM 5556 C C . THR A 1 700 ? 33.965 -22.727 1.460 1.00 50.66 700 THR A C 1
ATOM 5558 O O . THR A 1 700 ? 34.186 -23.273 0.379 1.00 50.66 700 THR A O 1
ATOM 5561 N N . GLY A 1 701 ? 34.204 -21.429 1.665 1.00 43.78 701 GLY A N 1
ATOM 5562 C CA . GLY A 1 701 ? 35.189 -20.670 0.896 1.00 43.78 701 GLY A CA 1
ATOM 5563 C C . GLY A 1 701 ? 36.610 -21.006 1.380 1.00 43.78 701 GLY A C 1
ATOM 5564 O O . GLY A 1 701 ? 36.771 -21.467 2.513 1.00 43.78 701 GLY A O 1
ATOM 5565 N N . PRO A 1 702 ? 37.650 -20.823 0.547 1.00 36.47 702 PRO A N 1
ATOM 5566 C CA . PRO A 1 702 ? 39.021 -21.132 0.943 1.00 36.47 702 PRO A CA 1
ATOM 5567 C C . PRO A 1 702 ? 39.478 -20.229 2.095 1.00 36.47 702 PRO A C 1
ATOM 5569 O O . PRO A 1 702 ? 39.243 -19.022 2.076 1.00 36.47 702 PRO A O 1
ATOM 5572 N N . GLN A 1 703 ? 40.153 -20.821 3.083 1.00 34.84 703 GLN A N 1
ATOM 5573 C CA . GLN A 1 703 ? 40.799 -20.073 4.160 1.00 34.84 703 GLN A CA 1
ATOM 5574 C C . GLN A 1 703 ? 41.941 -19.212 3.601 1.00 34.84 703 GLN A C 1
ATOM 5576 O O . GLN A 1 703 ? 42.720 -19.679 2.767 1.00 34.84 703 GLN A O 1
ATOM 5581 N N . SER A 1 704 ? 42.022 -17.974 4.090 1.00 31.19 704 SER A N 1
ATOM 5582 C CA . SER A 1 704 ? 43.117 -17.018 3.886 1.00 31.19 704 SER A CA 1
ATOM 5583 C C . SER A 1 704 ? 43.826 -16.752 5.208 1.00 31.19 704 SER A C 1
ATOM 5585 O O . SER A 1 704 ? 43.085 -16.364 6.143 1.00 31.19 704 SER A O 1
#

Secondary structure (DSSP, 8-state):
-PPPP-PPP------TTSHHHHHHHHHHHTTS-GGGTTTHHHHHHHHHHHH-HHHHHHHHHHHHHHHHHHHTTT---HHHHHHHHHHHHTTSS-HHHHHHHTT---HHHHHHHHHHHHHHH-HHHHT-TTS-HHHHHHHTTS-THHHHHHHHHHHSTTHHHHTTTT--HHHHHHHHHS--TTHHHHHHHHHHHHHHHHHT--TTTBSSSEEEEE--TTSSHHHHHHHGGGTSEEEEEE---TT--PSSPPPGGGTTTS-TT-S-HHHHHHHHHHHHHHHHHHHHTTSS--S-HHHHHHHHHHHHHHHHTT-TTS-HHHHHHHHHHHHHHHHGGG-SS--EEEEEESGGGGSSPPTTSTTPPPHHHHHHHHHHTSPSSSSEEEEEEESSS-HHHHS--GGG-TT--SS--S--B-PPPB---TTTTTTS-SSPP-BHHHHT-HHHHTTSSSHHHHHHHHHHHHTT--HHHHHHHHHHHHHHHHSSSS-HHHHHHHHHHHHHHHTTSTTHHHHHHHHHHHHHHHHHHHHHHHH--S---S-TT-----HHHHHHHHHS--TTS-----SS-EEEE-S--SB--GGGEEEE---B---SSPP-HHHHGGG-SGGGTT---GGG--B---EEETT-----EE---SSTTB--EEEETTTT-TT--HHHHHHHHHHHT----GGGG--SHHHHHHHHHH-HHHH-PPP-

Sequence (704 aa):
MEPATPKRPFAEVEPLDNDQALKAFKRFRDNLPPEEHANSKEAFRLFWNEAGAELVNKYLDDLDSFSRDLLQNTGLTEKTFRVRWSDFLAGDMPLEGFCRQFRVDNQRLKDRAVRLAFLRNHPGYFTNEAITVPQMSEALKCRDNEAELYLKSLLNKPAREALASGISVEIIKKGYDGDFLKSDTILKPLLEKLRKQAAMWDENNYHSPYTSLVGPTTCGKTRSLGKLSEHVCVVYICLRNKDSDGQPPRSALASSMTPDTVADLTNYYESFLIAIFEVVTEFFSKRKEVTDFSKAVSKKIDHHYGSFQKNPNNKASTLLKQAAVDMFTQTEGIHPSFNVLLAIDEARALLSSPKKIPNEFSFFRNFRRALQHIPPNKGFFTILADTTSQVANFNPAPKYDPSARGGLEKGVRLFDPIYQISSLDVLVPTNSPTSWNELTSAARLVNYGTPVYGAYWRDAQAESMNRSEVFSHIISLAQSKLLNFGRQEMLICCIKKLTATLRLGLDAKGVAGELASRIILSCAMREAMRKSKEDPVEIPYGRSVRLADFLNALTGRSEDELELGFDQLFTIYLKRGNTLNEQNITFCGVQVKNTTTKPNFAQDDRKWTDVSSDVKIPMANPYLVLFMSLKTKGDVAPLLPKDARRASQVFHGFKGYACLPEGVAEALEEMIQVEPDLRSLHQDQPGREYAHTVNPLVYTGPQS

Foldseek 3Di:
DDDDDPDPPQDDQDPCVPPLSVVLLVLQLVLAAPVCNVCSVVLSSVLCRQQPSVLSVVLSVLVVVLLVVLCVPQVDDSNVVRVLLVCLLQLVAALVRSCVNSVPPDVVSSLSSLLSSLCSNPVNCSPPPLQDSVNSSVLSNDDDCVSVVSVVCSLVVQCPQVVLQVADLVLLVQLLVDDDFPCCVFQVVVVVLLLVLLQVDDFFAALFFEAEAEDAPQQCRVSSLVVCVVQAAEPEAELDDQSHSDPPHGDLCNCLLAPLPDPDLQQLLLQLLLLLLVLLLVCLVPPDDPPDSNVSSVVSSCVRSVVCVVPVVDDSLVSSQVSLQSSLVSQCVSDVRAHYEYEYEQLVQQLDDRPPDPPDHGSLVSNSNSRSSHHRRSNYHYYYYHHDDDSCSNAPQLVPPPPPDPDSDGRSHHRYHHHDGPQFLSQADPDDDWWLLQVLPLCRVLSGGRNSSNSSQVSCVVVVHDRLSSLSSSVSVCCCRVPVDPDPVVLLVVLVVLLVVLLADQPLQVVLLVVLVVVLLVLLVVVLLVPDDDPDPDSSRDPPRDPQSSCCQFFVDGPVAFFAAADAWDKDFQDDDIGDDLQRIEIAHEAGDLDLDDDPCVVVVVCPDCVNVVNDRHPLAAYHHHYEQANADDEWAWDDDPRPSHGHIHDGHLVRTNSDDPSSSVSSNSSNPRAHQCLVVDPDPVSSVVVCVVPVVRVPDDDD

Radius of gyration: 33.3 Å; chains: 1; bounding box: 77×84×81 Å